Protein 8WFO (pdb70)

Solvent-accessible surface area: 18300 Å² total; per-residue (Å²): 190,65,122,44,0,70,9,70,94,51,42,39,0,75,26,52,42,64,2,54,0,14,7,16,64,197,34,105,3,2,0,0,0,0,25,10,95,40,144,129,87,131,51,37,7,6,0,5,6,86,145,64,37,152,58,87,21,16,18,0,10,0,72,19,79,68,122,179,27,29,30,0,44,44,45,39,11,0,1,0,37,2,46,47,175,201,132,182,96,11,166,43,34,21,2,0,44,3,46,62,15,34,54,81,37,4,45,17,7,0,7,0,60,5,72,70,22,100,57,16,40,82,7,5,24,2,0,0,21,0,42,82,32,57,163,87,10,12,51,2,19,5,30,9,82,33,18,174,64,19,19,39,6,74,38,27,0,0,56,51,65,56,110,60,52,23,8,0,0,3,6,127,113,30,48,11,1,44,1,77,19,29,51,122,83,127,110,127,122,150,245,65,106,42,0,71,10,73,90,45,49,67,0,104,31,50,34,47,2,53,0,15,7,19,67,204,38,105,2,2,0,0,0,0,35,9,104,30,112,146,111,104,60,26,18,5,0,4,6,86,168,63,35,154,56,87,21,18,14,0,15,0,70,21,70,87,130,182,40,102,28,0,54,61,47,44,4,1,1,0,42,0,28,84,138,177,98,145,117,10,159,43,37,23,4,0,46,3,46,58,15,35,55,82,43,4,46,16,6,0,8,1,62,4,78,69,22,99,65,16,40,82,9,6,21,3,1,0,21,0,32,66,24,62,159,87,11,14,47,2,20,6,27,7,80,33,16,163,65,16,16,40,6,81,37,33,1,0,55,50,67,42,109,73,53,21,6,0,0,3,4,120,112,30,48,11,1,41,1,56,8,3,77,42,4,76,142,114,93,105,199

Radius of gyration: 23.95 Å; Cα contacts (8 Å, |Δi|>4): 1048; chains: 2; bounding box: 40×37×86 Å

InterPro domains:
  IPR002160 Proteinase inhibitor I3, Kunitz legume [PF00197] (31-207)
  IPR002160 Proteinase inhibitor I3, Kunitz legume [PR00291] (30-59)
  IPR002160 Proteinase inhibitor I3, Kunitz legume [PR00291] (69-89)
  IPR002160 Proteinase inhibitor I3, Kunitz legume [PR00291] (153-172)
  IPR002160 Proteinase inhibitor I3, Kunitz legume [PS00283] (31-47)
  IPR002160 Proteinase inhibitor I3, Kunitz legume [PTHR33107] (7-208)
  IPR002160 Proteinase inhibitor I3, Kunitz legume [SM00452] (30-209)
  IPR011065 Kunitz inhibitor STI-like superfamily [SSF50386] (28-206)

Secondary structure (DSSP, 8-state):
-PPBPB-TTSPBPBTT--EEEEESS-GGG--BEEEE--SS--SS-EEEE-SSTT-----EEEEESSTT--B-BTT--EEEEE--SSPPS-SS--B-EEPPPBTTTTB-BEES----S--SGGGGGG-BEEEE-TTS-EEEEE---S-TTS----EEEEEEEETTEEEEEE-SSPPPEEEEE---S-----/-PPBPB-TTSPBPBTTSEEEEEESS-GGG--BEEEEEETTEEEEEEEEE-SSTT-----EEEEESSTT--B-BTT--EEEEE---SPPS-SS--B-EEPPPBTTTTB-BEES----S--SGGGGGG-BEEEE-TTS-EEEEE---S-TTS----EEEEEEEETTEEEEEE-SSPPPEEEEE-HHHHGGG--

Structure (mmCIF, N/CA/C/O backbone):
data_8WFO
#
_entry.id   8WFO
#
_cell.length_a   53.500
_cell.length_b   64.281
_cell.length_c   128.404
_cell.angle_alpha   90.000
_cell.angle_beta   90.000
_cell.angle_gamma   90.000
#
_symmetry.space_group_name_H-M   'P 21 21 21'
#
loop_
_entity.id
_entity.type
_entity.pdbx_description
1 polymer '21 kDa seed protein-like'
2 non-polymer 'ACETATE ION'
3 non-polymer 'ZINC ION'
4 non-polymer 'PENTAETHYLENE GLYCOL'
5 water water
#
loop_
_atom_site.group_PDB
_atom_site.id
_atom_site.type_symbol
_atom_site.label_atom_id
_atom_site.label_alt_id
_atom_site.label_comp_id
_atom_site.label_asym_id
_atom_site.label_entity_id
_atom_site.label_seq_id
_atom_site.pdbx_PDB_ins_code
_atom_site.Cartn_x
_atom_site.Cartn_y
_atom_site.Cartn_z
_atom_site.occupancy
_atom_site.B_iso_or_equiv
_atom_site.auth_seq_id
_atom_site.auth_comp_id
_atom_site.auth_asym_id
_atom_site.auth_atom_id
_atom_site.pdbx_PDB_model_num
ATOM 1 N N . LYS A 1 1 ? -14.50900 9.76900 23.34200 1.000 46.35969 27 LYS A N 1
ATOM 2 C CA . LYS A 1 1 ? -13.76100 8.87600 22.46700 1.000 38.58667 27 LYS A CA 1
ATOM 3 C C . LYS A 1 1 ? -12.35000 9.40800 22.22900 1.000 34.40793 27 LYS A C 1
ATOM 4 O O . LYS A 1 1 ? -12.17000 10.53100 21.76100 1.000 35.71408 27 LYS A O 1
ATOM 10 N N . ASN A 1 2 ? -11.35600 8.58200 22.54200 1.000 28.92603 28 ASN A N 1
ATOM 11 C CA . ASN A 1 2 ? -9.95100 8.94100 22.40900 1.000 30.51181 28 ASN A CA 1
ATOM 12 C C . ASN A 1 2 ? -9.48100 8.77300 20.95800 1.000 24.88270 28 ASN A C 1
ATOM 13 O O . ASN A 1 2 ? -10.16500 8.18000 20.12000 1.000 27.21879 28 ASN A O 1
ATOM 18 N N . GLU A 1 3 ? -8.28500 9.29500 20.66700 1.000 25.27228 29 GLU A N 1
ATOM 19 C CA . GLU A 1 3 ? -7.73900 9.22700 19.31600 1.000 27.30445 29 GLU A CA 1
ATOM 20 C C . GLU A 1 3 ? -7.38700 7.78600 18.95000 1.000 24.43283 29 GLU A C 1
ATOM 21 O O . GLU A 1 3 ? -6.91200 7.02500 19.79900 1.000 20.52751 29 GLU A O 1
ATOM 27 N N . PRO A 1 4 ? -7.57600 7.39100 17.69800 1.000 21.91314 30 PRO A N 1
ATOM 28 C CA . PRO A 1 4 ? -7.24100 6.02000 17.29600 1.000 19.10688 30 PRO A CA 1
ATOM 29 C C . PRO A 1 4 ? -5.74400 5.74600 17.33200 1.000 18.29906 30 PRO A C 1
ATOM 30 O O . PRO A 1 4 ? -4.91400 6.62800 17.10600 1.000 20.08121 30 PRO A O 1
ATOM 34 N N . VAL A 1 5 ? -5.40400 4.48700 17.61400 1.000 16.09182 31 VAL A N 1
ATOM 35 C CA . VAL A 1 5 ? -4.05100 3.99600 17.38500 1.000 14.96548 31 VAL A CA 1
ATOM 36 C C . VAL A 1 5 ? -3.87500 3.77400 15.89200 1.000 15.36459 31 VAL A C 1
ATOM 37 O O . VAL A 1 5 ? -4.75100 3.19300 15.24800 1.000 18.86902 31 VAL A O 1
ATOM 41 N N . LEU A 1 6 ? -2.74300 4.19500 15.33100 1.000 15.37593 32 LEU A N 1
ATOM 42 C CA . LEU A 1 6 ? -2.49400 4.02400 13.90000 1.000 16.34731 32 LEU A CA 1
ATOM 43 C C . LEU A 1 6 ? -1.44900 2.94700 13.63900 1.000 15.55627 32 LEU A C 1
ATOM 44 O O . LEU A 1 6 ? -0.48800 2.80500 14.40200 1.000 18.13518 32 LEU A O 1
ATOM 49 N N . ASP A 1 7 ? -1.62300 2.20900 12.53900 1.000 13.72314 33 ASP A N 1
ATOM 50 C CA . ASP A 1 7 ? -0.62200 1.25500 12.08700 1.000 14.99604 33 ASP A CA 1
ATOM 51 C C . ASP A 1 7 ? 0.45100 1.97000 11.26600 1.000 15.69992 33 ASP A C 1
ATOM 52 O O . ASP A 1 7 ? 0.44200 3.19800 11.11800 1.000 17.87554 33 ASP A O 1
ATOM 57 N N . THR A 1 8 ? 1.41900 1.19500 10.77700 1.000 17.65854 34 THR A N 1
ATOM 58 C CA . THR A 1 8 ? 2.55400 1.77500 10.06500 1.000 17.48459 34 THR A CA 1
ATOM 59 C C . THR A 1 8 ? 2.15600 2.38000 8.72400 1.000 22.08419 34 THR A C 1
ATOM 60 O O . THR A 1 8 ? 2.94200 3.14100 8.15200 1.000 25.68961 34 THR A O 1
ATOM 64 N N . ASP A 1 9 ? 0.96600 2.06700 8.21500 1.000 17.59907 35 ASP A N 1
ATOM 65 C CA . ASP A 1 9 ? 0.44100 2.70500 7.00700 1.000 18.20126 35 ASP A CA 1
ATOM 66 C C . ASP A 1 9 ? -0.37800 3.94800 7.32000 1.000 20.16508 35 ASP A C 1
ATOM 67 O O . ASP A 1 9 ? -0.98200 4.52300 6.40900 1.000 22.23095 35 ASP A O 1
ATOM 72 N N . GLY A 1 10 ? -0.42500 4.37300 8.58200 1.000 17.48920 36 GLY A N 1
ATOM 73 C CA . GLY A 1 10 ? -1.25700 5.49000 8.95300 1.000 17.94559 36 GLY A CA 1
ATOM 74 C C . GLY A 1 10 ? -2.73300 5.19500 9.05200 1.000 20.09282 36 GLY A C 1
ATOM 75 O O . GLY A 1 10 ? -3.53300 6.13400 9.14700 1.000 21.54040 36 GLY A O 1
ATOM 76 N N . ASP A 1 11 ? -3.12600 3.92700 9.07700 1.000 17.38345 37 ASP A N 1
ATOM 77 C CA . ASP A 1 11 ? -4.53200 3.57200 9.17000 1.000 13.82197 37 ASP A CA 1
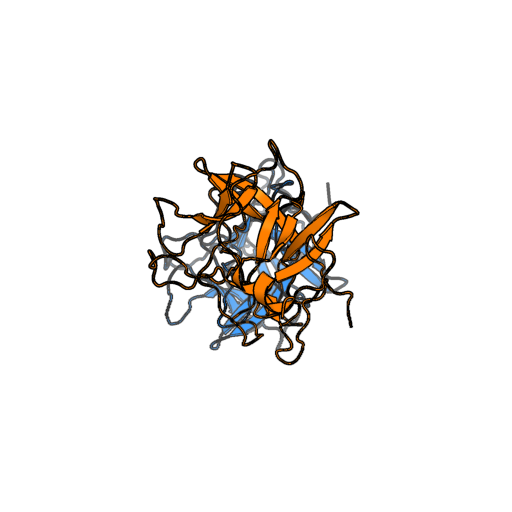ATOM 78 C C . ASP A 1 11 ? -4.85900 3.15700 10.59600 1.000 16.88233 37 ASP A C 1
ATOM 79 O O . ASP A 1 11 ? -4.03300 2.53300 11.26700 1.000 19.07019 37 ASP A O 1
ATOM 84 N N . GLU A 1 12 ? -6.05200 3.52800 11.05900 1.000 15.11661 38 GLU A N 1
ATOM 85 C CA . GLU A 1 12 ? -6.44100 3.16900 12.42100 1.000 16.44524 38 GLU A CA 1
ATOM 86 C C . GLU A 1 12 ? -6.48700 1.65500 12.57800 1.000 17.95244 38 GLU A C 1
ATOM 87 O O . GLU A 1 12 ? -6.83500 0.91600 11.65600 1.000 17.30251 38 GLU A O 1
ATOM 93 N N . LEU A 1 13 ? -6.10700 1.19300 13.76800 1.000 13.86924 39 LEU A N 1
ATOM 94 C CA . LEU A 1 13 ? -6.24600 -0.21500 14.08900 1.000 16.10779 39 LEU A CA 1
ATOM 95 C C . LEU A 1 13 ? -7.72500 -0.54500 14.24200 1.000 14.74549 39 LEU A C 1
ATOM 96 O O . LEU A 1 13 ? -8.50000 0.24900 14.78100 1.000 14.78023 39 LEU A O 1
ATOM 101 N N . ARG A 1 14 ? -8.11900 -1.72200 13.77300 1.000 15.41705 40 ARG A N 1
ATOM 102 C CA . ARG A 1 14 ? -9.49300 -2.17600 13.93400 1.000 17.63766 40 ARG A CA 1
ATOM 103 C C . ARG A 1 14 ? -9.51800 -3.48700 14.70600 1.000 17.56804 40 ARG A C 1
ATOM 104 O O . ARG A 1 14 ? -8.65200 -4.35100 14.51600 1.000 16.41091 40 ARG A O 1
ATOM 112 N N . ALA A 1 15 ? -10.52100 -3.62000 15.57500 1.000 19.47809 41 ALA A N 1
ATOM 113 C CA . ALA A 1 15 ? -10.68700 -4.84100 16.34700 1.000 20.67909 41 ALA A CA 1
ATOM 114 C C . ALA A 1 15 ? -10.90000 -6.02000 15.41300 1.000 21.54682 41 ALA A C 1
ATOM 115 O O . ALA A 1 15 ? -11.60600 -5.91800 14.40600 1.000 26.80689 41 ALA A O 1
ATOM 117 N N . GLY A 1 16 ? -10.25700 -7.13900 15.72500 1.000 22.33863 42 GLY A N 1
ATOM 118 C CA . GLY A 1 16 ? -10.38200 -8.33500 14.92300 1.000 26.75646 42 GLY A CA 1
ATOM 119 C C . GLY A 1 16 ? -9.35900 -8.47500 13.81800 1.000 23.52781 42 GLY A C 1
ATOM 120 O O . GLY A 1 16 ? -9.13500 -9.59400 13.34000 1.000 26.48095 42 GLY A O 1
ATOM 121 N N . GLU A 1 17 ? -8.73500 -7.38100 13.39300 1.000 18.74957 43 GLU A N 1
ATOM 122 C CA . GLU A 1 17 ? -7.71200 -7.47100 12.36500 1.000 18.66964 43 GLU A CA 1
ATOM 123 C C . GLU A 1 17 ? -6.36800 -7.84700 12.96800 1.000 17.39634 43 GLU A C 1
ATOM 124 O O . GLU A 1 17 ? -6.05400 -7.50500 14.11100 1.000 18.27141 43 GLU A O 1
ATOM 130 N N . GLN A 1 18 ? -5.55200 -8.51200 12.16700 1.000 18.10647 44 GLN A N 1
ATOM 131 C CA . GLN A 1 18 ? -4.27000 -9.02800 12.61600 1.000 15.08256 44 GLN A CA 1
ATOM 132 C C . GLN A 1 18 ? -3.14800 -8.02100 12.36400 1.000 15.54196 44 GLN A C 1
ATOM 133 O O . GLN A 1 18 ? -2.99600 -7.50800 11.24600 1.000 17.41672 44 GLN A O 1
ATOM 139 N N . TYR A 1 19 ? -2.33600 -7.78200 13.39400 1.000 14.88009 45 TYR A N 1
ATOM 140 C CA . TYR A 1 19 ? -1.21500 -6.84700 13.36300 1.000 15.53881 45 TYR A CA 1
ATOM 141 C C . TYR A 1 19 ? 0.01300 -7.50500 13.96400 1.000 17.89314 45 TYR A C 1
ATOM 142 O O . TYR A 1 19 ? -0.07000 -8.10600 15.04300 1.000 16.90582 45 TYR A O 1
ATOM 151 N N . TYR A 1 20 ? 1.15400 -7.35800 13.30400 1.000 15.17960 46 TYR A N 1
ATOM 152 C CA . TYR A 1 20 ? 2.42200 -7.61000 13.96500 1.000 14.94801 46 TYR A CA 1
ATOM 153 C C . TYR A 1 20 ? 2.74200 -6.45300 14.89800 1.000 15.97618 46 TYR A C 1
ATOM 154 O O . TYR A 1 20 ? 2.50500 -5.28700 14.56600 1.000 14.71277 46 TYR A O 1
ATOM 163 N N . VAL A 1 21 ? 3.26500 -6.78800 16.07700 1.000 13.33698 47 VAL A N 1
ATOM 164 C CA . VAL A 1 21 ? 3.68100 -5.80300 17.07200 1.000 13.06998 47 VAL A CA 1
ATOM 165 C C . VAL A 1 21 ? 5.20200 -5.77700 17.02400 1.000 14.88155 47 VAL A C 1
ATOM 166 O O . VAL A 1 21 ? 5.86400 -6.70200 17.50500 1.000 14.56203 47 VAL A O 1
ATOM 170 N N . VAL A 1 22 ? 5.77800 -4.74200 16.40000 1.000 13.44397 48 VAL A N 1
ATOM 171 C CA . VAL A 1 22 ? 7.20000 -4.74400 16.08700 1.000 14.33051 48 VAL A CA 1
ATOM 172 C C . VAL A 1 22 ? 7.87900 -3.60400 16.84100 1.000 13.36289 48 VAL A C 1
ATOM 173 O O . VAL A 1 22 ? 7.35000 -2.48600 16.91000 1.000 15.46969 48 VAL A O 1
ATOM 177 N N . SER A 1 23 ? 9.05000 -3.88800 17.41400 1.000 14.65150 49 SER A N 1
ATOM 178 C CA . SER A 1 23 ? 9.82700 -2.84000 18.06500 1.000 14.83502 49 SER A CA 1
ATOM 179 C C . SER A 1 23 ? 9.97900 -1.63000 17.16300 1.000 16.07527 49 SER A C 1
ATOM 180 O O . SER A 1 23 ? 10.34700 -1.76400 15.99900 1.000 19.20938 49 SER A O 1
ATOM 183 N N . ALA A 1 24 ? 9.70200 -0.45200 17.72200 1.000 15.07450 50 ALA A N 1
ATOM 184 C CA . ALA A 1 24 ? 9.98400 0.78200 16.98900 1.000 14.37951 50 ALA A CA 1
ATOM 185 C C . ALA A 1 24 ? 11.47500 1.08000 16.94100 1.000 21.42756 50 ALA A C 1
ATOM 186 O O . ALA A 1 24 ? 11.90000 1.96300 16.18100 1.000 20.89578 50 ALA A O 1
ATOM 188 N N . ILE A 1 25 ? 12.26600 0.37300 17.73600 1.000 18.62891 51 ILE A N 1
ATOM 189 C CA . ILE A 1 25 ? 13.71700 0.49000 17.76900 1.000 19.28587 51 ILE A CA 1
ATOM 190 C C . ILE A 1 25 ? 14.27000 -0.76400 17.10600 1.000 20.52589 51 ILE A C 1
ATOM 191 O O . ILE A 1 25 ? 14.09900 -1.87800 17.61700 1.000 19.57127 51 ILE A O 1
ATOM 196 N N . TRP A 1 26 ? 14.89800 -0.61300 15.94000 1.000 19.48130 52 TRP A N 1
ATOM 197 C CA . TRP A 1 26 ? 15.35100 -1.79000 15.21900 1.000 18.44213 52 TRP A CA 1
ATOM 198 C C . TRP A 1 26 ? 16.79900 -2.09100 15.59400 1.000 20.37960 52 TRP A C 1
ATOM 199 O O . TRP A 1 26 ? 17.33000 -1.56000 16.57300 1.000 24.27737 52 TRP A O 1
ATOM 210 N N . GLY A 1 27 ? 17.44000 -2.97600 14.83300 1.000 21.14621 53 GLY A N 1
ATOM 211 C CA . GLY A 1 27 ? 18.79500 -3.37900 15.16300 1.000 21.87295 53 GLY A CA 1
ATOM 212 C C . GLY A 1 27 ? 18.82300 -4.09300 16.49900 1.000 25.38971 53 GLY A C 1
ATOM 213 O O . GLY A 1 27 ? 18.08900 -5.06100 16.72500 1.000 23.73694 53 GLY A O 1
ATOM 214 N N . ALA A 1 28 ? 19.67500 -3.60100 17.40100 1.000 25.83560 54 ALA A N 1
ATOM 215 C CA . ALA A 1 28 ? 19.75900 -4.15500 18.75000 1.000 25.01896 54 ALA A CA 1
ATOM 216 C C . ALA A 1 28 ? 18.42500 -4.09200 19.48600 1.000 30.25335 54 ALA A C 1
ATOM 217 O O . ALA A 1 28 ? 18.22500 -4.84100 20.45200 1.000 28.87701 54 ALA A O 1
ATOM 219 N N . GLY A 1 29 ? 17.50900 -3.22400 19.05100 1.000 25.63995 55 GLY A N 1
ATOM 220 C CA . GLY A 1 29 ? 16.18200 -3.16500 19.63800 1.000 20.62101 55 GLY A CA 1
ATOM 221 C C . GLY A 1 29 ? 15.27700 -4.32000 19.26600 1.000 22.44951 55 GLY A C 1
ATOM 222 O O . GLY A 1 29 ? 14.18900 -4.43500 19.84200 1.000 20.35287 55 GLY A O 1
ATOM 223 N N . GLY A 1 30 ? 15.68200 -5.16000 18.30900 1.000 20.61089 56 GLY A N 1
ATOM 224 C CA . GLY A 1 30 ? 14.96100 -6.39100 18.03500 1.000 21.40426 56 GLY A CA 1
ATOM 225 C C . GLY A 1 30 ? 13.79100 -6.23500 17.08300 1.000 20.53584 56 GLY A C 1
ATOM 226 O O . GLY A 1 30 ? 13.55500 -5.18600 16.46900 1.000 19.20420 56 GLY A O 1
ATOM 227 N N . GLY A 1 31 ? 13.02800 -7.32200 16.98100 1.000 16.66394 57 GLY A N 1
ATOM 228 C CA . GLY A 1 31 ? 11.92400 -7.40000 16.03900 1.000 18.60604 57 GLY A CA 1
ATOM 229 C C . GLY A 1 31 ? 10.55900 -7.40700 16.69900 1.000 15.94262 57 GLY A C 1
ATOM 230 O O . GLY A 1 31 ? 10.29400 -6.58400 17.58400 1.000 15.38618 57 GLY A O 1
ATOM 231 N N . GLY A 1 32 ? 9.69600 -8.33800 16.28300 1.000 14.29356 58 GLY A N 1
ATOM 232 C CA . GLY A 1 32 ? 8.32000 -8.37600 16.72600 1.000 14.61656 58 GLY A CA 1
ATOM 233 C C . GLY A 1 32 ? 8.09000 -9.35500 17.87900 1.000 15.97361 58 GLY A C 1
ATOM 234 O O . GLY A 1 32 ? 8.93600 -10.17400 18.21800 1.000 17.11264 58 GLY A O 1
ATOM 235 N N . LEU A 1 33 ? 6.89500 -9.26200 18.45300 1.000 13.86486 59 LEU A N 1
ATOM 236 C CA . LEU A 1 33 ? 6.50900 -10.12600 19.56500 1.000 15.01985 59 LEU A CA 1
ATOM 237 C C . LEU A 1 33 ? 5.99600 -11.47500 19.07200 1.000 15.58981 59 LEU A C 1
ATOM 238 O O . LEU A 1 33 ? 5.48600 -11.60100 17.95400 1.000 16.04487 59 LEU A O 1
ATOM 243 N N . ALA A 1 34 ? 6.11600 -12.49400 19.92500 1.000 15.18181 60 ALA A N 1
ATOM 244 C CA . ALA A 1 34 ? 5.65700 -13.82000 19.53200 1.000 16.22415 60 ALA A CA 1
ATOM 245 C C . ALA A 1 34 ? 5.34300 -14.64200 20.77100 1.000 14.80866 60 ALA A C 1
ATOM 246 O O . ALA A 1 34 ? 5.66900 -14.26500 21.90200 1.000 15.47762 60 ALA A O 1
ATOM 248 N N . LEU A 1 35 ? 4.70000 -15.77900 20.53800 1.000 17.62314 61 LEU A N 1
ATOM 249 C CA . LEU A 1 35 ? 4.54500 -16.76200 21.59800 1.000 18.94072 61 LEU A CA 1
ATOM 250 C C . LEU A 1 35 ? 5.87200 -17.45900 21.83600 1.000 18.04580 61 LEU A C 1
ATOM 251 O O . LEU A 1 35 ? 6.57700 -17.82200 20.89000 1.000 21.68265 61 LEU A O 1
ATOM 256 N N . GLY A 1 36 ? 6.21300 -17.65800 23.10200 1.000 18.21421 62 GLY A N 1
ATOM 257 C CA . GLY A 1 36 ? 7.39800 -18.40700 23.45900 1.000 19.99161 62 GLY A CA 1
ATOM 258 C C . GLY A 1 36 ? 7.08600 -19.33700 24.61400 1.000 20.52531 62 GLY A C 1
ATOM 259 O O . GLY A 1 36 ? 5.94900 -19.41000 25.07700 1.000 20.81010 62 GLY A O 1
ATOM 260 N N . ARG A 1 37 ? 8.11000 -20.05500 25.05500 1.000 21.98492 63 ARG A N 1
ATOM 261 C CA . ARG A 1 37 ? 7.96300 -20.99200 26.15700 1.000 25.78927 63 ARG A CA 1
ATOM 262 C C . ARG A 1 37 ? 9.19300 -20.92900 27.04000 1.000 24.84622 63 ARG A C 1
ATOM 263 O O . ARG A 1 37 ? 10.28900 -20.59500 26.58200 1.000 31.03761 63 ARG A O 1
ATOM 271 N N . LEU A 1 38 ? 9.00300 -21.28100 28.30500 1.000 30.71822 64 LEU A N 1
ATOM 272 C CA . LEU A 1 38 ? 10.10400 -21.42300 29.24000 1.000 33.43163 64 LEU A CA 1
ATOM 273 C C . LEU A 1 38 ? 10.63200 -22.85600 29.22000 1.000 42.37999 64 LEU A C 1
ATOM 274 O O . LEU A 1 38 ? 10.02600 -23.76300 28.64800 1.000 43.65656 64 LEU A O 1
ATOM 279 N N . THR A 1 39 ? 11.78400 -23.05600 29.86500 1.000 50.26469 65 THR A N 1
ATOM 280 C CA . THR A 1 39 ? 12.36200 -24.39500 29.93100 1.000 49.14006 65 THR A CA 1
ATOM 281 C C . THR A 1 39 ? 11.50000 -25.32400 30.77800 1.000 47.44315 65 THR A C 1
ATOM 282 O O . THR A 1 39 ? 11.17400 -26.43800 30.35400 1.000 52.80520 65 THR A O 1
ATOM 286 N N . ASP A 1 40 ? 11.11300 -24.88400 31.97900 1.000 47.90707 66 ASP A N 1
ATOM 287 C CA . ASP A 1 40 ? 10.30200 -25.73400 32.84300 1.000 48.94024 66 ASP A CA 1
ATOM 288 C C . ASP A 1 40 ? 8.81900 -25.64100 32.53200 1.000 44.53045 66 ASP A C 1
ATOM 289 O O . ASP A 1 40 ? 8.02700 -26.37400 33.13400 1.000 40.70927 66 ASP A O 1
ATOM 294 N N A GLN A 1 41 ? 8.41000 -24.75500 31.62700 0.404 46.82953 67 GLN A N 1
ATOM 295 N N B GLN A 1 41 ? 8.42900 -24.78000 31.59500 0.596 46.88276 67 GLN A N 1
ATOM 296 C CA A GLN A 1 41 ? 6.99200 -24.54900 31.35800 0.404 42.52642 67 GLN A CA 1
ATOM 297 C CA B GLN A 1 41 ? 7.02100 -24.51800 31.32900 0.596 42.53516 67 GLN A CA 1
ATOM 298 C C A GLN A 1 41 ? 6.77200 -24.42200 29.86200 0.404 43.67693 67 GLN A C 1
ATOM 299 C C B GLN A 1 41 ? 6.79900 -24.43200 29.83000 0.596 43.74311 67 GLN A C 1
ATOM 300 O O A GLN A 1 41 ? 7.27700 -23.48900 29.23000 0.404 39.11810 67 GLN A O 1
ATOM 301 O O B GLN A 1 41 ? 7.33100 -23.53400 29.16700 0.596 39.07566 67 GLN A O 1
ATOM 312 N N . LYS A 1 42 ? 6.01800 -25.36200 29.30000 1.000 43.51509 68 LYS A N 1
ATOM 313 C CA . LYS A 1 42 ? 5.54600 -25.23400 27.93700 1.000 43.80824 68 LYS A CA 1
ATOM 314 C C . LYS A 1 42 ? 4.21500 -24.49800 27.88800 1.000 38.07088 68 LYS A C 1
ATOM 315 O O . LYS A 1 42 ? 3.90700 -23.85600 26.87700 1.000 43.14815 68 LYS A O 1
ATOM 321 N N . CYS A 1 43 ? 3.44200 -24.54400 28.97700 1.000 33.43714 69 CYS A N 1
ATOM 322 C CA . CYS A 1 43 ? 2.09700 -23.98800 29.02900 1.000 31.72696 69 CYS A CA 1
ATOM 323 C C . CYS A 1 43 ? 1.79300 -23.35300 30.37800 1.000 35.44062 69 CYS A C 1
ATOM 324 O O . CYS A 1 43 ? 2.08500 -23.94900 31.42800 1.000 33.71402 69 CYS A O 1
ATOM 327 N N . PRO A 1 44 ? 1.20500 -22.15100 30.38300 1.000 24.98829 70 PRO A N 1
ATOM 328 C CA . PRO A 1 44 ? 0.84100 -21.37800 29.18100 1.000 23.31078 70 PRO A CA 1
ATOM 329 C C . PRO A 1 44 ? 2.07600 -20.82600 28.50500 1.000 23.32382 70 PRO A C 1
ATOM 330 O O . PRO A 1 44 ? 3.14900 -20.74400 29.10400 1.000 23.14325 70 PRO A O 1
ATOM 334 N N . GLU A 1 45 ? 1.94700 -20.46200 27.23600 1.000 17.32425 71 GLU A N 1
ATOM 335 C CA . GLU A 1 45 ? 3.03500 -19.77100 26.57000 1.000 18.55290 71 GLU A CA 1
ATOM 336 C C . GLU A 1 45 ? 3.19800 -18.36000 27.11900 1.000 18.85566 71 GLU A C 1
ATOM 337 O O . GLU A 1 45 ? 2.27900 -17.76300 27.69100 1.000 17.69939 71 GLU A O 1
ATOM 343 N N . ILE A 1 46 ? 4.41200 -17.85200 26.96200 1.000 15.71297 72 ILE A N 1
ATOM 344 C CA . ILE A 1 46 ? 4.77500 -16.53200 27.43800 1.000 14.66265 72 ILE A CA 1
ATOM 345 C C . ILE A 1 46 ? 4.89300 -15.61100 26.22700 1.000 15.48116 72 ILE A C 1
ATOM 346 O O . ILE A 1 46 ? 4.86200 -16.05100 25.07900 1.000 18.54729 72 ILE A O 1
ATOM 351 N N . VAL A 1 47 ? 4.98200 -14.31400 26.49500 1.000 13.48073 73 VAL A N 1
ATOM 352 C CA . VAL A 1 47 ? 5.20700 -13.32700 25.44100 1.000 14.37430 73 VAL A CA 1
ATOM 353 C C . VAL A 1 47 ? 6.70600 -13.06300 25.35600 1.000 14.86491 73 VAL A C 1
ATOM 354 O O . VAL A 1 47 ? 7.34200 -12.69400 26.35400 1.000 17.02511 73 VAL A O 1
ATOM 358 N N . VAL A 1 48 ? 7.27700 -13.24700 24.16100 1.000 14.51928 74 VAL A N 1
ATOM 359 C CA . VAL A 1 48 ? 8.69300 -12.98900 23.93300 1.000 13.42452 74 VAL A CA 1
ATOM 360 C C . VAL A 1 48 ? 8.84100 -12.05000 22.74500 1.000 14.91444 74 VAL A C 1
ATOM 361 O O . VAL A 1 48 ? 7.90400 -11.81600 21.98700 1.000 15.99636 74 VAL A O 1
ATOM 365 N N . GLN A 1 49 ? 10.04000 -11.50400 22.60400 1.000 16.03591 75 GLN A N 1
ATOM 366 C CA . GLN A 1 49 ? 10.38700 -10.68000 21.44700 1.000 15.13047 75 GLN A CA 1
ATOM 367 C C . GLN A 1 49 ? 11.43600 -11.39000 20.60900 1.000 20.40580 75 GLN A C 1
ATOM 368 O O . GLN A 1 49 ? 12.38500 -11.97000 21.14300 1.000 21.16225 75 GLN A O 1
ATOM 374 N N . ARG A 1 50 ? 11.26200 -11.34100 19.29300 1.000 15.98837 76 ARG A N 1
ATOM 375 C CA . ARG A 1 50 ? 12.27500 -11.88200 18.39900 1.000 21.91195 76 ARG A CA 1
ATOM 376 C C . ARG A 1 50 ? 13.49100 -10.97000 18.38300 1.000 19.47050 76 ARG A C 1
ATOM 377 O O . ARG A 1 50 ? 13.37000 -9.74500 18.42800 1.000 19.95161 76 ARG A O 1
ATOM 385 N N A ARG A 1 51 ? 14.67500 -11.57800 18.32200 0.547 21.15438 77 ARG A N 1
ATOM 386 N N B ARG A 1 51 ? 14.67500 -11.58200 18.33500 0.453 21.17198 77 ARG A N 1
ATOM 387 C CA A ARG A 1 51 ? 15.90200 -10.79200 18.34100 0.547 22.38272 77 ARG A CA 1
ATOM 388 C CA B ARG A 1 51 ? 15.91200 -10.81100 18.34000 0.453 22.42679 77 ARG A CA 1
ATOM 389 C C A ARG A 1 51 ? 16.18300 -10.14800 16.99000 0.547 23.12475 77 ARG A C 1
ATOM 390 C C B ARG A 1 51 ? 16.18100 -10.15300 16.99400 0.453 23.14330 77 ARG A C 1
ATOM 391 O O A ARG A 1 51 ? 16.73100 -9.04100 16.93900 0.547 23.78336 77 ARG A O 1
ATOM 392 O O B ARG A 1 51 ? 16.71800 -9.04100 16.94800 0.453 23.79077 77 ARG A O 1
ATOM 407 N N . SER A 1 52 ? 15.81200 -10.81400 15.90200 1.000 21.06160 78 SER A N 1
ATOM 408 C CA . SER A 1 52 ? 16.02700 -10.26700 14.56700 1.000 20.64367 78 SER A CA 1
ATOM 409 C C . SER A 1 52 ? 14.95800 -9.23900 14.23400 1.000 23.27882 78 SER A C 1
ATOM 410 O O . SER A 1 52 ? 13.76200 -9.53400 14.32200 1.000 20.66107 78 SER A O 1
ATOM 413 N N . ASP A 1 53 ? 15.38800 -8.04500 13.80000 1.000 20.55167 79 ASP A N 1
ATOM 414 C CA . ASP A 1 53 ? 14.43400 -6.98600 13.48900 1.000 21.73392 79 ASP A CA 1
ATOM 415 C C . ASP A 1 53 ? 13.69200 -7.20300 12.17800 1.000 23.02054 79 ASP A C 1
ATOM 416 O O . ASP A 1 53 ? 12.74700 -6.46000 11.89900 1.000 25.63732 79 ASP A O 1
ATOM 421 N N . LEU A 1 54 ? 14.05700 -8.20500 11.38400 1.000 23.36794 80 LEU A N 1
ATOM 422 C CA . LEU A 1 54 ? 13.23600 -8.57200 10.24300 1.000 27.58692 80 LEU A CA 1
ATOM 423 C C . LEU A 1 54 ? 12.30900 -9.74100 10.53700 1.000 22.74787 80 LEU A C 1
ATOM 424 O O . LEU A 1 54 ? 11.58600 -10.18000 9.64200 1.000 24.32809 80 LEU A O 1
ATOM 429 N N . ASP A 1 55 ? 12.30000 -10.24400 11.77700 1.000 22.97990 81 ASP A N 1
ATOM 430 C CA . ASP A 1 55 ? 11.32600 -11.23900 12.22000 1.000 22.57819 81 ASP A CA 1
ATOM 431 C C . ASP A 1 55 ? 10.22900 -10.51000 12.97900 1.000 17.86668 81 ASP A C 1
ATOM 432 O O . ASP A 1 55 ? 10.43900 -10.08500 14.12300 1.000 19.55975 81 ASP A O 1
ATOM 437 N N . TYR A 1 56 ? 9.05500 -10.39900 12.36000 1.000 18.27856 82 TYR A N 1
ATOM 438 C CA . TYR A 1 56 ? 7.95400 -9.64700 12.94800 1.000 20.50564 82 TYR A CA 1
ATOM 439 C C . TYR A 1 56 ? 7.15500 -10.46900 13.94600 1.000 18.06773 82 TYR A C 1
ATOM 440 O O . TYR A 1 56 ? 6.25300 -9.92600 14.59200 1.000 18.96664 82 TYR A O 1
ATOM 449 N N . GLY A 1 57 ? 7.45800 -11.75700 14.09000 1.000 17.20004 83 GLY A N 1
ATOM 450 C CA . GLY A 1 57 ? 6.84000 -12.54300 15.14400 1.000 18.66854 83 GLY A CA 1
ATOM 451 C C . GLY A 1 57 ? 5.47000 -13.08000 14.76000 1.000 21.21493 83 GLY A C 1
ATOM 452 O O . GLY A 1 57 ? 5.19700 -13.41600 13.60200 1.000 23.18041 83 GLY A O 1
ATOM 453 N N . THR A 1 58 ? 4.60200 -13.17000 15.76600 1.000 15.75756 84 THR A N 1
ATOM 454 C CA . THR A 1 58 ? 3.24100 -13.68400 15.70300 1.000 18.14833 84 THR A CA 1
ATOM 455 C C . THR A 1 58 ? 2.25100 -12.53400 15.70100 1.000 16.86114 84 THR A C 1
ATOM 456 O O . THR A 1 58 ? 2.30700 -11.68500 16.61000 1.000 14.79370 84 THR A O 1
ATOM 460 N N . PRO A 1 59 ? 1.31200 -12.47800 14.76000 1.000 16.46585 85 PRO A N 1
ATOM 461 C CA . PRO A 1 59 ? 0.32800 -11.38800 14.77700 1.000 17.02065 85 PRO A CA 1
ATOM 462 C C . PRO A 1 59 ? -0.56900 -11.47200 16.00400 1.000 17.00960 85 PRO A C 1
ATOM 463 O O . PRO A 1 59 ? -0.76900 -12.54600 16.58800 1.000 16.55629 85 PRO A O 1
ATOM 467 N N . VAL A 1 60 ? -1.10500 -10.31800 16.40300 1.000 18.12419 86 VAL A N 1
ATOM 468 C CA . VAL A 1 60 ? -2.11800 -10.24500 17.44600 1.000 15.28961 86 VAL A CA 1
ATOM 469 C C . VAL A 1 60 ? -3.38200 -9.65200 16.85500 1.000 15.66997 86 VAL A C 1
ATOM 470 O O . VAL A 1 60 ? -3.37300 -8.98800 15.81200 1.000 17.05973 86 VAL A O 1
ATOM 474 N N . VAL A 1 61 ? -4.48000 -9.89200 17.54700 1.000 11.90771 87 VAL A N 1
ATOM 475 C CA . VAL A 1 61 ? -5.73500 -9.19200 17.33800 1.000 13.92550 87 VAL A CA 1
ATOM 476 C C . VAL A 1 61 ? -6.10400 -8.50800 18.64500 1.000 16.20149 87 VAL A C 1
ATOM 477 O O . VAL A 1 61 ? -5.72400 -8.95400 19.73500 1.000 15.66662 87 VAL A O 1
ATOM 481 N N . PHE A 1 62 ? -6.84900 -7.41700 18.53200 1.000 13.55799 88 PHE A N 1
ATOM 482 C CA . PHE A 1 62 ? -7.32900 -6.65600 19.67400 1.000 14.45300 88 PHE A CA 1
ATOM 483 C C . PHE A 1 62 ? -8.83900 -6.79300 19.81300 1.000 17.43609 88 PHE A C 1
ATOM 484 O O . PHE A 1 62 ? -9.56700 -6.85500 18.81700 1.000 18.22761 88 PHE A O 1
ATOM 492 N N . TYR A 1 63 ? -9.30800 -6.85300 21.05900 1.000 14.78650 89 TYR A N 1
ATOM 493 C CA . TYR A 1 63 ? -10.73300 -6.86800 21.36100 1.000 16.53759 89 TYR A CA 1
ATOM 494 C C . TYR A 1 63 ? -11.05100 -5.66400 22.22800 1.000 16.89612 89 TYR A C 1
ATOM 495 O O . TYR A 1 63 ? -10.41800 -5.46300 23.27400 1.000 17.84968 89 TYR A O 1
ATOM 504 N N . ASN A 1 64 ? -12.03600 -4.87300 21.81500 1.000 17.35328 90 ASN A N 1
ATOM 505 C CA . ASN A 1 64 ? -12.38700 -3.69700 22.58800 1.000 17.86706 90 ASN A CA 1
ATOM 506 C C . ASN A 1 64 ? -13.23500 -4.06700 23.79700 1.000 20.33070 90 ASN A C 1
ATOM 507 O O . ASN A 1 64 ? -13.87700 -5.12000 23.84600 1.000 22.57684 90 ASN A O 1
ATOM 512 N N . LEU A 1 65 ? -13.20200 -3.18000 24.79100 1.000 21.70682 91 LEU A N 1
ATOM 513 C CA . LEU A 1 65 ? -14.11200 -3.27600 25.92400 1.000 28.52137 91 LEU A CA 1
ATOM 514 C C . LEU A 1 65 ? -15.55400 -3.33600 25.43200 1.000 32.63313 91 LEU A C 1
ATOM 515 O O . LEU A 1 65 ? -16.29100 -4.28700 25.71100 1.000 31.90690 91 LEU A O 1
ATOM 520 N N . ASP A 1 66 ? -15.96100 -2.32600 24.67100 1.000 36.48496 92 ASP A N 1
ATOM 521 C CA . ASP A 1 66 ? -17.29100 -2.28000 24.08200 1.000 43.53577 92 ASP A CA 1
ATOM 522 C C . ASP A 1 66 ? -17.21600 -2.96400 22.72400 1.000 38.65837 92 ASP A C 1
ATOM 523 O O . ASP A 1 66 ? -16.56100 -2.46400 21.80300 1.000 38.85404 92 ASP A O 1
ATOM 528 N N . THR A 1 67 ? -17.87300 -4.11900 22.60900 1.000 41.42982 93 THR A N 1
ATOM 529 C CA . THR A 1 67 ? -17.82300 -4.91300 21.38900 1.000 44.82872 93 THR A CA 1
ATOM 530 C C . THR A 1 67 ? -18.43100 -4.17600 20.19600 1.000 43.51661 93 THR A C 1
ATOM 531 O O . THR A 1 67 ? -18.23100 -4.59600 19.05200 1.000 44.66908 93 THR A O 1
ATOM 535 N N . LYS A 1 68 ? -19.12400 -3.05800 20.42900 1.000 51.00381 94 LYS A N 1
ATOM 536 C CA . LYS A 1 68 ? -19.72000 -2.30600 19.33000 1.000 55.56932 94 LYS A CA 1
ATOM 537 C C . LYS A 1 68 ? -18.72700 -1.36600 18.65100 1.000 51.33080 94 LYS A C 1
ATOM 538 O O . LYS A 1 68 ? -18.88300 -1.07700 17.45900 1.000 48.80801 94 LYS A O 1
ATOM 544 N N . ASP A 1 69 ? -17.71600 -0.87400 19.37100 1.000 41.56476 95 ASP A N 1
ATOM 545 C CA . ASP A 1 69 ? -16.69100 -0.04500 18.74400 1.000 43.11512 95 ASP A CA 1
ATOM 546 C C . ASP A 1 69 ? -15.70900 -0.92800 17.98800 1.000 31.29664 95 ASP A C 1
ATOM 547 O O . ASP A 1 69 ? -15.14100 -1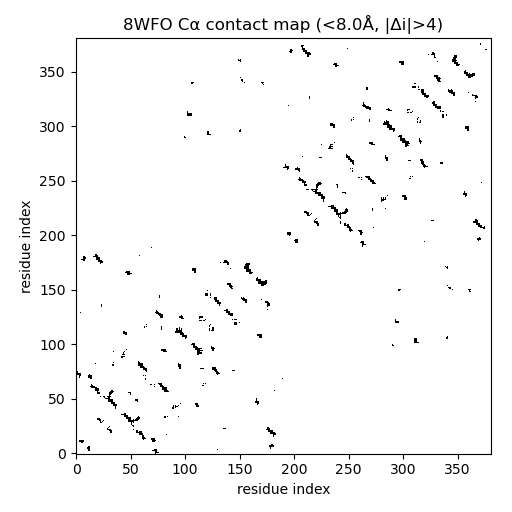.87300 18.54200 1.000 29.74028 95 ASP A O 1
ATOM 552 N N . ASP A 1 70 ? -15.46300 -0.63100 16.72400 1.000 28.14673 96 ASP A N 1
ATOM 553 C CA . ASP A 1 70 ? -14.53000 -1.45600 15.92000 1.000 25.51879 96 ASP A CA 1
ATOM 554 C C . ASP A 1 70 ? -13.14500 -0.80100 15.87500 1.000 22.34022 96 ASP A C 1
ATOM 555 O O . ASP A 1 70 ? -12.20200 -1.45700 15.46100 1.000 29.03136 96 ASP A O 1
ATOM 560 N N . ILE A 1 71 ? -13.04300 0.44100 16.31300 1.000 18.02897 97 ILE A N 1
ATOM 561 C CA . ILE A 1 71 ? -11.77600 1.15500 16.21200 1.000 17.06996 97 ILE A CA 1
ATOM 562 C C . ILE A 1 71 ? -11.00600 1.00200 17.51300 1.000 17.22252 97 ILE A C 1
ATOM 563 O O . ILE A 1 71 ? -11.56800 1.15500 18.61000 1.000 18.08899 97 ILE A O 1
ATOM 568 N N . VAL A 1 72 ? -9.71100 0.72900 17.39400 1.000 15.28195 98 VAL A N 1
ATOM 569 C CA . VAL A 1 72 ? -8.82400 0.62500 18.55300 1.000 15.76348 98 VAL A CA 1
ATOM 570 C C . VAL A 1 72 ? -8.28200 2.01300 18.86400 1.000 16.39770 98 VAL A C 1
ATOM 571 O O . VAL A 1 72 ? -7.60500 2.62900 18.03000 1.000 16.85814 98 VAL A O 1
ATOM 575 N N . ARG A 1 73 ? -8.55600 2.49400 20.07200 1.000 17.40245 99 ARG A N 1
ATOM 576 C CA . ARG A 1 73 ? -8.21400 3.84800 20.46800 1.000 17.43001 99 ARG A CA 1
ATOM 577 C C . ARG A 1 73 ? -7.22700 3.85500 21.62500 1.000 18.93258 99 ARG A C 1
ATOM 578 O O . ARG A 1 73 ? -7.18000 2.92500 22.44100 1.000 18.55643 99 ARG A O 1
ATOM 586 N N A ARG A 1 74 ? -6.44400 4.92900 21.68600 0.438 19.69623 100 ARG A N 1
ATOM 587 N N B ARG A 1 74 ? -6.44000 4.92600 21.68700 0.562 19.68668 100 ARG A N 1
ATOM 588 C CA A ARG A 1 74 ? -5.46000 5.10500 22.74600 0.438 20.40671 100 ARG A CA 1
ATOM 589 C CA B ARG A 1 74 ? -5.44800 5.06600 22.74300 0.562 20.37997 100 ARG A CA 1
ATOM 590 C C A ARG A 1 74 ? -6.13000 5.15800 24.11500 0.438 20.25180 100 ARG A C 1
ATOM 591 C C B ARG A 1 74 ? -6.12300 5.14800 24.10700 0.562 20.23472 100 ARG A C 1
ATOM 592 O O A ARG A 1 74 ? -7.27800 5.59200 24.25700 0.438 19.20513 100 ARG A O 1
ATOM 593 O O B ARG A 1 74 ? -7.27000 5.58700 24.23700 0.562 19.17145 100 ARG A O 1
ATOM 608 N N . SER A 1 75 ? -5.40000 4.68000 25.13000 1.000 19.31714 101 SER A N 1
ATOM 609 C CA . SER A 1 75 ? -5.81300 4.78300 26.54000 1.000 19.36812 101 SER A CA 1
ATOM 610 C C . SER A 1 75 ? -7.19700 4.19900 26.80300 1.000 18.63102 101 SER A C 1
ATOM 611 O O . SER A 1 75 ? -7.99200 4.74400 27.57200 1.000 24.44947 101 SER A O 1
ATOM 614 N N . THR A 1 76 ? -7.49200 3.06600 26.17400 1.000 17.89054 102 THR A N 1
ATOM 615 C CA . THR A 1 76 ? -8.73800 2.35500 26.40800 1.000 17.76451 102 THR A CA 1
ATOM 616 C C . THR A 1 76 ? -8.41200 0.89300 26.65100 1.000 20.76735 102 THR A C 1
ATOM 617 O O . THR A 1 76 ? -7.58200 0.31300 25.94200 1.000 19.52894 102 THR A O 1
ATOM 621 N N . ASP A 1 77 ? -9.07500 0.30300 27.64300 1.000 18.25781 103 ASP A N 1
ATOM 622 C CA . ASP A 1 77 ? -8.81500 -1.08700 27.99600 1.000 18.80063 103 ASP A CA 1
ATOM 623 C C . ASP A 1 77 ? -9.19900 -2.02500 26.85700 1.000 20.90434 103 ASP A C 1
ATOM 624 O O . ASP A 1 77 ? -10.29900 -1.93000 26.30200 1.000 20.94750 103 ASP A O 1
ATOM 629 N N A LEU A 1 78 ? -8.27600 -2.92600 26.50900 0.370 17.30700 104 LEU A N 1
ATOM 630 N N B LEU A 1 78 ? -8.30600 -2.95200 26.53100 0.630 17.26801 104 LEU A N 1
ATOM 631 C CA A LEU A 1 78 ? -8.45700 -3.91100 25.44900 0.370 18.20246 104 LEU A CA 1
ATOM 632 C CA B LEU A 1 78 ? -8.59000 -3.93900 25.50400 0.630 18.30452 104 LEU A CA 1
ATOM 633 C C A LEU A 1 78 ? -7.96700 -5.27400 25.91900 0.370 16.50291 104 LEU A C 1
ATOM 634 C C B LEU A 1 78 ? -7.92300 -5.25800 25.86200 0.630 16.48420 104 LEU A C 1
ATOM 635 O O A LEU A 1 78 ? -7.24500 -5.38800 26.91300 0.370 15.24227 104 LEU A O 1
ATOM 636 O O B LEU A 1 78 ? -7.04500 -5.32300 26.73000 0.630 15.02995 104 LEU A O 1
ATOM 645 N N . ASN A 1 79 ? -8.34900 -6.31000 25.17300 1.000 15.07099 105 ASN A N 1
ATOM 646 C CA . ASN A 1 79 ? -7.70000 -7.60900 25.25000 1.000 14.28893 105 ASN A CA 1
ATOM 647 C C . ASN A 1 79 ? -6.79900 -7.75600 24.03100 1.000 16.93481 105 ASN A C 1
ATOM 648 O O . ASN A 1 79 ? -7.09200 -7.22100 22.95700 1.000 16.76332 105 ASN A O 1
ATOM 653 N N . ILE A 1 80 ? -5.70000 -8.47600 24.20300 1.000 13.49417 106 ILE A N 1
ATOM 654 C CA . ILE A 1 80 ? -4.70000 -8.68600 23.16700 1.000 13.75902 106 ILE A CA 1
ATOM 655 C C . ILE A 1 80 ? -4.51000 -10.18300 23.02400 1.000 14.58181 106 ILE A C 1
ATOM 656 O O . ILE A 1 80 ? -4.27700 -10.87200 24.02100 1.000 14.45216 106 ILE A O 1
ATOM 661 N N . GLN A 1 81 ? -4.61200 -10.69900 21.79500 1.000 11.84016 107 GLN A N 1
ATOM 662 C CA . GLN A 1 81 ? -4.54900 -12.14400 21.59400 1.000 15.91958 107 GLN A CA 1
ATOM 663 C C . GLN A 1 81 ? -3.63200 -12.49400 20.43300 1.000 16.31215 107 GLN A C 1
ATOM 664 O O . GLN A 1 81 ? -3.83500 -12.00700 19.31800 1.000 15.87809 107 GLN A O 1
ATOM 670 N N . PHE A 1 82 ? -2.64400 -13.35900 20.67800 1.000 14.54685 108 PHE A N 1
ATOM 671 C CA . PHE A 1 82 ? -1.83500 -13.87500 19.57900 1.000 16.33392 108 PHE A CA 1
ATOM 672 C C . PHE A 1 82 ? -2.66700 -14.79400 18.70100 1.000 18.31176 108 PHE A C 1
ATOM 673 O O . PHE A 1 82 ? -3.45400 -15.60700 19.19300 1.000 17.65455 108 PHE A O 1
ATOM 681 N N . VAL A 1 83 ? -2.46900 -14.68400 17.39300 1.000 14.91845 109 VAL A N 1
ATOM 682 C CA . VAL A 1 83 ? -3.09700 -15.58600 16.43000 1.000 17.63382 109 VAL A CA 1
ATOM 683 C C . VAL A 1 83 ? -1.98100 -16.30700 15.67900 1.000 21.07346 109 VAL A C 1
ATOM 684 O O . VAL A 1 83 ? -1.53400 -15.83600 14.62400 1.000 24.19521 109 VAL A O 1
ATOM 688 N N . PRO A 1 84 ? -1.48700 -17.43400 16.18500 1.000 24.95774 110 PRO A N 1
ATOM 689 C CA . PRO A 1 84 ? -0.36500 -18.09900 15.51500 1.000 29.22957 110 PRO A CA 1
ATOM 690 C C . PRO A 1 84 ? -0.82000 -18.75800 14.22900 1.000 24.23612 110 PRO A C 1
ATOM 691 O O . PRO A 1 84 ? -1.99100 -19.10700 14.06900 1.000 22.47248 110 PRO A O 1
ATOM 695 N N . ILE A 1 85 ? 0.11300 -18.87800 13.28600 1.000 27.39586 111 ILE A N 1
ATOM 696 C CA . ILE A 1 85 ? -0.15400 -19.66200 12.08900 1.000 33.04585 111 ILE A CA 1
ATOM 697 C C . ILE A 1 85 ? 0.25500 -21.11400 12.29600 1.000 31.37832 111 ILE A C 1
ATOM 698 O O . ILE A 1 85 ? -0.20600 -21.99300 11.55400 1.000 46.52892 111 ILE A O 1
ATOM 703 N N . ARG A 1 86 ? 1.06300 -21.39500 13.31200 1.000 28.05037 112 ARG A N 1
ATOM 704 C CA . ARG A 1 86 ? 1.51000 -22.74000 13.62700 1.000 26.58374 112 ARG A CA 1
ATOM 705 C C . ARG A 1 86 ? 0.55000 -23.40100 14.61000 1.000 28.01887 112 ARG A C 1
ATOM 706 O O . ARG A 1 86 ? -0.19900 -22.73500 15.33500 1.000 27.22174 112 ARG A O 1
ATOM 714 N N . ASP A 1 87 ? 0.59300 -24.73500 14.62800 1.000 21.90586 113 ASP A N 1
ATOM 715 C CA . ASP A 1 87 ? -0.17100 -25.52900 15.58000 1.000 24.69609 113 ASP A CA 1
ATOM 716 C C . ASP A 1 87 ? -0.02200 -24.97800 16.98500 1.000 27.75053 113 ASP A C 1
ATOM 717 O O . ASP A 1 87 ? 1.06900 -24.57200 17.39500 1.000 23.35471 113 ASP A O 1
ATOM 722 N N . ARG A 1 88 ? -1.12100 -25.01400 17.73100 1.000 27.09925 114 ARG A N 1
ATOM 723 C CA . ARG A 1 88 ? -1.06900 -24.65800 19.13900 1.000 33.11431 114 ARG A CA 1
ATOM 724 C C . ARG A 1 88 ? -0.18500 -25.64100 19.89900 1.000 35.13045 114 ARG A C 1
ATOM 725 O O . ARG A 1 88 ? -0.14000 -26.83900 19.60700 1.000 30.37684 114 ARG A O 1
ATOM 733 N N . LEU A 1 89 ? 0.52200 -25.12600 20.89300 1.000 34.69506 115 LEU A N 1
ATOM 734 C CA . LEU A 1 89 ? 1.27900 -25.97700 21.79200 1.000 30.47542 115 LEU A CA 1
ATOM 735 C C . LEU A 1 89 ? 0.52900 -26.27200 23.08300 1.000 34.52055 115 LEU A C 1
ATOM 736 O O . LEU A 1 89 ? 0.88800 -27.22100 23.78800 1.000 37.79150 115 LEU A O 1
ATOM 741 N N . CYS A 1 90 ? -0.52600 -25.51100 23.37200 1.000 28.23530 116 CYS A N 1
ATOM 742 C CA . CYS A 1 90 ? -1.21700 -25.52300 24.65000 1.000 25.22722 116 CYS A CA 1
ATOM 743 C C . CYS A 1 90 ? -2.71300 -25.43500 24.410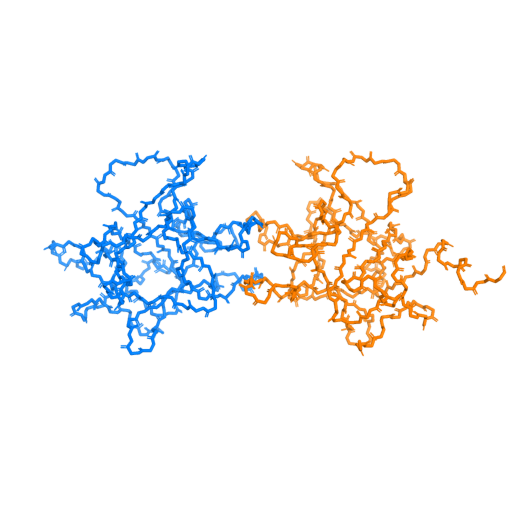00 1.000 20.25594 116 CYS A C 1
ATOM 744 O O . CYS A 1 90 ? -3.16800 -24.94000 23.37500 1.000 26.97902 116 CYS A O 1
ATOM 747 N N . LEU A 1 91 ? -3.47200 -25.87900 25.39700 1.000 21.89788 117 LEU A N 1
ATOM 748 C CA . LEU A 1 91 ? -4.90300 -25.63300 25.42500 1.000 24.58876 117 LEU A CA 1
ATOM 749 C C . LEU A 1 91 ? -5.23400 -24.33600 26.15500 1.000 24.96282 117 LEU A C 1
ATOM 750 O O . LEU A 1 91 ? -6.37500 -23.87000 26.09100 1.000 27.36742 117 LEU A O 1
ATOM 755 N N . THR A 1 92 ? -4.26700 -23.75600 26.85400 1.000 18.31068 118 THR A N 1
ATOM 756 C CA . THR A 1 92 ? -4.45400 -22.44100 27.44800 1.000 20.34600 118 THR A CA 1
ATOM 757 C C . THR A 1 92 ? -4.59900 -21.40300 26.34000 1.000 22.84759 118 THR A C 1
ATOM 758 O O . THR A 1 92 ? -4.16900 -21.60900 25.20400 1.000 19.35033 118 THR A O 1
ATOM 762 N N . SER A 1 93 ? -5.21600 -20.27500 26.67800 1.000 18.19713 119 SER A N 1
ATOM 763 C CA . SER A 1 93 ? -5.43100 -19.24900 25.65300 1.000 15.25133 119 SER A CA 1
ATOM 764 C C . SER A 1 93 ? -4.12600 -18.54600 25.28400 1.000 16.04027 119 SER A C 1
ATOM 765 O O . SER A 1 93 ? -3.13000 -18.58600 26.01600 1.000 16.87444 119 SER A O 1
ATOM 768 N N . THR A 1 94 ? -4.14700 -17.87900 24.12100 1.000 17.47006 120 THR A N 1
ATOM 769 C CA . THR A 1 94 ? -3.05900 -17.00800 23.69100 1.000 14.94649 120 THR A CA 1
ATOM 770 C C . THR A 1 94 ? -3.34200 -15.54100 24.00000 1.000 16.34730 120 THR A C 1
ATOM 771 O O . THR A 1 94 ? -2.72400 -14.65500 23.39600 1.000 16.68393 120 THR A O 1
ATOM 775 N N . VAL A 1 95 ? -4.28100 -15.27900 24.90400 1.000 14.59652 121 VAL A N 1
ATOM 776 C CA . VAL A 1 95 ? -4.63300 -13.92300 25.32000 1.000 14.23856 121 VAL A CA 1
ATOM 777 C C . VAL A 1 95 ? -3.63400 -13.44600 26.36800 1.000 14.83078 121 VAL A C 1
ATOM 778 O O . VAL A 1 95 ? -3.32700 -14.15900 27.33000 1.000 12.87491 121 VAL A O 1
ATOM 782 N N . TRP A 1 96 ? -3.12900 -12.22900 26.19500 1.000 12.55721 122 TRP A N 1
ATOM 783 C CA . TRP A 1 96 ? -2.15900 -11.68400 27.13600 1.000 11.08602 122 TRP A CA 1
ATOM 784 C C . TRP A 1 96 ? -2.77600 -11.44600 28.50200 1.000 13.79208 122 TRP A C 1
ATOM 785 O O . TRP A 1 96 ? -3.96000 -11.11400 28.63000 1.000 14.56659 122 TRP A O 1
ATOM 796 N N A LYS A 1 97 ? -1.93400 -11.57200 29.52700 0.473 13.00581 123 LYS A N 1
ATOM 797 N N B LYS A 1 97 ? -1.95500 -11.60300 29.53500 0.527 12.98062 123 LYS A N 1
ATOM 798 C CA A LYS A 1 97 ? -2.34100 -11.43900 30.91900 0.473 14.00207 123 LYS A CA 1
ATOM 799 C CA B LYS A 1 97 ? -2.38200 -11.28200 30.88900 0.527 13.72572 123 LYS A CA 1
ATOM 800 C C A LYS A 1 97 ? -1.11500 -11.06200 31.74100 0.473 14.17035 123 LYS A C 1
ATOM 801 C C B LYS A 1 97 ? -1.15200 -11.07100 31.75200 0.527 14.17207 123 LYS A C 1
ATOM 802 O O A LYS A 1 97 ? 0.00300 -11.46800 31.41700 0.473 14.52940 123 LYS A O 1
ATOM 803 O O B LYS A 1 97 ? -0.07900 -11.61100 31.47400 0.527 14.44302 123 LYS A O 1
ATOM 814 N N . ILE A 1 98 ? -1.32200 -10.27600 32.80300 1.000 13.54575 124 ILE A N 1
ATOM 815 C CA . ILE A 1 98 ? -0.25200 -10.05000 33.77100 1.000 13.38469 124 ILE A CA 1
ATOM 816 C C . ILE A 1 98 ? -0.17500 -11.25800 34.69700 1.000 11.89123 124 ILE A C 1
ATOM 817 O O . ILE A 1 98 ? -1.19500 -11.72500 35.20700 1.000 15.78349 124 ILE A O 1
ATOM 822 N N . ASP A 1 99 ? 1.02800 -11.79600 34.86200 1.000 13.09426 125 ASP A N 1
ATOM 823 C CA . ASP A 1 99 ? 1.26400 -12.95200 35.71700 1.000 13.84460 125 ASP A CA 1
ATOM 824 C C . ASP A 1 99 ? 1.21900 -12.55000 37.19600 1.000 13.68191 125 ASP A C 1
ATOM 825 O O . ASP A 1 99 ? 1.16500 -11.36800 37.55700 1.000 13.73189 125 ASP A O 1
ATOM 830 N N . ASP A 1 100 ? 1.23700 -13.56700 38.05200 1.000 14.71078 126 ASP A N 1
ATOM 831 C CA . ASP A 1 100 ? 1.48800 -13.35800 39.47400 1.000 12.04504 126 ASP A CA 1
ATOM 832 C C . ASP A 1 100 ? 2.93200 -12.91100 39.65800 1.000 12.95593 126 ASP A C 1
ATOM 833 O O . ASP A 1 100 ? 3.81000 -13.24500 38.86300 1.000 16.12887 126 ASP A O 1
ATOM 838 N N . TYR A 1 101 ? 3.17900 -12.15100 40.72200 1.000 12.35796 127 TYR A N 1
ATOM 839 C CA . TYR A 1 101 ? 4.52400 -11.65900 40.99900 1.000 12.81078 127 TYR A CA 1
ATOM 840 C C . TYR A 1 101 ? 5.53200 -12.80200 41.04900 1.000 15.91592 127 TYR A C 1
ATOM 841 O O . TYR A 1 101 ? 5.29000 -13.83500 41.68100 1.000 15.43223 127 TYR A O 1
ATOM 850 N N . ASP A 1 102 ? 6.66600 -12.61000 40.37500 1.000 13.42307 128 ASP A N 1
ATOM 851 C CA . ASP A 1 102 ? 7.72400 -13.61600 40.28000 1.000 13.59958 128 ASP A CA 1
ATOM 852 C C . ASP A 1 102 ? 8.79400 -13.26600 41.30600 1.000 16.28834 128 ASP A C 1
ATOM 853 O O . ASP A 1 102 ? 9.60800 -12.36500 41.08400 1.000 16.43842 128 ASP A O 1
ATOM 858 N N . THR A 1 103 ? 8.77400 -13.95700 42.45400 1.000 15.08420 129 THR A N 1
ATOM 859 C CA . THR A 1 103 ? 9.73900 -13.61900 43.49500 1.000 17.17640 129 THR A CA 1
ATOM 860 C C . THR A 1 103 ? 11.17300 -13.85300 43.04400 1.000 19.77863 129 THR A C 1
ATOM 861 O O . THR A 1 103 ? 12.09000 -13.20100 43.55000 1.000 20.63153 129 THR A O 1
ATOM 865 N N . SER A 1 104 ? 11.39500 -14.76200 42.09600 1.000 18.25862 130 SER A N 1
ATOM 866 C CA . SER A 1 104 ? 12.77300 -15.07400 41.73700 1.000 22.09378 130 SER A CA 1
ATOM 867 C C . SER A 1 104 ? 13.42300 -13.97500 40.91100 1.000 22.07269 130 SER A C 1
ATOM 868 O O . SER A 1 104 ? 14.65400 -13.91800 40.84600 1.000 27.35042 130 SER A O 1
ATOM 871 N N . THR A 1 105 ? 12.63500 -13.09600 40.28200 1.000 21.15058 131 THR A N 1
ATOM 872 C CA . THR A 1 105 ? 13.17400 -12.01900 39.46200 1.000 23.95073 131 THR A CA 1
ATOM 873 C C . THR A 1 105 ? 12.71800 -10.63500 39.88300 1.000 25.47495 131 THR A C 1
ATOM 874 O O . THR A 1 105 ? 13.32000 -9.64800 39.44400 1.000 26.22790 131 THR A O 1
ATOM 878 N N . GLY A 1 106 ? 11.66900 -10.52800 40.69100 1.000 17.46124 132 GLY A N 1
ATOM 879 C CA . GLY A 1 106 ? 11.09700 -9.23500 40.97800 1.000 15.77744 132 GLY A CA 1
ATOM 880 C C . GLY A 1 106 ? 10.23100 -8.66900 39.88200 1.000 16.94753 132 GLY A C 1
ATOM 881 O O . GLY A 1 106 ? 9.95800 -7.46700 39.88600 1.000 18.40405 132 GLY A O 1
ATOM 882 N N . LYS A 1 107 ? 9.77100 -9.49800 38.95000 1.000 17.29950 133 LYS A N 1
ATOM 883 C CA . LYS A 1 107 ? 9.03700 -9.01500 37.79000 1.000 14.54554 133 LYS A CA 1
ATOM 884 C C . LYS A 1 107 ? 7.58700 -9.47000 37.80400 1.000 13.59260 133 LYS A C 1
ATOM 885 O O . LYS A 1 107 ? 7.25400 -10.55200 38.31200 1.000 14.96893 133 LYS A O 1
ATOM 891 N N . TRP A 1 108 ? 6.74100 -8.62100 37.22800 1.000 15.02201 134 TRP A N 1
ATOM 892 C CA . TRP A 1 108 ? 5.37500 -8.93800 36.83100 1.000 12.14148 134 TRP A CA 1
ATOM 893 C C . TRP A 1 108 ? 5.39800 -9.16100 35.31900 1.000 13.46283 134 TRP A C 1
ATOM 894 O O . TRP A 1 108 ? 5.32900 -8.20200 34.53800 1.000 16.40979 134 TRP A O 1
ATOM 905 N N . TRP A 1 109 ? 5.50500 -10.42300 34.91300 1.000 12.08233 135 TRP A N 1
ATOM 906 C CA . TRP A 1 109 ? 5.65900 -10.75200 33.49600 1.000 11.68715 135 TRP A CA 1
ATOM 907 C C . TRP A 1 109 ? 4.33700 -10.63700 32.74800 1.000 13.40860 135 TRP A C 1
ATOM 908 O O . TRP A 1 109 ? 3.26000 -10.85900 33.30500 1.000 15.22680 135 TRP A O 1
ATOM 919 N N . VAL A 1 110 ? 4.42600 -10.36300 31.44500 1.000 12.86133 136 VAL A N 1
ATOM 920 C CA . VAL A 1 110 ? 3.29100 -10.57200 30.56200 1.000 13.46548 136 VAL A CA 1
ATOM 921 C C . VAL A 1 110 ? 3.32800 -12.02900 30.12200 1.000 13.12725 136 VAL A C 1
ATOM 922 O O . VAL A 1 110 ? 4.32700 -12.49600 29.56100 1.000 16.08889 136 VAL A O 1
ATOM 926 N N . THR A 1 111 ? 2.24900 -12.75100 30.38900 1.000 12.85405 137 THR A N 1
ATOM 927 C CA . THR A 1 111 ? 2.16000 -14.14500 29.98800 1.000 15.63452 137 THR A CA 1
ATOM 928 C C . THR A 1 111 ? 0.87900 -14.31700 29.17900 1.000 15.49921 137 THR A C 1
ATOM 929 O O . THR A 1 111 ? 0.29200 -13.32000 28.73300 1.000 14.74224 137 THR A O 1
ATOM 933 N N . THR A 1 112 ? 0.44300 -15.55900 28.94500 1.000 15.17033 138 THR A N 1
ATOM 934 C CA . THR A 1 112 ? -0.85600 -15.73100 28.30600 1.000 14.79465 138 THR A CA 1
ATOM 935 C C . THR A 1 112 ? -1.83100 -16.46300 29.22700 1.000 17.73066 138 THR A C 1
ATOM 936 O O . THR A 1 112 ? -1.78100 -16.28800 30.44600 1.000 17.27961 138 THR A O 1
ATOM 940 N N . ASP A 1 113 ? -2.75200 -17.23000 28.64500 1.000 15.78681 139 ASP A N 1
ATOM 941 C CA . ASP A 1 113 ? -3.92700 -17.77900 29.32700 1.000 17.88292 139 ASP A CA 1
ATOM 942 C C . ASP A 1 113 ? -4.83700 -16.69000 29.90000 1.000 17.49530 139 ASP A C 1
ATOM 943 O O . ASP A 1 113 ? -5.52200 -16.88900 30.91300 1.000 19.09331 139 ASP A O 1
ATOM 948 N N . GLY A 1 114 ? -4.87600 -15.52900 29.25000 1.000 16.84147 140 GLY A N 1
ATOM 949 C CA . GLY A 1 114 ? -5.85000 -14.52600 29.59100 1.000 15.34988 140 GLY A CA 1
ATOM 950 C C . GLY A 1 114 ? -7.23700 -14.88200 29.09000 1.000 15.02796 140 GLY A C 1
ATOM 951 O O . GLY A 1 114 ? -7.48800 -15.94500 28.51900 1.000 18.65947 140 GLY A O 1
ATOM 952 N N . VAL A 1 115 ? -8.15300 -13.94500 29.30200 1.000 17.59261 141 VAL A N 1
ATOM 953 C CA . VAL A 1 115 ? -9.56800 -14.12100 29.00500 1.000 17.08037 141 VAL A CA 1
ATOM 954 C C . VAL A 1 115 ? -10.01300 -12.97700 28.10500 1.000 20.47905 141 VAL A C 1
ATOM 955 O O . VAL A 1 115 ? -9.59400 -11.83200 28.30000 1.000 19.01533 141 VAL A O 1
ATOM 959 N N . ILE A 1 116 ? -10.86200 -13.27400 27.12600 1.000 20.29402 142 ILE A N 1
ATOM 960 C CA . ILE A 1 116 ? -11.45000 -12.23000 26.28700 1.000 21.28196 142 ILE A CA 1
ATOM 961 C C . ILE A 1 116 ? -12.79700 -11.82000 26.86700 1.000 20.98717 142 ILE A C 1
ATOM 962 O O . ILE A 1 116 ? -13.64300 -12.67500 27.16300 1.000 24.98999 142 ILE A O 1
ATOM 967 N N . GLY A 1 117 ? -13.00400 -10.51600 27.01700 1.000 19.84033 143 GLY A N 1
ATOM 968 C CA . GLY A 1 117 ? -14.30800 -10.01000 27.39800 1.000 22.33405 143 GLY A CA 1
ATOM 969 C C . GLY A 1 117 ? -14.60100 -10.14100 28.88600 1.000 25.35085 143 GLY A C 1
ATOM 970 O O . GLY A 1 117 ? -13.71400 -10.37400 29.71800 1.000 19.81997 143 GLY A O 1
ATOM 971 N N . ASN A 1 118 ? -15.87900 -9.96800 29.21500 1.000 22.10363 144 ASN A N 1
ATOM 972 C CA . ASN A 1 118 ? -16.35700 -9.99700 30.59300 1.000 24.07828 144 ASN A CA 1
ATOM 973 C C . ASN A 1 118 ? -15.55100 -9.06500 31.50500 1.000 25.41903 144 ASN A C 1
ATOM 974 O O . ASN A 1 118 ? -14.97000 -9.51000 32.50000 1.000 23.73662 144 ASN A O 1
ATOM 979 N N . PRO A 1 119 ? -15.50700 -7.76800 31.20100 1.000 23.48507 145 PRO A N 1
ATOM 980 C CA . PRO A 1 119 ? -14.77400 -6.82900 32.06500 1.000 22.64140 145 PRO A CA 1
ATOM 981 C C . PRO A 1 119 ? -15.32200 -6.88800 33.47900 1.000 29.16337 145 PRO A C 1
ATOM 982 O O . PRO A 1 119 ? -16.50000 -6.61200 33.71600 1.000 29.00781 145 PRO A O 1
ATOM 986 N N . SER A 1 120 ? -14.45700 -7.26100 34.42000 1.000 21.13803 146 SER A N 1
ATOM 987 C CA . SER A 1 120 ? -14.88600 -7.59000 35.77000 1.000 23.06369 146 SER A CA 1
ATOM 988 C C . SER A 1 120 ? -13.64600 -7.78700 36.62600 1.000 21.92246 146 SER A C 1
ATOM 989 O O . SER A 1 120 ? -12.53300 -7.86600 36.09100 1.000 20.86109 146 SER A O 1
ATOM 992 N N . PRO A 1 121 ? -13.78400 -7.88400 37.94700 1.000 22.95011 147 PRO A N 1
ATOM 993 C CA . PRO A 1 121 ? -12.63700 -8.31500 38.75800 1.000 19.50080 147 PRO A CA 1
ATOM 994 C C . PRO A 1 121 ? -12.04300 -9.63600 38.30300 1.000 16.93912 147 PRO A C 1
ATOM 995 O O . PRO A 1 121 ? -10.82300 -9.83200 38.39800 1.000 20.61700 147 PRO A O 1
ATOM 999 N N . GLN A 1 122 ? -12.86700 -10.54600 37.77900 1.000 19.74179 148 GLN A N 1
ATOM 1000 C CA . GLN A 1 122 ? -12.37600 -11.86400 37.40100 1.000 16.63302 148 GLN A CA 1
ATOM 1001 C C . GLN A 1 122 ? -11.38100 -11.79500 36.24900 1.000 20.90293 148 GLN A C 1
ATOM 1002 O O . GLN A 1 122 ? -10.48300 -12.64000 36.16000 1.000 19.73220 148 GLN A O 1
ATOM 1008 N N . THR A 1 123 ? -11.53900 -10.82800 35.34200 1.000 21.47706 149 THR A N 1
ATOM 1009 C CA . THR A 1 123 ? -10.69700 -10.74200 34.15300 1.000 18.83125 149 THR A CA 1
ATOM 1010 C C . THR A 1 123 ? -9.71800 -9.57700 34.19900 1.000 16.58532 149 THR A C 1
ATOM 1011 O O . THR A 1 123 ? -9.12100 -9.24600 33.16800 1.000 17.58978 149 THR A O 1
ATOM 1015 N N . LEU A 1 124 ? -9.52600 -8.96300 35.37000 1.000 16.68918 150 LEU A N 1
ATOM 1016 C CA . LEU A 1 124 ? -8.76400 -7.72400 35.50100 1.000 14.23012 150 LEU A CA 1
ATOM 1017 C C . LEU A 1 124 ? -7.36800 -7.82100 34.89300 1.000 15.74741 150 LEU A C 1
ATOM 1018 O O . LEU A 1 124 ? -6.88700 -6.86700 34.26800 1.000 16.68691 150 LEU A O 1
ATOM 1023 N N . GLN A 1 125 ? -6.71700 -8.97400 35.03900 1.000 14.59335 151 GLN A N 1
ATOM 1024 C CA . GLN A 1 125 ? -5.34500 -9.14000 34.56000 1.000 13.73434 151 GLN A CA 1
ATOM 1025 C C . GLN A 1 125 ? -5.21900 -9.20700 33.04300 1.000 14.12119 151 GLN A C 1
ATOM 1026 O O . GLN A 1 125 ? -4.08700 -9.21300 32.55000 1.000 14.12504 151 GLN A O 1
ATOM 1032 N N . SER A 1 126 ? -6.32900 -9.25100 32.30600 1.000 13.87587 152 SER A N 1
ATOM 1033 C CA . SER A 1 126 ? -6.31800 -9.39900 30.85000 1.000 14.12853 152 SER A CA 1
ATOM 1034 C C . SER A 1 126 ? -6.55900 -8.08000 30.10700 1.000 16.01351 152 SER A C 1
ATOM 1035 O O . SER A 1 126 ? -6.68900 -8.09700 28.87200 1.000 16.11094 152 SER A O 1
ATOM 1038 N N . TRP A 1 127 ? -6.62400 -6.94600 30.80100 1.000 14.10635 153 TRP A N 1
ATOM 1039 C CA . TRP A 1 127 ? -6.95100 -5.66700 30.16400 1.000 12.98770 153 TRP A CA 1
ATOM 1040 C C . TRP A 1 127 ? -5.71400 -4.77900 30.06100 1.000 15.53000 153 TRP A C 1
ATOM 1041 O O . TRP A 1 127 ? -5.08000 -4.45600 31.07100 1.000 15.31145 153 TRP A O 1
ATOM 1052 N N . PHE A 1 128 ? -5.39900 -4.35300 28.83900 1.000 14.90304 154 PHE A N 1
ATOM 1053 C CA . PHE A 1 128 ? -4.22800 -3.54500 28.53800 1.000 13.01753 154 PHE A CA 1
ATOM 1054 C C . PHE A 1 128 ? -4.66000 -2.27800 27.81900 1.000 13.85022 154 PHE A C 1
ATOM 1055 O O . PHE A 1 128 ? -5.72900 -2.23000 27.20800 1.000 18.41585 154 PHE A O 1
ATOM 1063 N N . LYS A 1 129 ? -3.81300 -1.25900 27.88900 1.000 12.42508 155 LYS A N 1
ATOM 1064 C CA . LYS A 1 129 ? -4.00600 -0.03900 27.11500 1.000 14.09559 155 LYS A CA 1
ATOM 1065 C C . LYS A 1 129 ? -2.82800 0.19000 26.18300 1.000 13.77695 155 LYS A C 1
ATOM 1066 O O . LYS A 1 129 ? -1.70200 -0.24400 26.44300 1.000 14.47621 155 LYS A O 1
ATOM 1072 N N . ILE A 1 130 ? -3.09400 0.86900 25.06100 1.000 12.61740 156 ILE A N 1
ATOM 1073 C CA . ILE A 1 130 ? -2.05200 1.32600 24.15300 1.000 15.32679 156 ILE A CA 1
ATOM 1074 C C . ILE A 1 130 ? -1.97800 2.83900 24.28400 1.000 15.50012 156 ILE A C 1
ATOM 1075 O O . ILE A 1 130 ? -3.00800 3.51700 24.21900 1.000 19.81454 156 ILE A O 1
ATOM 1080 N N . GLU A 1 131 ? -0.77600 3.35900 24.49100 1.000 14.02143 157 GLU A N 1
ATOM 1081 C CA . GLU A 1 131 ? -0.57800 4.79500 24.65400 1.000 15.89865 157 GLU A CA 1
ATOM 1082 C C . GLU A 1 131 ? 0.49900 5.26400 23.68500 1.000 17.24455 157 GLU A C 1
ATOM 1083 O O . GLU A 1 131 ? 1.41700 4.51900 23.33900 1.000 17.90716 157 GLU A O 1
ATOM 1089 N N . LYS A 1 132 ? 0.38300 6.51100 23.22600 1.000 21.88682 158 LYS A N 1
ATOM 1090 C CA . LYS A 1 132 ? 1.45500 7.07000 22.41500 1.000 24.51993 158 LYS A CA 1
ATOM 1091 C C . LYS A 1 132 ? 2.72700 7.15500 23.24900 1.000 21.90717 158 LYS A C 1
ATOM 1092 O O . LYS A 1 132 ? 2.68300 7.45900 24.44200 1.000 28.46386 158 LYS A O 1
ATOM 1098 N N . SER A 1 133 ? 3.86000 6.85400 22.62600 1.000 24.43739 159 SER A N 1
ATOM 1099 C CA . SER A 1 133 ? 5.15700 6.93200 23.28100 1.000 23.94327 159 SER A CA 1
ATOM 1100 C C . SER A 1 133 ? 5.97000 8.03400 22.60700 1.000 29.74238 159 SER A C 1
ATOM 1101 O O . SER A 1 133 ? 6.90000 7.78200 21.83200 1.000 33.71073 159 SER A O 1
ATOM 1104 N N . GLY A 1 134 ? 5.57500 9.27400 22.88100 1.000 32.58499 160 GLY A N 1
ATOM 1105 C CA . GLY A 1 134 ? 6.23500 10.43300 22.29500 1.000 30.58716 160 GLY A CA 1
ATOM 1106 C C . GLY A 1 134 ? 6.21800 10.41000 20.78200 1.000 36.77411 160 GLY A C 1
ATOM 1107 O O . GLY A 1 134 ? 5.19400 10.14000 20.14200 1.000 37.09484 160 GLY A O 1
ATOM 1108 N N . ASN A 1 135 ? 7.37800 10.69200 20.19800 1.000 32.11656 161 ASN A N 1
ATOM 1109 C CA . ASN A 1 135 ? 7.54000 10.78900 18.75700 1.000 39.19458 161 ASN A CA 1
ATOM 1110 C C . ASN A 1 135 ? 7.88400 9.45100 18.12600 1.000 40.66624 161 ASN A C 1
ATOM 1111 O O . ASN A 1 135 ? 8.15200 9.39600 16.92100 1.000 38.18159 161 ASN A O 1
ATOM 1116 N N . LEU A 1 136 ? 7.89000 8.37000 18.91500 1.000 32.38340 162 LEU A N 1
ATOM 1117 C CA . LEU A 1 136 ? 8.39600 7.07700 18.45700 1.000 29.62598 162 LEU A CA 1
ATOM 1118 C C . LEU A 1 136 ? 7.44500 5.97900 18.94100 1.000 24.14850 162 LEU A C 1
ATOM 1119 O O . LEU A 1 136 ? 7.62500 5.40600 20.02400 1.000 23.16208 162 LEU A O 1
ATOM 1124 N N . GLY A 1 137 ? 6.43300 5.69700 18.12400 1.000 26.27613 163 GLY A N 1
ATOM 1125 C CA . GLY A 1 137 ? 5.59700 4.53600 18.31400 1.000 20.47343 163 GLY A CA 1
ATOM 1126 C C . GLY A 1 137 ? 4.64600 4.64000 19.49700 1.000 20.05278 163 GLY A C 1
ATOM 1127 O O . GLY A 1 137 ? 4.24600 5.72000 19.94100 1.000 20.83419 163 GLY A O 1
ATOM 1128 N N . TYR A 1 138 ? 4.28000 3.46000 19.99200 1.000 15.51259 164 TYR A N 1
ATOM 1129 C CA . TYR A 1 138 ? 3.30600 3.28100 21.05200 1.000 14.18961 164 TYR A CA 1
ATOM 1130 C C . TYR A 1 138 ? 3.91400 2.42000 22.14900 1.000 13.83102 164 TYR A C 1
ATOM 1131 O O . TYR A 1 138 ? 4.84600 1.64800 21.91700 1.000 17.46151 164 TYR A O 1
ATOM 1140 N N . LYS A 1 139 ? 3.37000 2.55600 23.35000 1.000 14.84409 165 LYS A N 1
ATOM 1141 C CA . LYS A 1 139 ? 3.72800 1.65800 24.44100 1.000 14.02883 165 LYS A CA 1
ATOM 1142 C C . LYS A 1 139 ? 2.48900 0.96000 24.97500 1.000 14.36800 165 LYS A C 1
ATOM 1143 O O . LYS A 1 139 ? 1.37200 1.47000 24.87800 1.000 15.11835 165 LYS A O 1
ATOM 1149 N N . PHE A 1 140 ? 2.68500 -0.21600 25.56900 1.000 12.80845 166 PHE A N 1
ATOM 1150 C CA . PHE A 1 140 ? 1.60000 -0.85300 26.28900 1.000 12.82671 166 PHE A CA 1
ATOM 1151 C C . PHE A 1 140 ? 1.62000 -0.42600 27.74500 1.000 13.52195 166 PHE A C 1
ATOM 1152 O O . PHE A 1 140 ? 2.68100 -0.21100 28.32800 1.000 15.74010 166 PHE A O 1
ATOM 1160 N N . ASN A 1 141 ? 0.44100 -0.29400 28.30400 1.000 12.58466 167 ASN A N 1
ATOM 1161 C CA . ASN A 1 141 ? 0.29000 0.06600 29.70000 1.000 14.85711 167 ASN A CA 1
ATOM 1162 C C . ASN A 1 141 ? -0.72700 -0.86200 30.33100 1.000 18.25388 167 ASN A C 1
ATOM 1163 O O . ASN A 1 141 ? -1.73900 -1.20800 29.71800 1.000 18.73295 167 ASN A O 1
ATOM 1168 N N . PHE A 1 142 ? -0.41400 -1.33600 31.52700 1.000 14.29177 168 PHE A N 1
ATOM 1169 C CA . PHE A 1 142 ? -1.36500 -2.11600 32.29600 1.000 16.15014 168 PHE A CA 1
ATOM 1170 C C . PHE A 1 142 ? -1.88000 -1.23400 33.42000 1.000 15.85228 168 PHE A C 1
ATOM 1171 O O . PHE A 1 142 ? -1.13600 -0.92300 34.35000 1.000 16.06449 168 PHE A O 1
ATOM 1179 N N . CYS A 1 143 ? -3.13500 -0.84100 33.33100 1.000 14.51758 169 CYS A N 1
ATOM 1180 C CA . CYS A 1 143 ? -3.74300 0.00900 34.34600 1.000 19.78754 169 CYS A CA 1
ATOM 1181 C C . CYS A 1 143 ? -5.25500 -0.03900 34.17800 1.000 17.72506 169 CYS A C 1
ATOM 1182 O O . CYS A 1 143 ? -5.87500 0.96500 33.80300 1.000 22.88249 169 CYS A O 1
ATOM 1185 N N . PRO A 1 144 ? -5.87400 -1.19500 34.39700 1.000 18.13983 170 PRO A N 1
ATOM 1186 C CA . PRO A 1 144 ? -7.27200 -1.36400 33.98700 1.000 17.86108 170 PRO A CA 1
ATOM 1187 C C . PRO A 1 144 ? -8.22300 -0.47000 34.76700 1.000 22.11897 170 PRO A C 1
ATOM 1188 O O . PRO A 1 144 ? -8.03200 -0.21200 35.96000 1.000 22.67163 170 PRO A O 1
ATOM 1192 N N . SER A 1 145 ? -9.25200 0.00900 34.06800 1.000 23.76926 171 SER A N 1
ATOM 1193 C CA . SER A 1 145 ? -10.34600 0.76000 34.67400 1.000 22.70661 171 SER A CA 1
ATOM 1194 C C . SER A 1 145 ? -11.63900 -0.04000 34.72900 1.000 22.68539 171 SER A C 1
ATOM 1195 O O . SER A 1 145 ? -12.68100 0.51700 35.08700 1.000 29.14130 171 SER A O 1
ATOM 1198 N N . VAL A 1 146 ? -11.59900 -1.33500 34.40700 1.000 21.31539 172 VAL A N 1
ATOM 1199 C CA . VAL A 1 146 ? -12.83300 -2.10300 34.30300 1.000 24.20264 172 VAL A CA 1
ATOM 1200 C C . VAL A 1 146 ? -13.49700 -2.34300 35.65300 1.000 31.61398 172 VAL A C 1
ATOM 1201 O O . VAL A 1 146 ? -14.67000 -2.72700 35.69100 1.000 32.66337 172 VAL A O 1
ATOM 1205 N N . CYS A 1 147 ? -12.78100 -2.14700 36.76300 1.000 24.28834 173 CYS A N 1
ATOM 1206 C CA . CYS A 1 147 ? -13.32400 -2.38400 38.10600 1.000 28.60939 173 CYS A CA 1
ATOM 1207 C C . CYS A 1 147 ? -12.88900 -1.20600 38.97200 1.000 27.47289 173 CYS A C 1
ATOM 1208 O O . CYS A 1 147 ? -11.75500 -1.17400 39.45400 1.000 28.58678 173 CYS A O 1
ATOM 1211 N N . GLU A 1 148 ? -13.78700 -0.23700 39.16900 1.000 30.25978 174 GLU A N 1
ATOM 1212 C CA . GLU A 1 148 ? -13.37900 1.00400 39.82600 1.000 37.51217 174 GLU A CA 1
ATOM 1213 C C . GLU A 1 148 ? -12.95700 0.77500 41.27100 1.000 33.01602 174 GLU A C 1
ATOM 1214 O O . GLU A 1 148 ? -12.05500 1.46000 41.76600 1.000 37.19302 174 GLU A O 1
ATOM 1220 N N . SER A 1 149 ? -13.58400 -0.18100 41.95900 1.000 29.90271 175 SER A N 1
ATOM 1221 C CA . SER A 1 149 ? -13.24600 -0.43400 43.35100 1.000 33.40507 175 SER A CA 1
ATOM 1222 C C . SER A 1 149 ? -11.97900 -1.26800 43.51200 1.000 36.45570 175 SER A C 1
ATOM 1223 O O . SER A 1 149 ? -11.36000 -1.22600 44.58300 1.000 33.39280 175 SER A O 1
ATOM 1226 N N . CYS A 1 150 ? -11.57200 -2.00300 42.47900 1.000 24.07798 176 CYS A N 1
ATOM 1227 C CA . CYS A 1 150 ? -10.42900 -2.89900 42.59800 1.000 20.72300 176 CYS A CA 1
ATOM 1228 C C . CYS A 1 150 ? -9.11700 -2.13600 42.69400 1.000 21.38348 176 CYS A C 1
ATOM 1229 O O . CYS A 1 150 ? -8.90900 -1.11600 42.03100 1.000 24.40427 176 CYS A O 1
ATOM 1232 N N . VAL A 1 151 ? -8.22400 -2.65900 43.51500 1.000 16.30312 177 VAL A N 1
ATOM 1233 C CA . VAL A 1 151 ? -6.84500 -2.20600 43.57000 1.000 13.25394 177 VAL A CA 1
ATOM 1234 C C . VAL A 1 151 ? -6.06800 -2.90600 42.46700 1.000 15.56659 177 VAL A C 1
ATOM 1235 O O . VAL A 1 151 ? -6.17000 -4.12800 42.30700 1.000 16.21708 177 VAL A O 1
ATOM 1239 N N . THR A 1 152 ? -5.27100 -2.14300 41.72400 1.000 17.91512 178 THR A N 1
ATOM 1240 C CA . THR A 1 152 ? -4.57900 -2.66600 40.55200 1.000 18.79986 178 THR A CA 1
ATOM 1241 C C . THR A 1 152 ? -3.17600 -2.08700 40.44400 1.000 18.30918 178 THR A C 1
ATOM 1242 O O . THR A 1 152 ? -2.89900 -0.97200 40.89600 1.000 17.79773 178 THR A O 1
ATOM 1246 N N . LEU A 1 153 ? -2.28900 -2.87100 39.83600 1.000 16.15503 179 LEU A N 1
ATOM 1247 C CA . LEU A 1 153 ? -1.05500 -2.33500 39.29500 1.000 14.94563 179 LEU A CA 1
ATOM 1248 C C . LEU A 1 153 ? -1.38500 -1.30900 38.21600 1.000 15.66884 179 LEU A C 1
ATOM 1249 O O . LEU A 1 153 ? -2.46400 -1.32200 37.62000 1.000 16.48095 179 LEU A O 1
ATOM 1254 N N . CYS A 1 154 ? -0.45700 -0.38700 37.99800 1.000 14.77262 180 CYS A N 1
ATOM 1255 C CA . CYS A 1 154 ? -0.70300 0.68500 37.03300 1.000 18.38946 180 CYS A CA 1
ATOM 1256 C C . CYS A 1 154 ? 0.66500 1.10600 36.49400 1.000 21.49683 180 CYS A C 1
ATOM 1257 O O . CYS A 1 154 ? 1.33000 1.97800 37.05600 1.000 20.93164 180 CYS A O 1
ATOM 1260 N N . ASN A 1 155 ? 1.09900 0.44500 35.42400 1.000 16.00731 181 ASN A N 1
ATOM 1261 C CA . ASN A 1 155 ? 2.46600 0.62100 34.96300 1.000 14.09073 181 ASN A CA 1
ATOM 1262 C C . ASN A 1 155 ? 2.60000 0.33500 33.48100 1.000 13.46646 181 ASN A C 1
ATOM 1263 O O . ASN A 1 155 ? 1.88400 -0.49900 32.91500 1.000 17.17887 181 ASN A O 1
ATOM 1268 N N . ASP A 1 156 ? 3.58600 0.99600 32.89200 1.000 14.03622 182 ASP A N 1
ATOM 1269 C CA . ASP A 1 156 ? 3.99400 0.71800 31.52100 1.000 14.08685 182 ASP A CA 1
ATOM 1270 C C . ASP A 1 156 ? 4.65700 -0.65100 31.42700 1.000 16.10199 182 ASP A C 1
ATOM 1271 O O . ASP A 1 156 ? 5.10700 -1.23400 32.42300 1.000 18.30572 182 ASP A O 1
ATOM 1276 N N . ILE A 1 157 ? 4.77200 -1.13100 30.19600 1.000 16.62798 183 ILE A N 1
ATOM 1277 C CA . ILE A 1 157 ? 5.37100 -2.42300 29.89100 1.000 15.97107 183 ILE A CA 1
ATOM 1278 C C . ILE A 1 157 ? 6.70200 -2.19600 29.19000 1.000 16.00542 183 ILE A C 1
ATOM 1279 O O . ILE A 1 157 ? 6.78300 -1.44200 28.21100 1.000 15.46923 183 ILE A O 1
ATOM 1284 N N . GLY A 1 158 ? 7.75300 -2.81800 29.72200 1.000 16.32253 184 GLY A N 1
ATOM 1285 C CA . GLY A 1 158 ? 9.06900 -2.79100 29.12800 1.000 16.58399 184 GLY A CA 1
ATOM 1286 C C . GLY A 1 158 ? 9.52900 -4.17800 28.71300 1.000 15.09837 184 GLY A C 1
ATOM 1287 O O . GLY A 1 158 ? 8.81400 -5.17400 28.86000 1.000 15.40203 184 GLY A O 1
ATOM 1288 N N . ARG A 1 159 ? 10.75200 -4.23300 28.19700 1.000 16.85176 185 ARG A N 1
ATOM 1289 C CA . ARG A 1 159 ? 11.31400 -5.50200 27.76200 1.000 15.71086 185 ARG A CA 1
ATOM 1290 C C . ARG A 1 159 ? 12.53400 -5.83000 28.60900 1.000 19.84498 185 ARG A C 1
ATOM 1291 O O . ARG A 1 159 ? 13.30400 -4.93900 28.98200 1.000 22.76172 185 ARG A O 1
ATOM 1299 N N . TYR A 1 160 ? 12.67500 -7.10600 28.94500 1.000 20.01516 186 TYR A N 1
ATOM 1300 C CA . TYR A 1 160 ? 13.66200 -7.55100 29.92300 1.000 23.44280 186 TYR A CA 1
ATOM 1301 C C . TYR A 1 160 ? 14.15200 -8.93400 29.53700 1.000 23.28546 186 TYR A C 1
ATOM 1302 O O . TYR A 1 160 ? 13.34600 -9.82500 29.25300 1.000 21.31011 186 TYR A O 1
ATOM 1311 N N . GLY A 1 161 ? 15.47000 -9.10700 29.53100 1.000 24.82128 187 GLY A N 1
ATOM 1312 C CA . GLY A 1 161 ? 16.03300 -10.40100 29.21200 1.000 26.09848 187 GLY A CA 1
ATOM 1313 C C . GLY A 1 161 ? 15.99800 -11.30700 30.42900 1.000 30.13817 187 GLY A C 1
ATOM 1314 O O . GLY A 1 161 ? 16.27400 -10.88500 31.55200 1.000 34.07633 187 GLY A O 1
ATOM 1315 N N . HIS A 1 162 ? 15.62600 -12.56300 30.20100 1.000 27.39635 188 HIS A N 1
ATOM 1316 C CA . HIS A 1 162 ? 15.65200 -13.53300 31.28500 1.000 30.59647 188 HIS A CA 1
ATOM 1317 C C . HIS A 1 162 ? 15.79100 -14.92500 30.69800 1.000 32.50704 188 HIS A C 1
ATOM 1318 O O . HIS A 1 162 ? 15.02100 -15.30100 29.80900 1.000 28.80569 188 HIS A O 1
ATOM 1325 N N . ASP A 1 163 ? 16.76500 -15.68200 31.20800 1.000 31.69896 189 ASP A N 1
ATOM 1326 C CA . ASP A 1 163 ? 16.97800 -17.07700 30.82500 1.000 31.03409 189 ASP A CA 1
ATOM 1327 C C . ASP A 1 163 ? 17.06000 -17.23200 29.30700 1.000 28.25880 189 ASP A C 1
ATOM 1328 O O . ASP A 1 163 ? 16.45200 -18.12100 28.70900 1.000 33.29232 189 ASP A O 1
ATOM 1333 N N . GLY A 1 164 ? 17.81800 -16.33500 28.68300 1.000 30.54994 190 GLY A N 1
ATOM 1334 C CA . GLY A 1 164 ? 18.12400 -16.43700 27.27500 1.000 32.46711 190 GLY A CA 1
ATOM 1335 C C . GLY A 1 164 ? 17.10200 -15.83700 26.33800 1.000 32.71062 190 GLY A C 1
ATOM 1336 O O . GLY A 1 164 ? 17.35300 -15.79000 25.12800 1.000 34.76414 190 GLY A O 1
ATOM 1337 N N . GLN A 1 165 ? 15.96300 -15.37900 26.84500 1.000 25.60736 191 GLN A N 1
ATOM 1338 C CA . GLN A 1 165 ? 14.91200 -14.82500 26.00700 1.000 24.11221 191 GLN A CA 1
ATOM 1339 C C . GLN A 1 165 ? 14.63300 -13.38100 26.39400 1.000 22.17414 191 GLN A C 1
ATOM 1340 O O . GLN A 1 165 ? 14.95900 -12.92700 27.49500 1.000 24.31592 191 GLN A O 1
ATOM 1346 N N . ILE A 1 166 ? 14.02000 -12.65700 25.46900 1.000 20.14947 192 ILE A N 1
ATOM 1347 C CA . ILE A 1 166 ? 13.54000 -11.31000 25.74300 1.000 16.65100 192 ILE A CA 1
ATOM 1348 C C . ILE A 1 166 ? 12.05700 -11.38900 26.05700 1.000 16.30544 192 ILE A C 1
ATOM 1349 O O . ILE A 1 166 ? 11.25700 -11.79500 25.20300 1.000 16.60656 192 ILE A O 1
ATOM 1354 N N . ARG A 1 167 ? 11.69200 -11.02700 27.29200 1.000 15.84961 193 ARG A N 1
ATOM 1355 C CA . ARG A 1 167 ? 10.30800 -11.04100 27.74800 1.000 15.66855 193 ARG A CA 1
ATOM 1356 C C . ARG A 1 167 ? 9.79200 -9.61500 27.93800 1.000 15.84832 193 ARG A C 1
ATOM 1357 O O . ARG A 1 167 ? 10.54400 -8.64200 27.89200 1.000 17.49816 193 ARG A O 1
ATOM 1365 N N . LEU A 1 168 ? 8.48100 -9.49700 28.13600 1.000 18.15988 194 LEU A N 1
ATOM 1366 C CA . LEU A 1 168 ? 7.84700 -8.24700 28.53900 1.000 15.52297 194 LEU A CA 1
ATOM 1367 C C . LEU A 1 168 ? 7.41600 -8.32700 29.99600 1.000 14.35105 194 LEU A C 1
ATOM 1368 O O . LEU A 1 168 ? 6.95600 -9.37400 30.46000 1.000 16.81573 194 LEU A O 1
ATOM 1373 N N . ALA A 1 169 ? 7.55200 -7.21300 30.70300 1.000 14.73807 195 ALA A N 1
ATOM 1374 C CA . ALA A 1 169 ? 7.14800 -7.14000 32.09800 1.000 13.82482 195 ALA A CA 1
ATOM 1375 C C . ALA A 1 169 ? 6.77000 -5.70400 32.40200 1.000 16.45894 195 ALA A C 1
ATOM 1376 O O . ALA A 1 169 ? 7.15000 -4.77900 31.68100 1.000 16.82731 195 ALA A O 1
ATOM 1378 N N . LEU A 1 170 ? 6.02000 -5.50800 33.48300 1.000 13.83090 196 LEU A N 1
ATOM 1379 C CA . LEU A 1 170 ? 5.80400 -4.14700 33.94400 1.000 15.28998 196 LEU A CA 1
ATOM 1380 C C . LEU A 1 170 ? 7.14500 -3.51600 34.30500 1.000 15.60204 196 LEU A C 1
ATOM 1381 O O . LEU A 1 170 ? 8.04900 -4.18400 34.81800 1.000 19.27506 196 LEU A O 1
ATOM 1386 N N . GLY A 1 171 ? 7.28400 -2.22600 34.04400 1.000 18.16950 197 GLY A N 1
ATOM 1387 C CA . GLY A 1 171 ? 8.52800 -1.57300 34.41800 1.000 22.02930 197 GLY A CA 1
ATOM 1388 C C . GLY A 1 171 ? 8.43000 -0.07000 34.30700 1.000 24.70271 197 GLY A C 1
ATOM 1389 O O . GLY A 1 171 ? 7.43600 0.48400 33.82400 1.000 27.26044 197 GLY A O 1
ATOM 1390 N N . GLU A 1 172 ? 9.49700 0.59300 34.75900 1.000 25.75989 198 GLU A N 1
ATOM 1391 C CA . GLU A 1 172 ? 9.50400 2.05100 34.75000 1.000 33.41644 198 GLU A CA 1
ATOM 1392 C C . GLU A 1 172 ? 9.75200 2.61400 33.35700 1.000 30.32177 198 GLU A C 1
ATOM 1393 O O . GLU A 1 172 ? 9.21900 3.67900 33.03000 1.000 35.47889 198 GLU A O 1
ATOM 1399 N N . ASN A 1 173 ? 10.53300 1.91600 32.52600 1.000 27.38803 199 ASN A N 1
ATOM 1400 C CA . ASN A 1 173 ? 10.93300 2.39000 31.19800 1.000 29.04670 199 ASN A CA 1
ATOM 1401 C C . ASN A 1 173 ? 10.22900 1.55400 30.13100 1.000 20.39658 199 ASN A C 1
ATOM 1402 O O . ASN A 1 173 ? 10.62600 0.41900 29.84900 1.000 23.80305 199 ASN A O 1
ATOM 1407 N N . ALA A 1 174 ? 9.18900 2.12600 29.54500 1.000 19.74290 200 ALA A N 1
ATOM 1408 C CA . ALA A 1 174 ? 8.42400 1.44000 28.51300 1.000 18.48582 200 ALA A CA 1
ATOM 1409 C C . ALA A 1 174 ? 9.26800 1.15700 27.26800 1.000 21.43393 200 ALA A C 1
ATOM 1410 O O . ALA A 1 174 ? 10.20200 1.89500 26.92700 1.000 21.99689 200 ALA A O 1
ATOM 1412 N N . TRP A 1 175 ? 8.92000 0.08000 26.57900 1.000 15.42144 201 TRP A N 1
ATOM 1413 C CA . TRP A 1 175 ? 9.50400 -0.21200 25.27400 1.000 15.69013 201 TRP A CA 1
ATOM 1414 C C . TRP A 1 175 ? 8.52100 0.15000 24.17200 1.000 15.52706 201 TRP A C 1
ATOM 1415 O O . TRP A 1 175 ? 7.32800 -0.19000 24.27300 1.000 15.55486 201 TRP A O 1
ATOM 1426 N N . PRO A 1 176 ? 8.97100 0.83600 23.11800 1.000 15.68636 202 PRO A N 1
ATOM 1427 C CA . PRO A 1 176 ? 8.04800 1.30700 22.07600 1.000 15.22142 202 PRO A CA 1
ATOM 1428 C C . PRO A 1 176 ? 7.87100 0.33400 20.92000 1.000 14.07267 202 PRO A C 1
ATOM 1429 O O . PRO A 1 176 ? 8.79800 -0.35000 20.47900 1.000 14.79143 202 PRO A O 1
ATOM 1433 N N . PHE A 1 177 ? 6.64000 0.30000 20.41100 1.000 14.85273 203 PHE A N 1
ATOM 1434 C CA . PHE A 1 177 ? 6.26400 -0.58900 19.32500 1.000 14.04282 203 PHE A CA 1
ATOM 1435 C C . PHE A 1 177 ? 5.47800 0.16800 18.26800 1.000 13.59763 203 PHE A C 1
ATOM 1436 O O . PHE A 1 177 ? 4.88900 1.22300 18.52700 1.00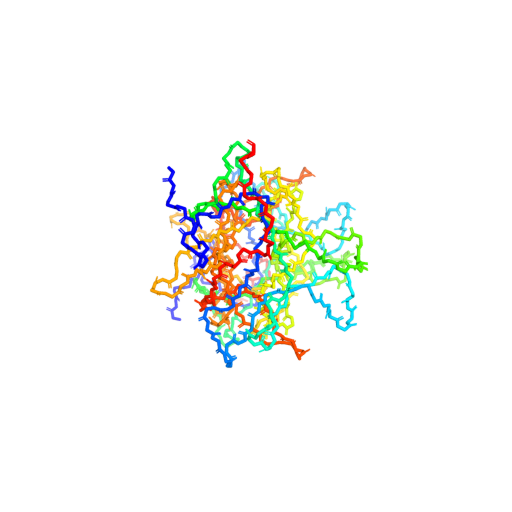0 15.29990 203 PHE A O 1
ATOM 1444 N N . VAL A 1 178 ? 5.45600 -0.42100 17.08000 1.000 16.98327 204 VAL A N 1
ATOM 1445 C CA . VAL A 1 178 ? 4.57100 -0.02800 15.99500 1.000 14.50827 204 VAL A CA 1
ATOM 1446 C C . VAL A 1 178 ? 3.76000 -1.24900 15.59300 1.000 16.64286 204 VAL A C 1
ATOM 1447 O O . VAL A 1 178 ? 4.10600 -2.39200 15.90700 1.000 16.00100 204 VAL A O 1
ATOM 1451 N N . PHE A 1 179 ? 2.68300 -0.99900 14.85800 1.000 14.93610 205 PHE A N 1
ATOM 1452 C CA . PHE A 1 179 ? 1.74000 -2.03900 14.46300 1.000 12.55876 205 PHE A CA 1
ATOM 1453 C C . PHE A 1 179 ? 1.73800 -2.16600 12.95100 1.000 15.30228 205 PHE A C 1
ATOM 1454 O O . PHE A 1 179 ? 1.39600 -1.21200 12.25200 1.000 17.34299 205 PHE A O 1
ATOM 1462 N N . LYS A 1 180 ? 2.12300 -3.33500 12.45600 1.000 14.28662 206 LYS A N 1
ATOM 1463 C CA . LYS A 1 180 ? 2.18300 -3.59100 11.01800 1.000 12.15749 206 LYS A CA 1
ATOM 1464 C C . LYS A 1 180 ? 1.05000 -4.53300 10.65800 1.000 18.70885 206 LYS A C 1
ATOM 1465 O O . LYS A 1 180 ? 1.00900 -5.66700 11.14500 1.000 16.57992 206 LYS A O 1
ATOM 1471 N N . LYS A 1 181 ? 0.13200 -4.06700 9.80600 1.000 16.17442 207 LYS A N 1
ATOM 1472 C CA . LYS A 1 181 ? -0.96900 -4.93400 9.40500 1.000 18.38815 207 LYS A CA 1
ATOM 1473 C C . LYS A 1 181 ? -0.40900 -6.20200 8.77100 1.000 21.14170 207 LYS A C 1
ATOM 1474 O O . LYS A 1 181 ? 0.46500 -6.14600 7.90200 1.000 22.74696 207 LYS A O 1
ATOM 1480 N N . ALA A 1 182 ? -0.89500 -7.35600 9.23200 1.000 18.79179 208 ALA A N 1
ATOM 1481 C CA . ALA A 1 182 ? -0.19200 -8.60400 8.95500 1.000 21.86382 208 ALA A CA 1
ATOM 1482 C C . ALA A 1 182 ? -0.56800 -9.16800 7.59900 1.000 35.69575 208 ALA A C 1
ATOM 1483 O O . ALA A 1 182 ? 0.28400 -9.71000 6.88700 1.000 43.96837 208 ALA A O 1
ATOM 1485 N N . SER A 1 183 ? -1.83000 -9.06000 7.23100 1.000 30.27846 209 SER A N 1
ATOM 1486 C CA . SER A 1 183 ? -2.32300 -9.76500 6.06500 1.000 49.26893 209 SER A CA 1
ATOM 1487 C C . SER A 1 183 ? -2.61500 -8.77600 4.94900 1.000 44.32925 209 SER A C 1
ATOM 1488 O O . SER A 1 183 ? -2.95900 -7.61600 5.19500 1.000 39.32177 209 SER A O 1
ATOM 1491 N N . SER A 1 184 ? -2.46100 -9.24600 3.71800 1.000 51.55301 210 SER A N 1
ATOM 1492 C CA . SER A 1 184 ? -2.76000 -8.44600 2.54400 1.000 59.61784 210 SER A CA 1
ATOM 1493 C C . SER A 1 184 ? -4.19800 -8.62600 2.07000 1.000 61.33320 210 SER A C 1
ATOM 1494 O O . SER A 1 184 ? -4.53400 -8.17500 0.97000 1.000 61.29107 210 SER A O 1
ATOM 1497 N N . THR A 1 185 ? -5.05000 -9.26500 2.87200 1.000 56.73763 211 THR A N 1
ATOM 1498 C CA . THR A 1 185 ? -6.42600 -9.48800 2.45900 1.000 54.54791 211 THR A CA 1
ATOM 1499 C C . THR A 1 185 ? -7.21100 -8.18000 2.49800 1.000 55.07494 211 THR A C 1
ATOM 1500 O O . THR A 1 185 ? -6.75000 -7.15300 3.01200 1.000 45.68829 211 THR A O 1
ATOM 1504 N N . ILE A 1 186 ? -8.43200 -8.24400 1.96500 1.000 52.10458 212 ILE A N 1
ATOM 1505 C CA . ILE A 1 186 ? -9.28400 -7.06700 1.86100 1.000 49.82090 212 ILE A CA 1
ATOM 1506 C C . ILE A 1 186 ? -9.55200 -6.49400 3.24400 1.000 44.46518 212 ILE A C 1
ATOM 1507 O O . ILE A 1 186 ? -9.86300 -7.22400 4.19300 1.000 42.85152 212 ILE A O 1
ATOM 1512 N N . LYS A 1 187 ? -9.42600 -5.17400 3.36300 1.000 36.40638 213 LYS A N 1
ATOM 1513 C CA . LYS A 1 187 ? -9.85800 -4.46000 4.55900 1.000 32.33287 213 LYS A CA 1
ATOM 1514 C C . LYS A 1 187 ? -11.37400 -4.33500 4.48800 1.000 33.73949 213 LYS A C 1
ATOM 1515 O O . LYS A 1 187 ? -11.91300 -3.37400 3.94500 1.000 28.53443 213 LYS A O 1
ATOM 1521 N N . GLN A 1 188 ? -12.06900 -5.32100 5.04400 1.000 36.54754 214 GLN A N 1
ATOM 1522 C CA . GLN A 1 188 ? -13.52600 -5.37700 5.01100 1.000 32.23018 214 GLN A CA 1
ATOM 1523 C C . GLN A 1 188 ? -14.10400 -4.70500 6.25000 1.000 36.32154 214 GLN A C 1
ATOM 1524 O O . GLN A 1 188 ? -13.64500 -4.95200 7.36800 1.000 32.16848 214 GLN A O 1
ATOM 1530 N N . VAL A 1 189 ? -15.12400 -3.86600 6.04800 1.000 27.90549 215 VAL A N 1
ATOM 1531 C CA . VAL A 1 189 ? -15.82300 -3.24900 7.17400 1.000 33.17832 215 VAL A CA 1
ATOM 1532 C C . VAL A 1 189 ? -16.68800 -4.30000 7.85900 1.000 42.11952 215 VAL A C 1
ATOM 1533 O O . VAL A 1 189 ? -17.41900 -5.05100 7.20000 1.000 41.67513 215 VAL A O 1
ATOM 1537 N N . VAL A 1 190 ? -16.60700 -4.36100 9.18700 1.000 43.56244 216 VAL A N 1
ATOM 1538 C CA . VAL A 1 190 ? -17.31800 -5.37500 9.96800 1.000 51.28479 216 VAL A CA 1
ATOM 1539 C C . VAL A 1 190 ? -18.83700 -5.26300 9.81700 1.000 57.47146 216 VAL A C 1
ATOM 1540 O O . VAL A 1 190 ? -19.37200 -4.19200 9.52000 1.000 56.70766 216 VAL A O 1
ATOM 1544 N N . LYS B 1 1 ? 14.44800 7.77100 61.30700 1.000 46.17147 27 LYS B N 1
ATOM 1545 C CA . LYS B 1 1 ? 14.24400 9.19400 61.55300 1.000 51.14250 27 LYS B CA 1
ATOM 1546 C C . LYS B 1 1 ? 12.76000 9.54900 61.61800 1.000 39.76969 27 LYS B C 1
ATOM 1547 O O . LYS B 1 1 ? 12.39700 10.61400 62.11100 1.000 38.22335 27 LYS B O 1
ATOM 1553 N N . ASN B 1 2 ? 11.90800 8.65600 61.11900 1.000 33.85871 28 ASN B N 1
ATOM 1554 C CA . ASN B 1 2 ? 10.47400 8.91100 61.12400 1.000 29.79422 28 ASN B CA 1
ATOM 1555 C C . ASN B 1 2 ? 9.93000 8.85700 62.55600 1.000 23.69557 28 ASN B C 1
ATOM 1556 O O . ASN B 1 2 ? 10.56300 8.31600 63.46600 1.000 26.53897 28 ASN B O 1
ATOM 1561 N N . GLU B 1 3 ? 8.73700 9.42900 62.75000 1.000 22.23810 29 GLU B N 1
ATOM 1562 C CA . GLU B 1 3 ? 8.14900 9.49600 64.08800 1.000 21.72822 29 GLU B CA 1
ATOM 1563 C C . GLU B 1 3 ? 7.76300 8.10300 64.59000 1.000 21.59546 29 GLU B C 1
ATOM 1564 O O . GLU B 1 3 ? 7.20800 7.29800 63.83300 1.000 20.03885 29 GLU B O 1
ATOM 1570 N N . PRO B 1 4 ? 8.01000 7.80300 65.86100 1.000 19.50296 30 PRO B N 1
ATOM 1571 C CA . PRO B 1 4 ? 7.63900 6.48700 66.40000 1.000 17.71259 30 PRO B CA 1
ATOM 1572 C C . PRO B 1 4 ? 6.13900 6.25200 66.35000 1.000 19.39637 30 PRO B C 1
ATOM 1573 O O . PRO B 1 4 ? 5.33800 7.17000 66.54100 1.000 20.88592 30 PRO B O 1
ATOM 1577 N N . VAL B 1 5 ? 5.76900 4.99400 66.09300 1.000 14.27786 31 VAL B N 1
ATOM 1578 C CA . VAL B 1 5 ? 4.41700 4.52600 66.36500 1.000 16.64283 31 VAL B CA 1
ATOM 1579 C C . VAL B 1 5 ? 4.23700 4.38200 67.86700 1.000 15.59703 31 VAL B C 1
ATOM 1580 O O . VAL B 1 5 ? 5.12900 3.88400 68.56000 1.000 16.23152 31 VAL B O 1
ATOM 1584 N N . LEU B 1 6 ? 3.07700 4.78800 68.37600 1.000 16.10179 32 LEU B N 1
ATOM 1585 C CA . LEU B 1 6 ? 2.78100 4.72000 69.79900 1.000 16.03821 32 LEU B CA 1
ATOM 1586 C C . LEU B 1 6 ? 1.71100 3.67300 70.07800 1.000 17.01573 32 LEU B C 1
ATOM 1587 O O . LEU B 1 6 ? 0.82300 3.44200 69.25100 1.000 18.54217 32 LEU B O 1
ATOM 1592 N N . ASP B 1 7 ? 1.78900 3.05500 71.26000 1.000 15.26279 33 ASP B N 1
ATOM 1593 C CA . ASP B 1 7 ? 0.75100 2.13500 71.70800 1.000 16.35615 33 ASP B CA 1
ATOM 1594 C C . ASP B 1 7 ? -0.32700 2.89100 72.48800 1.000 17.69887 33 ASP B C 1
ATOM 1595 O O . ASP B 1 7 ? -0.30500 4.11800 72.59500 1.000 18.39719 33 ASP B O 1
ATOM 1600 N N . THR B 1 8 ? -1.31700 2.15300 72.99600 1.000 16.87708 34 THR B N 1
ATOM 1601 C CA . THR B 1 8 ? -2.44000 2.79700 73.67300 1.000 17.30672 34 THR B CA 1
ATOM 1602 C C . THR B 1 8 ? -2.04700 3.44100 74.98900 1.000 20.06985 34 THR B C 1
ATOM 1603 O O . THR B 1 8 ? -2.84700 4.20900 75.52800 1.000 23.15758 34 THR B O 1
ATOM 1607 N N . ASP B 1 9 ? -0.85800 3.15200 75.50900 1.000 17.93202 35 ASP B N 1
ATOM 1608 C CA . ASP B 1 9 ? -0.34400 3.80500 76.71000 1.000 21.15725 35 ASP B CA 1
ATOM 1609 C C . ASP B 1 9 ? 0.46100 5.05000 76.38500 1.000 21.20467 35 ASP B C 1
ATOM 1610 O O . ASP B 1 9 ? 0.93800 5.72700 77.30900 1.000 24.53138 35 ASP B O 1
ATOM 1615 N N . GLY B 1 10 ? 0.63700 5.35700 75.10500 1.000 18.83124 36 GLY B N 1
ATOM 1616 C CA . GLY B 1 10 ? 1.48600 6.44500 74.68800 1.000 18.34317 36 GLY B CA 1
ATOM 1617 C C . GLY B 1 10 ? 2.95000 6.10000 74.61100 1.000 18.94832 36 GLY B C 1
ATOM 1618 O O . GLY B 1 10 ? 3.76600 6.99300 74.35800 1.000 22.37764 36 GLY B O 1
ATOM 1619 N N . ASP B 1 11 ? 3.31100 4.83300 74.80000 1.000 19.07799 37 ASP B N 1
ATOM 1620 C CA . ASP B 1 11 ? 4.69600 4.39800 74.67700 1.000 18.17633 37 ASP B CA 1
ATOM 1621 C C . ASP B 1 11 ? 5.03500 4.07000 73.23300 1.000 20.06829 37 ASP B C 1
ATOM 1622 O O . ASP B 1 11 ? 4.20700 3.52500 72.49700 1.000 19.54664 37 ASP B O 1
ATOM 1627 N N . GLU B 1 12 ? 6.25500 4.42000 72.83600 1.000 15.87815 38 GLU B N 1
ATOM 1628 C CA . GLU B 1 12 ? 6.76100 4.00200 71.53100 1.000 16.47593 38 GLU B CA 1
ATOM 1629 C C . GLU B 1 12 ? 6.81200 2.48400 71.41900 1.000 16.55379 38 GLU B C 1
ATOM 1630 O O . GLU B 1 12 ? 7.21500 1.77800 72.34700 1.000 16.81527 38 GLU B O 1
ATOM 1636 N N . LEU B 1 13 ? 6.39400 1.98500 70.25900 1.000 16.03002 39 LEU B N 1
ATOM 1637 C CA . LEU B 1 13 ? 6.43900 0.55400 70.00500 1.000 13.88630 39 LEU B CA 1
ATOM 1638 C C . LEU B 1 13 ? 7.88500 0.09700 69.90100 1.000 14.37347 39 LEU B C 1
ATOM 1639 O O . LEU B 1 13 ? 8.72100 0.76800 69.28700 1.000 15.77907 39 LEU B O 1
ATOM 1644 N N . ARG B 1 14 ? 8.17100 -1.06700 70.47500 1.000 14.96726 40 ARG B N 1
ATOM 1645 C CA . ARG B 1 14 ? 9.49600 -1.66200 70.43200 1.000 16.14981 40 ARG B CA 1
ATOM 1646 C C . ARG B 1 14 ? 9.47700 -2.85700 69.48500 1.000 17.04394 40 ARG B C 1
ATOM 1647 O O . ARG B 1 14 ? 8.61800 -3.74300 69.61200 1.000 17.91666 40 ARG B O 1
ATOM 1655 N N . ALA B 1 15 ? 10.42700 -2.88000 68.55300 1.000 16.44737 41 ALA B N 1
ATOM 1656 C CA . ALA B 1 15 ? 10.63100 -4.06300 67.72800 1.000 17.02280 41 ALA B CA 1
ATOM 1657 C C . ALA B 1 15 ? 10.92600 -5.26600 68.61800 1.000 17.73120 41 ALA B C 1
ATOM 1658 O O . ALA B 1 15 ? 11.59800 -5.15700 69.65300 1.000 19.86980 41 ALA B O 1
ATOM 1660 N N . GLY B 1 16 ? 10.39100 -6.42100 68.24500 1.000 16.36451 42 GLY B N 1
ATOM 1661 C CA . GLY B 1 16 ? 10.60400 -7.61600 69.03200 1.000 17.15536 42 GLY B CA 1
ATOM 1662 C C . GLY B 1 16 ? 9.64700 -7.83300 70.19000 1.000 16.76194 42 GLY B C 1
ATOM 1663 O O . GLY B 1 16 ? 9.69300 -8.90200 70.80800 1.000 20.42411 42 GLY B O 1
ATOM 1664 N N . GLU B 1 17 ? 8.78400 -6.86800 70.50700 1.000 15.76399 43 GLU B N 1
ATOM 1665 C CA . GLU B 1 17 ? 7.83500 -7.00100 71.60400 1.000 16.71769 43 GLU B CA 1
ATOM 1666 C C . GLU B 1 17 ? 6.45000 -7.34500 71.06500 1.000 14.15246 43 GLU B C 1
ATOM 1667 O O . GLU B 1 17 ? 6.10200 -7.00400 69.92900 1.000 15.12978 43 GLU B O 1
ATOM 1673 N N . GLN B 1 18 ? 5.64800 -7.99500 71.90000 1.000 14.13304 44 GLN B N 1
ATOM 1674 C CA . GLN B 1 18 ? 4.32400 -8.45700 71.50400 1.000 15.11100 44 GLN B CA 1
ATOM 1675 C C . GLN B 1 18 ? 3.26400 -7.37700 71.69600 1.000 14.56295 44 GLN B C 1
ATOM 1676 O O . GLN B 1 18 ? 3.15600 -6.78300 72.77900 1.000 15.50350 44 GLN B O 1
ATOM 1682 N N . TYR B 1 19 ? 2.44700 -7.16200 70.66000 1.000 14.35098 45 TYR B N 1
ATOM 1683 C CA . TYR B 1 19 ? 1.33300 -6.22100 70.70400 1.000 14.75423 45 TYR B CA 1
ATOM 1684 C C . TYR B 1 19 ? 0.08400 -6.83800 70.09800 1.000 17.34968 45 TYR B C 1
ATOM 1685 O O . TYR B 1 19 ? 0.14300 -7.46300 69.03300 1.000 15.08861 45 TYR B O 1
ATOM 1694 N N . TYR B 1 20 ? -1.05000 -6.64000 70.75700 1.000 13.07927 46 TYR B N 1
ATOM 1695 C CA . TYR B 1 20 ? -2.32100 -6.86700 70.08700 1.000 14.14719 46 TYR B CA 1
ATOM 1696 C C . TYR B 1 20 ? -2.60100 -5.72700 69.12000 1.000 13.45181 46 TYR B C 1
ATOM 1697 O O . TYR B 1 20 ? -2.34100 -4.55900 69.42100 1.000 13.96438 46 TYR B O 1
ATOM 1706 N N . VAL B 1 21 ? -3.11200 -6.08000 67.94600 1.000 12.80171 47 VAL B N 1
ATOM 1707 C CA . VAL B 1 21 ? -3.52900 -5.12000 66.92900 1.000 12.04689 47 VAL B CA 1
ATOM 1708 C C . VAL B 1 21 ? -5.04800 -5.07400 67.00800 1.000 13.92836 47 VAL B C 1
ATOM 1709 O O . VAL B 1 21 ? -5.72900 -6.00300 66.56500 1.000 13.29409 47 VAL B O 1
ATOM 1713 N N . VAL B 1 22 ? -5.58800 -4.00500 67.59500 1.000 13.16479 48 VAL B N 1
ATOM 1714 C CA . VAL B 1 22 ? -7.01000 -3.91500 67.90400 1.000 12.33405 48 VAL B CA 1
ATOM 1715 C C . VAL B 1 22 ? -7.62800 -2.79100 67.08200 1.000 12.95185 48 VAL B C 1
ATOM 1716 O O . VAL B 1 22 ? -7.03900 -1.71100 66.95500 1.000 15.82924 48 VAL B O 1
ATOM 1720 N N . SER B 1 23 ? -8.80200 -3.04600 66.49700 1.000 13.51903 49 SER B N 1
ATOM 1721 C CA . SER B 1 23 ? -9.51000 -1.97600 65.79000 1.000 14.33099 49 SER B CA 1
ATOM 1722 C C . SER B 1 23 ? -9.61300 -0.71300 66.63600 1.000 13.65811 49 SER B C 1
ATOM 1723 O O . SER B 1 23 ? -9.98700 -0.77400 67.80100 1.000 14.61296 49 SER B O 1
ATOM 1726 N N . ALA B 1 24 ? -9.27700 0.43000 66.03400 1.000 14.03069 50 ALA B N 1
ATOM 1727 C CA . ALA B 1 24 ? -9.44500 1.71400 66.70800 1.000 14.02914 50 ALA B CA 1
ATOM 1728 C C . ALA B 1 24 ? -10.90700 2.09900 66.85000 1.000 16.71963 50 ALA B C 1
ATOM 1729 O O . ALA B 1 24 ? -11.21800 3.05600 67.57600 1.000 19.16784 50 ALA B O 1
ATOM 1731 N N . ILE B 1 25 ? -11.79900 1.37700 66.18000 1.000 15.04438 51 ILE B N 1
ATOM 1732 C CA . ILE B 1 25 ? -13.23900 1.59500 66.22800 1.000 15.35208 51 ILE B CA 1
ATOM 1733 C C . ILE B 1 25 ? -13.86700 0.35100 66.83500 1.000 16.62971 51 ILE B C 1
ATOM 1734 O O . ILE B 1 25 ? -13.72600 -0.74800 66.28500 1.000 16.51050 51 ILE B O 1
ATOM 1739 N N . TRP B 1 26 ? -14.55100 0.51000 67.96100 1.000 18.82650 52 TRP B N 1
ATOM 1740 C CA . TRP B 1 26 ? -15.10400 -0.67500 68.59100 1.000 16.93332 52 TRP B CA 1
ATOM 1741 C C . TRP B 1 26 ? -16.56400 -0.86400 68.16600 1.000 15.96638 52 TRP B C 1
ATOM 1742 O O . TRP B 1 26 ? -17.01000 -0.31200 67.15700 1.000 17.51087 52 TRP B O 1
ATOM 1753 N N . GLY B 1 27 ? -17.30400 -1.68300 68.91200 1.000 17.51073 53 GLY B N 1
ATOM 1754 C CA . GLY B 1 27 ? -18.67000 -1.98600 68.51300 1.000 15.51306 53 GLY B CA 1
ATOM 1755 C C . GLY B 1 27 ? -18.68100 -2.78800 67.23000 1.000 17.16463 53 GLY B C 1
ATOM 1756 O O . GLY B 1 27 ? -18.05000 -3.84400 67.13400 1.000 16.93778 53 GLY B O 1
ATOM 1757 N N . ALA B 1 28 ? -19.42300 -2.28900 66.23900 1.000 17.97405 54 ALA B N 1
ATOM 1758 C CA . ALA B 1 28 ? -19.44000 -2.90600 64.92300 1.000 19.30314 54 ALA B CA 1
ATOM 1759 C C . ALA B 1 28 ? -18.07800 -2.86200 64.24900 1.000 20.22037 54 ALA B C 1
ATOM 1760 O O . ALA B 1 28 ? -17.87700 -3.56000 63.24800 1.000 20.20332 54 ALA B O 1
ATOM 1762 N N . GLY B 1 29 ? -17.14100 -2.07700 64.78200 1.000 20.19934 55 GLY B N 1
ATOM 1763 C CA . GLY B 1 29 ? -15.78700 -2.03900 64.27100 1.000 16.60629 55 GLY B CA 1
ATOM 1764 C C . GLY B 1 29 ? -14.92200 -3.21100 64.66100 1.000 15.42942 55 GLY B C 1
ATOM 1765 O O . GLY B 1 29 ? -13.82100 -3.35000 64.11700 1.000 16.06253 55 GLY B O 1
ATOM 1766 N N . GLY B 1 30 ? -15.37600 -4.04300 65.59000 1.000 15.09682 56 GLY B N 1
ATOM 1767 C CA . GLY B 1 30 ? -14.70100 -5.30000 65.86400 1.000 15.34373 56 GLY B CA 1
ATOM 1768 C C . GLY B 1 30 ? -13.55700 -5.18500 66.85700 1.000 13.36998 56 GLY B C 1
ATOM 1769 O O . GLY B 1 30 ? -13.29700 -4.14400 67.47000 1.000 15.06680 56 GLY B O 1
ATOM 1770 N N . GLY B 1 31 ? -12.84300 -6.30100 66.98500 1.000 14.77804 57 GLY B N 1
ATOM 1771 C CA . GLY B 1 31 ? -11.75400 -6.42700 67.93400 1.000 15.96802 57 GLY B CA 1
ATOM 1772 C C . GLY B 1 31 ? -10.39900 -6.54000 67.26900 1.000 13.44860 57 GLY B C 1
ATOM 1773 O O . GLY B 1 31 ? -10.08400 -5.75800 66.36400 1.000 14.16550 57 GLY B O 1
ATOM 1774 N N . GLY B 1 32 ? -9.57800 -7.49300 67.73200 1.000 13.66190 58 GLY B N 1
ATOM 1775 C CA . GLY B 1 32 ? -8.19800 -7.59500 67.31400 1.000 13.16610 58 GLY B CA 1
ATOM 1776 C C . GLY B 1 32 ? -7.99600 -8.59700 66.17800 1.000 12.47937 58 GLY B C 1
ATOM 1777 O O . GLY B 1 32 ? -8.88800 -9.33700 65.78900 1.000 14.38651 58 GLY B O 1
ATOM 1778 N N . LEU B 1 33 ? -6.77100 -8.62500 65.66900 1.000 12.88056 59 LEU B N 1
ATOM 1779 C CA . LEU B 1 33 ? -6.42100 -9.48700 64.54500 1.000 12.20923 59 LEU B CA 1
ATOM 1780 C C . LEU B 1 33 ? -5.95400 -10.85600 65.03400 1.000 14.98293 59 LEU B C 1
ATOM 1781 O O . LEU B 1 33 ? -5.45000 -11.00400 66.15200 1.000 15.76648 59 LEU B O 1
ATOM 1786 N N . ALA B 1 34 ? -6.10800 -11.86200 64.18000 1.000 13.68759 60 ALA B N 1
ATOM 1787 C CA . ALA B 1 34 ? -5.72600 -13.21500 64.56800 1.000 15.18167 60 ALA B CA 1
ATOM 1788 C C . ALA B 1 34 ? -5.52200 -14.04900 63.31000 1.000 12.51070 60 ALA B C 1
ATOM 1789 O O . ALA B 1 34 ? -5.84500 -13.62700 62.19900 1.000 13.31123 60 ALA B O 1
ATOM 1791 N N . LEU B 1 35 ? -4.98100 -15.24800 63.51300 1.000 15.50981 61 LEU B N 1
ATOM 1792 C CA . LEU B 1 35 ? -4.84400 -16.24300 62.46300 1.000 17.17055 61 LEU B CA 1
ATOM 1793 C C . LEU B 1 35 ? -6.19300 -16.90900 62.23100 1.000 15.52562 61 LEU B C 1
ATOM 1794 O O . LEU B 1 35 ? -6.89400 -17.26700 63.19200 1.000 20.43388 61 LEU B O 1
ATOM 1799 N N . GLY B 1 36 ? -6.56900 -17.06500 60.96400 1.000 16.18721 62 GLY B N 1
ATOM 1800 C CA . GLY B 1 36 ? -7.80200 -17.73300 60.61900 1.000 18.21541 62 GLY B CA 1
ATOM 1801 C C . GLY B 1 36 ? -7.53400 -18.79800 59.57200 1.000 18.93674 62 GLY B C 1
ATOM 1802 O O . GLY B 1 36 ? -6.41900 -18.92600 59.06300 1.000 18.09205 62 GLY B O 1
ATOM 1803 N N . ARG B 1 37 ? -8.57000 -19.55600 59.25100 1.000 17.94971 63 ARG B N 1
ATOM 1804 C CA . ARG B 1 37 ? -8.43200 -20.59000 58.23300 1.000 21.92618 63 ARG B CA 1
ATOM 1805 C C . ARG B 1 37 ? -9.60000 -20.54500 57.26500 1.000 20.02982 63 ARG B C 1
ATOM 1806 O O . ARG B 1 37 ? -10.74900 -20.35300 57.67300 1.000 22.35362 63 ARG B O 1
ATOM 1814 N N . LEU B 1 38 ? -9.29400 -20.71900 55.98100 1.000 18.59494 64 LEU B N 1
ATOM 1815 C CA . LEU B 1 38 ? -10.29000 -20.93400 54.94000 1.000 24.25632 64 LEU B CA 1
ATOM 1816 C C . LEU B 1 38 ? -10.38900 -22.42500 54.65400 1.000 24.70013 64 LEU B C 1
ATOM 1817 O O . LEU B 1 38 ? -9.37100 -23.11700 54.60200 1.000 27.32419 64 LEU B O 1
ATOM 1822 N N . THR B 1 39 ? -11.61400 -22.91200 54.43800 1.000 27.62498 65 THR B N 1
ATOM 1823 C CA . THR B 1 39 ? -11.79500 -24.34900 54.23600 1.000 30.10719 65 THR B CA 1
ATOM 1824 C C . THR B 1 39 ? -11.18300 -24.81500 52.92000 1.000 28.11814 65 THR B C 1
ATOM 1825 O O . THR B 1 39 ? -10.66000 -25.93200 52.83700 1.000 30.94804 65 THR B O 1
ATOM 1829 N N . ASP B 1 40 ? -11.22000 -23.98100 51.88000 1.000 24.19614 66 ASP B N 1
ATOM 1830 C CA . ASP B 1 40 ? -10.65100 -24.43200 50.61000 1.000 24.65332 66 ASP B CA 1
ATOM 1831 C C . ASP B 1 40 ? -9.12700 -24.46700 50.61600 1.000 31.98998 66 ASP B C 1
ATOM 1832 O O . ASP B 1 40 ? -8.53300 -25.15300 49.77200 1.000 33.34113 66 ASP B O 1
ATOM 1837 N N . GLN B 1 41 ? -8.47600 -23.73700 51.52800 1.000 28.66420 67 GLN B N 1
ATOM 1838 C CA . GLN B 1 41 ? -7.01600 -23.68700 51.56000 1.000 26.71396 67 GLN B CA 1
ATOM 1839 C C . GLN B 1 41 ? -6.64300 -23.36400 53.00900 1.000 28.22649 67 GLN B C 1
ATOM 1840 O O . GLN B 1 41 ? -6.42700 -22.21000 53.38900 1.000 30.72121 67 GLN B O 1
ATOM 1846 N N . LYS B 1 42 ? -6.61100 -24.40700 53.83700 1.000 27.54802 68 LYS B N 1
ATOM 1847 C CA . LYS B 1 42 ? -6.45200 -24.20700 55.27500 1.000 27.38982 68 LYS B CA 1
ATOM 1848 C C . LYS B 1 42 ? -5.04600 -23.76400 55.65700 1.000 23.75379 68 LYS B C 1
ATOM 1849 O O . LYS B 1 42 ? -4.88600 -23.12900 56.70600 1.000 25.40044 68 LYS B O 1
ATOM 1855 N N . CYS B 1 43 ? -4.03400 -24.06700 54.83400 1.000 28.18248 69 CYS B N 1
ATOM 1856 C CA . CYS B 1 43 ? -2.69300 -23.52300 55.02800 1.000 23.36261 69 CYS B CA 1
ATOM 1857 C C . CYS B 1 43 ? -2.21800 -22.82100 53.76000 1.000 19.67463 69 CYS B C 1
ATOM 1858 O O . CYS B 1 43 ? -2.43700 -23.31600 52.64800 1.000 24.08499 69 CYS B O 1
ATOM 1861 N N . PRO B 1 44 ? -1.55900 -21.66500 53.89000 1.000 18.14825 70 PRO B N 1
ATOM 1862 C CA . PRO B 1 44 ? -1.21200 -20.99900 55.14400 1.000 17.66358 70 PRO B CA 1
ATOM 1863 C C . PRO B 1 44 ? -2.45800 -20.42100 55.79700 1.000 17.25890 70 PRO B C 1
ATOM 1864 O O . PRO B 1 44 ? -3.50500 -20.28600 55.16800 1.000 19.16433 70 PRO B O 1
ATOM 1868 N N . GLU B 1 45 ? -2.37300 -20.11300 57.07900 1.000 14.37534 71 GLU B N 1
ATOM 1869 C CA . GLU B 1 45 ? -3.45500 -19.40200 57.73500 1.000 14.28522 71 GLU B CA 1
ATOM 1870 C C . GLU B 1 45 ? -3.54600 -17.98100 57.20200 1.000 18.05223 71 GLU B C 1
ATOM 1871 O O . GLU B 1 45 ? -2.56400 -17.40800 56.71800 1.000 18.30048 71 GLU B O 1
ATOM 1877 N N . ILE B 1 46 ? -4.74800 -17.42900 57.25600 1.000 14.22045 72 ILE B N 1
ATOM 1878 C CA . ILE B 1 46 ? -5.00300 -16.10400 56.74400 1.000 13.41852 72 ILE B CA 1
ATOM 1879 C C . ILE B 1 46 ? -5.08000 -15.14600 57.92600 1.000 13.73059 72 ILE B C 1
ATOM 1880 O O . ILE B 1 46 ? -5.14300 -15.55300 59.08400 1.000 16.66718 72 ILE B O 1
ATOM 1885 N N . VAL B 1 47 ? -5.05700 -13.86000 57.64000 1.000 13.51556 73 VAL B N 1
ATOM 1886 C CA . VAL B 1 47 ? -5.23100 -12.84600 58.67500 1.000 12.22023 73 VAL B CA 1
ATOM 1887 C C . VAL B 1 47 ? -6.70200 -12.46900 58.74400 1.000 12.75484 73 VAL B C 1
ATOM 1888 O O . VAL B 1 47 ? -7.30300 -12.09000 57.72700 1.000 16.19530 73 VAL B O 1
ATOM 1892 N N . VAL B 1 48 ? -7.28700 -12.57600 59.94000 1.000 12.33093 74 VAL B N 1
ATOM 1893 C CA . VAL B 1 48 ? -8.69100 -12.25200 60.13700 1.000 12.93726 74 VAL B CA 1
ATOM 1894 C C . VAL B 1 48 ? -8.81200 -11.28800 61.30600 1.000 13.28384 74 VAL B C 1
ATOM 1895 O O . VAL B 1 48 ? -7.87400 -11.09000 62.07900 1.000 14.67506 74 VAL B O 1
ATOM 1899 N N . GLN B 1 49 ? -9.98500 -10.67500 61.41200 1.000 12.06172 75 GLN B N 1
ATOM 1900 C CA . GLN B 1 49 ? -10.31800 -9.82800 62.55400 1.000 13.11859 75 GLN B CA 1
ATOM 1901 C C . GLN B 1 49 ? -11.40100 -10.49300 63.38500 1.000 13.62152 75 GLN B C 1
ATOM 1902 O O . GLN B 1 49 ? -12.39600 -10.98400 62.83700 1.000 16.12139 75 GLN B O 1
ATOM 1908 N N . ARG B 1 50 ? -11.21300 -10.48800 64.70300 1.000 14.08951 76 ARG B N 1
ATOM 1909 C CA . ARG B 1 50 ? -12.25600 -10.94800 65.60600 1.000 15.51109 76 ARG B CA 1
ATOM 1910 C C . ARG B 1 50 ? -13.42400 -9.97100 65.58600 1.000 16.22587 76 ARG B C 1
ATOM 1911 O O . ARG B 1 50 ? -13.23300 -8.75500 65.61100 1.000 16.07374 76 ARG B O 1
ATOM 1919 N N . ARG B 1 51 ? -14.64300 -10.50600 65.53500 1.000 18.00919 77 ARG B N 1
ATOM 1920 C CA . ARG B 1 51 ? -15.80800 -9.63100 65.49900 1.000 20.25565 77 ARG B CA 1
ATOM 1921 C C . ARG B 1 51 ? -16.09400 -9.00600 66.85300 1.000 16.86825 77 ARG B C 1
ATOM 1922 O O . ARG B 1 51 ? -16.65500 -7.91000 66.91100 1.000 16.98305 77 ARG B O 1
ATOM 1930 N N . SER B 1 52 ? -15.73200 -9.67800 67.93600 1.000 16.36491 78 SER B N 1
ATOM 1931 C CA . SER B 1 52 ? -15.95500 -9.14600 69.27700 1.000 17.54006 78 SER B CA 1
ATOM 1932 C C . SER B 1 52 ? -14.88200 -8.12400 69.62100 1.000 15.34407 78 SER B C 1
ATOM 1933 O O . SER B 1 52 ? -13.69000 -8.44600 69.59500 1.000 16.77771 78 SER B O 1
ATOM 1936 N N . ASP B 1 53 ? -15.30000 -6.90300 69.98500 1.000 16.61171 79 ASP B N 1
ATOM 1937 C CA . ASP B 1 53 ? -14.33000 -5.85600 70.31100 1.000 15.96175 79 ASP B CA 1
ATOM 1938 C C . ASP B 1 53 ? -13.60800 -6.07700 71.64100 1.000 19.18804 79 ASP B C 1
ATOM 1939 O O . ASP B 1 53 ? -12.65800 -5.34900 71.94100 1.000 24.99094 79 ASP B O 1
ATOM 1944 N N . LEU B 1 54 ? -14.00600 -7.06600 72.43000 1.000 15.81143 80 LEU B N 1
ATOM 1945 C CA . LEU B 1 54 ? -13.25700 -7.43300 73.62100 1.000 18.71493 80 LEU B CA 1
ATOM 1946 C C . LEU B 1 54 ? -12.35900 -8.63900 73.39700 1.000 18.47383 80 LEU B C 1
ATOM 1947 O O . LEU B 1 54 ? -11.71900 -9.10800 74.34400 1.000 20.32333 80 LEU B O 1
ATOM 1952 N N . ASP B 1 55 ? -12.31700 -9.17200 72.17700 1.000 14.91725 81 ASP B N 1
ATOM 1953 C CA . ASP B 1 55 ? -11.36200 -10.21100 71.80400 1.000 16.92246 81 ASP B CA 1
ATOM 1954 C C . ASP B 1 55 ? -10.22600 -9.53600 71.05100 1.000 18.18885 81 ASP B C 1
ATOM 1955 O O . ASP B 1 55 ? -10.40300 -9.11100 69.90500 1.000 17.43951 81 ASP B O 1
ATOM 1960 N N . TYR B 1 56 ? -9.06400 -9.44200 71.69600 1.000 17.93593 82 TYR B N 1
ATOM 1961 C CA . TYR B 1 56 ? -7.91800 -8.76400 71.10300 1.000 16.61302 82 TYR B CA 1
ATOM 1962 C C . TYR B 1 56 ? -7.15800 -9.63800 70.12300 1.000 17.26338 82 TYR B C 1
ATOM 1963 O O . TYR B 1 56 ? -6.21400 -9.15100 69.48900 1.000 18.54659 82 TYR B O 1
ATOM 1972 N N . GLY B 1 57 ? -7.53200 -10.90600 69.99100 1.000 15.10384 83 GLY B N 1
ATOM 1973 C CA . GLY B 1 57 ? -6.91700 -11.77400 69.00600 1.000 16.58907 83 GLY B CA 1
ATOM 1974 C C . GLY B 1 57 ? -5.57600 -12.31700 69.45100 1.000 19.24871 83 GLY B C 1
ATOM 1975 O O . GLY B 1 57 ? -5.36500 -12.61800 70.63100 1.000 21.50796 83 GLY B O 1
ATOM 1976 N N . THR B 1 58 ? -4.65600 -12.43400 68.50100 1.000 15.54181 84 THR B N 1
ATOM 1977 C CA . THR B 1 58 ? -3.33700 -12.99800 68.71300 1.000 16.33755 84 THR B CA 1
ATOM 1978 C C . THR B 1 58 ? -2.29700 -11.91000 68.57800 1.000 17.14943 84 THR B C 1
ATOM 1979 O O . THR B 1 58 ? -2.35700 -11.13500 67.61400 1.000 15.57632 84 THR B O 1
ATOM 1983 N N . PRO B 1 59 ? -1.34000 -11.80700 69.49100 1.000 15.04599 85 PRO B N 1
ATOM 1984 C CA . PRO B 1 59 ? -0.35600 -10.72800 69.38200 1.000 14.44628 85 PRO B CA 1
ATOM 1985 C C . PRO B 1 59 ? 0.54000 -10.90100 68.16900 1.000 14.16508 85 PRO B C 1
ATOM 1986 O O . PRO B 1 59 ? 0.74100 -12.00600 67.65200 1.000 13.44408 85 PRO B O 1
ATOM 1990 N N . VAL B 1 60 ? 1.08300 -9.77500 67.72700 1.000 15.52219 86 VAL B N 1
ATOM 1991 C CA . VAL B 1 60 ? 2.08900 -9.76800 66.68100 1.000 13.63593 86 VAL B CA 1
ATOM 1992 C C . VAL B 1 60 ? 3.37300 -9.20500 67.24600 1.000 15.53476 86 VAL B C 1
ATOM 1993 O O . VAL B 1 60 ? 3.39700 -8.52600 68.27700 1.000 14.81467 86 VAL B O 1
ATOM 1997 N N A VAL B 1 61 ? 4.45400 -9.48300 66.53700 0.542 12.76897 87 VAL B N 1
ATOM 1998 N N B VAL B 1 61 ? 4.46100 -9.51200 66.56200 0.458 12.76429 87 VAL B N 1
ATOM 1999 C CA A VAL B 1 61 ? 5.75400 -8.88400 66.78500 0.542 14.12325 87 VAL B CA 1
ATOM 2000 C CA B VAL B 1 61 ? 5.73500 -8.85100 66.78600 0.458 14.12416 87 VAL B CA 1
ATOM 2001 C C A VAL B 1 61 ? 6.21100 -8.21900 65.49400 0.542 14.34211 87 VAL B C 1
ATOM 2002 C C B VAL B 1 61 ? 6.13600 -8.17400 65.48700 0.458 14.35117 87 VAL B C 1
ATOM 2003 O O A VAL B 1 61 ? 6.00700 -8.76500 64.40300 0.542 13.58729 87 VAL B O 1
ATOM 2004 O O B VAL B 1 61 ? 5.83200 -8.65800 64.39000 0.458 13.54317 87 VAL B O 1
ATOM 2011 N N . PHE B 1 62 ? 6.80200 -7.03200 65.61400 1.000 14.52186 88 PHE B N 1
ATOM 2012 C CA . PHE B 1 62 ? 7.29700 -6.28000 64.46900 1.000 12.34703 88 PHE B CA 1
ATOM 2013 C C . PHE B 1 62 ? 8.80600 -6.43600 64.33700 1.000 16.17810 88 PHE B C 1
ATOM 2014 O O . PHE B 1 62 ? 9.53000 -6.42000 65.33300 1.000 17.23934 88 PHE B O 1
ATOM 2022 N N . TYR B 1 63 ? 9.27800 -6.57300 63.09900 1.000 13.51733 89 TYR B N 1
ATOM 2023 C CA . TYR B 1 63 ? 10.70300 -6.70100 62.80300 1.000 15.28610 89 TYR B CA 1
ATOM 2024 C C . TYR B 1 63 ? 11.09700 -5.56500 61.88100 1.000 15.42239 89 TYR B C 1
ATOM 2025 O O . TYR B 1 63 ? 10.57500 -5.46100 60.76500 1.000 16.31655 89 TYR B O 1
ATOM 2034 N N . ASN B 1 64 ? 12.01700 -4.71900 62.34000 1.000 16.34473 90 ASN B N 1
ATOM 2035 C CA . ASN B 1 64 ? 12.38700 -3.55900 61.55400 1.000 15.45746 90 ASN B CA 1
ATOM 2036 C C . ASN B 1 64 ? 13.25200 -3.96100 60.37400 1.000 17.20215 90 ASN B C 1
ATOM 2037 O O . ASN B 1 64 ? 13.94800 -4.98300 60.39400 1.000 19.82219 90 ASN B O 1
ATOM 2042 N N . LEU B 1 65 ? 13.18600 -3.13900 59.33600 1.000 17.29119 91 LEU B N 1
ATOM 2043 C CA . LEU B 1 65 ? 14.13800 -3.24200 58.23700 1.000 18.89592 91 LEU B CA 1
ATOM 2044 C C . LEU B 1 65 ? 15.56100 -3.08500 58.75100 1.000 24.66474 91 LEU B C 1
ATOM 2045 O O . LEU B 1 65 ? 16.43600 -3.91100 58.47500 1.000 23.48914 91 LEU B O 1
ATOM 2050 N N . ASP B 1 66 ? 15.80300 -2.00900 59.48900 1.000 25.46760 92 ASP B N 1
ATOM 2051 C CA . ASP B 1 66 ? 17.06700 -1.75000 60.17100 1.000 24.91881 92 ASP B CA 1
ATOM 2052 C C . ASP B 1 66 ? 17.02500 -2.51700 61.48600 1.000 23.33933 92 ASP B C 1
ATOM 2053 O O . ASP B 1 66 ? 16.42400 -2.06900 62.46500 1.000 26.78544 92 ASP B O 1
ATOM 2058 N N A THR B 1 67 ? 17.65500 -3.69100 61.52000 0.565 27.63344 93 THR B N 1
ATOM 2059 N N B THR B 1 67 ? 17.67000 -3.68500 61.49800 0.435 27.65249 93 THR B N 1
ATOM 2060 C CA A THR B 1 67 ? 17.55000 -4.52400 62.71100 0.565 29.07148 93 THR B CA 1
ATOM 2061 C CA B THR B 1 67 ? 17.65500 -4.57100 62.65400 0.435 29.07360 93 THR B CA 1
ATOM 2062 C C A THR B 1 67 ? 18.26000 -3.92300 63.91900 0.565 30.91219 93 THR B C 1
ATOM 2063 C C B THR B 1 67 ? 18.27600 -3.93700 63.89200 0.435 30.93092 93 THR B C 1
ATOM 2064 O O A THR B 1 67 ? 18.11600 -4.44800 65.02700 0.565 34.83897 93 THR B O 1
ATOM 2065 O O B THR B 1 67 ? 18.07700 -4.45000 64.99800 0.435 34.80678 93 THR B O 1
ATOM 2072 N N . LYS B 1 68 ? 19.00700 -2.83600 63.73500 1.000 29.56551 94 LYS B N 1
ATOM 2073 C CA . LYS B 1 68 ? 19.63400 -2.14400 64.85000 1.000 26.86554 94 LYS B CA 1
ATOM 2074 C C . LYS B 1 68 ? 18.70100 -1.14900 65.53800 1.000 29.83728 94 LYS B C 1
ATOM 2075 O O . LYS B 1 68 ? 18.98100 -0.74100 66.67100 1.000 30.69801 94 LYS B O 1
ATOM 2081 N N . ASP B 1 69 ? 17.61100 -0.74400 64.88600 1.000 26.08010 95 ASP B N 1
ATOM 2082 C CA . ASP B 1 69 ? 16.66600 0.21000 65.46100 1.000 26.99460 95 ASP B CA 1
ATOM 2083 C C . ASP B 1 69 ? 15.70700 -0.52000 66.39300 1.000 26.83952 95 ASP B C 1
ATOM 2084 O O . ASP B 1 69 ? 15.02300 -1.45900 65.97500 1.000 23.80525 95 ASP B O 1
ATOM 2089 N N . ASP B 1 70 ? 15.64400 -0.07800 67.64900 1.000 23.08388 96 ASP B N 1
ATOM 2090 C CA . ASP B 1 70 ? 14.76500 -0.70300 68.62600 1.000 21.28532 96 ASP B CA 1
ATOM 2091 C C . ASP B 1 70 ? 13.32600 -0.22000 68.53200 1.000 19.19576 96 ASP B C 1
ATOM 2092 O O . ASP B 1 70 ? 12.43800 -0.84600 69.12200 1.000 22.69457 96 ASP B O 1
ATOM 2097 N N . ILE B 1 71 ? 13.07900 0.88600 67.83500 1.000 19.01741 97 ILE B N 1
ATOM 2098 C CA . ILE B 1 71 ? 11.78300 1.55200 67.82800 1.000 17.16460 97 ILE B CA 1
ATOM 2099 C C . ILE B 1 71 ? 11.08700 1.29700 66.50100 1.000 17.75059 97 ILE B C 1
ATOM 2100 O O . ILE B 1 71 ? 11.71200 1.37700 65.43500 1.000 16.81019 97 ILE B O 1
ATOM 2105 N N . VAL B 1 72 ? 9.78700 1.02300 66.56700 1.000 16.04217 98 VAL B N 1
ATOM 2106 C CA . VA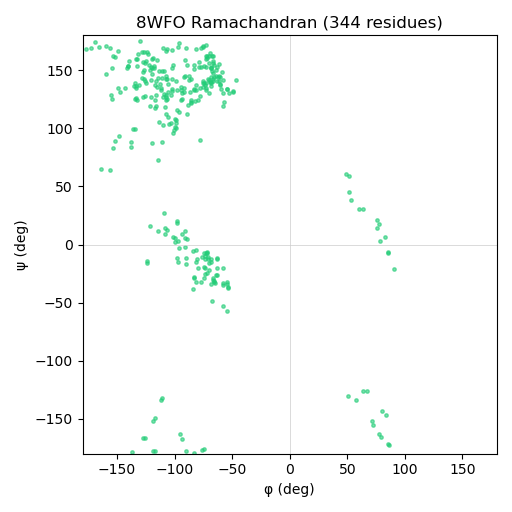L B 1 72 ? 8.95500 0.90900 65.37100 1.000 16.29176 98 VAL B CA 1
ATOM 2107 C C . VAL B 1 72 ? 8.47700 2.30500 64.98400 1.000 15.51259 98 VAL B C 1
ATOM 2108 O O . VAL B 1 72 ? 7.84100 2.99800 65.78700 1.000 18.45582 98 VAL B O 1
ATOM 2112 N N . ARG B 1 73 ? 8.76200 2.70600 63.74800 1.000 16.03392 99 ARG B N 1
ATOM 2113 C CA . ARG B 1 73 ? 8.48200 4.05900 63.28400 1.000 16.42301 99 ARG B CA 1
ATOM 2114 C C . ARG B 1 73 ? 7.48700 4.03600 62.13400 1.000 18.15600 99 ARG B C 1
ATOM 2115 O O . ARG B 1 73 ? 7.37900 3.04500 61.40300 1.000 18.65236 99 ARG B O 1
ATOM 2123 N N . ARG B 1 74 ? 6.75600 5.14200 62.00000 1.000 17.58334 100 ARG B N 1
ATOM 2124 C CA . ARG B 1 74 ? 5.84600 5.34800 60.87900 1.000 15.75407 100 ARG B CA 1
ATOM 2125 C C . ARG B 1 74 ? 6.56800 5.28400 59.54500 1.000 17.08306 100 ARG B C 1
ATOM 2126 O O . ARG B 1 74 ? 7.73700 5.65500 59.42200 1.000 18.44761 100 ARG B O 1
ATOM 2134 N N . SER B 1 75 ? 5.83500 4.80900 58.53600 1.000 16.18617 101 SER B N 1
ATOM 2135 C CA . SER B 1 75 ? 6.21400 4.94500 57.12900 1.000 16.54233 101 SER B CA 1
ATOM 2136 C C . SER B 1 75 ? 7.54000 4.26000 56.82200 1.000 19.01029 101 SER B C 1
ATOM 2137 O O . SER B 1 75 ? 8.30100 4.71000 55.95900 1.000 20.39887 101 SER B O 1
ATOM 2140 N N A THR B 1 76 ? 7.81200 3.14600 57.49400 0.714 18.19622 102 THR B N 1
ATOM 2141 N N B THR B 1 76 ? 7.84500 3.19300 57.55300 0.286 18.24080 102 THR B N 1
ATOM 2142 C CA A THR B 1 76 ? 9.07400 2.43300 57.36400 0.714 16.70082 102 THR B CA 1
ATOM 2143 C CA B THR B 1 76 ? 9.06500 2.42600 57.36000 0.286 16.79500 102 THR B CA 1
ATOM 2144 C C A THR B 1 76 ? 8.78100 0.94900 57.20900 0.714 16.28022 102 THR B C 1
ATOM 2145 C C B THR B 1 76 ? 8.70400 0.96700 57.14700 0.286 16.32989 102 THR B C 1
ATOM 2146 O O A THR B 1 76 ? 8.04300 0.37400 58.01700 0.714 17.53401 102 THR B O 1
ATOM 2147 O O B THR B 1 76 ? 7.83400 0.42700 57.83700 0.286 17.62194 102 THR B O 1
ATOM 2154 N N . ASP B 1 77 ? 9.37800 0.33800 56.19000 1.000 16.34410 103 ASP B N 1
ATOM 2155 C CA . ASP B 1 77 ? 9.10800 -1.06300 55.89000 1.000 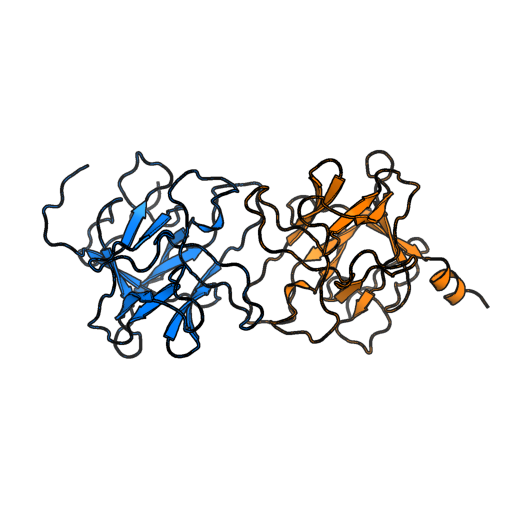15.96177 103 ASP B CA 1
ATOM 2156 C C . ASP B 1 77 ? 9.48100 -1.94900 57.06900 1.000 16.10628 103 ASP B C 1
ATOM 2157 O O . ASP B 1 77 ? 10.54800 -1.79000 57.67100 1.000 16.81486 103 ASP B O 1
ATOM 2162 N N . LEU B 1 78 ? 8.59200 -2.88300 57.39600 1.000 13.48487 104 LEU B N 1
ATOM 2163 C CA . LEU B 1 78 ? 8.83900 -3.83900 58.46400 1.000 13.58783 104 LEU B CA 1
ATOM 2164 C C . LEU B 1 78 ? 8.12100 -5.14100 58.14000 1.000 11.83398 104 LEU B C 1
ATOM 2165 O O . LEU B 1 78 ? 7.28800 -5.20500 57.23100 1.000 14.47754 104 LEU B O 1
ATOM 2170 N N . ASN B 1 79 ? 8.47600 -6.19600 58.87800 1.000 13.33996 105 ASN B N 1
ATOM 2171 C CA . ASN B 1 79 ? 7.75400 -7.45800 58.82400 1.000 12.41249 105 ASN B CA 1
ATOM 2172 C C . ASN B 1 79 ? 6.85600 -7.57500 60.05300 1.000 13.94876 105 ASN B C 1
ATOM 2173 O O . ASN B 1 79 ? 7.16600 -7.04600 61.12600 1.000 13.49587 105 ASN B O 1
ATOM 2178 N N . ILE B 1 80 ? 5.75800 -8.30700 59.89800 1.000 12.16632 106 ILE B N 1
ATOM 2179 C CA . ILE B 1 80 ? 4.75200 -8.48400 60.93700 1.000 10.76240 106 ILE B CA 1
ATOM 2180 C C . ILE B 1 80 ? 4.52200 -9.97400 61.10700 1.000 12.05322 106 ILE B C 1
ATOM 2181 O O . ILE B 1 80 ? 4.23600 -10.66400 60.12800 1.000 13.20733 106 ILE B O 1
ATOM 2186 N N . GLN B 1 81 ? 4.62400 -10.47500 62.33900 1.000 12.80753 107 GLN B N 1
ATOM 2187 C CA . GLN B 1 81 ? 4.50400 -11.91500 62.58000 1.000 12.57879 107 GLN B CA 1
ATOM 2188 C C . GLN B 1 81 ? 3.57500 -12.18300 63.75000 1.000 13.77830 107 GLN B C 1
ATOM 2189 O O . GLN B 1 81 ? 3.78400 -11.64000 64.83900 1.000 14.58114 107 GLN B O 1
ATOM 2195 N N . PHE B 1 82 ? 2.56000 -13.02200 63.54200 1.000 11.72315 108 PHE B N 1
ATOM 2196 C CA . PHE B 1 82 ? 1.74100 -13.46800 64.67000 1.000 14.22266 108 PHE B CA 1
ATOM 2197 C C . PHE B 1 82 ? 2.56000 -14.39200 65.56000 1.000 15.88987 108 PHE B C 1
ATOM 2198 O O . PHE B 1 82 ? 3.35100 -15.20700 65.06800 1.000 16.57346 108 PHE B O 1
ATOM 2206 N N A VAL B 1 83 ? 2.36100 -14.29400 66.86900 0.396 15.57649 109 VAL B N 1
ATOM 2207 N N B VAL B 1 83 ? 2.36600 -14.26500 66.86800 0.604 15.45274 109 VAL B N 1
ATOM 2208 C CA A VAL B 1 83 ? 3.08300 -15.17100 67.79700 0.396 19.03583 109 VAL B CA 1
ATOM 2209 C CA B VAL B 1 83 ? 3.04600 -15.15500 67.80300 0.604 18.95898 109 VAL B CA 1
ATOM 2210 C C A VAL B 1 83 ? 2.38000 -16.52600 67.85200 0.396 25.44887 109 VAL B C 1
ATOM 2211 C C B VAL B 1 83 ? 1.97000 -15.91400 68.57200 0.604 26.27644 109 VAL B C 1
ATOM 2212 O O A VAL B 1 83 ? 1.14200 -16.57100 67.93800 0.396 25.54523 109 VAL B O 1
ATOM 2213 O O B VAL B 1 83 ? 1.58700 -15.51000 69.68200 0.604 26.60146 109 VAL B O 1
ATOM 2220 N N A PRO B 1 84 ? 3.11700 -17.63800 67.80500 0.396 30.93162 110 PRO B N 1
ATOM 2221 N N B PRO B 1 84 ? 1.43200 -16.99500 68.01000 0.604 22.89311 110 PRO B N 1
ATOM 2222 C CA A PRO B 1 84 ? 2.48200 -18.94900 68.00300 0.396 36.74849 110 PRO B CA 1
ATOM 2223 C CA B PRO B 1 84 ? 0.43000 -17.77600 68.74000 0.604 31.56315 110 PRO B CA 1
ATOM 2224 C C A PRO B 1 84 ? 2.29600 -19.30300 69.47400 0.396 37.82529 110 PRO B C 1
ATOM 2225 C C B PRO B 1 84 ? 1.04400 -18.41000 69.97600 0.604 36.39946 110 PRO B C 1
ATOM 2226 O O A PRO B 1 84 ? 3.15800 -19.95700 70.07100 0.396 44.21698 110 PRO B O 1
ATOM 2227 O O B PRO B 1 84 ? 2.22100 -18.77300 69.99600 0.604 35.17778 110 PRO B O 1
ATOM 2234 N N A ILE B 1 85 ? 1.17100 -18.88900 70.06400 0.396 37.26348 111 ILE B N 1
ATOM 2235 N N B ILE B 1 85 ? 0.23400 -18.52000 71.02500 0.604 45.35409 111 ILE B N 1
ATOM 2236 C CA A ILE B 1 85 ? 0.87200 -19.17800 71.46500 0.396 47.96136 111 ILE B CA 1
ATOM 2237 C CA B ILE B 1 85 ? 0.65700 -19.25500 72.21200 0.604 49.63770 111 ILE B CA 1
ATOM 2238 C C A ILE B 1 85 ? 0.50800 -20.65200 71.62500 0.396 53.21399 111 ILE B C 1
ATOM 2239 C C B ILE B 1 85 ? 0.37500 -20.75000 72.07200 0.604 54.19861 111 ILE B C 1
ATOM 2240 O O A ILE B 1 85 ? 1.28800 -21.43300 72.18200 0.396 56.33586 111 ILE B O 1
ATOM 2241 O O B ILE B 1 85 ? 1.13300 -21.57400 72.59600 0.604 57.15397 111 ILE B O 1
ATOM 2250 N N A ARG B 1 86 ? -0.67200 -21.04500 71.14600 0.396 53.34052 112 ARG B N 1
ATOM 2251 N N B ARG B 1 86 ? -0.68200 -21.11700 71.35200 0.604 53.37324 112 ARG B N 1
ATOM 2252 C CA A ARG B 1 86 ? -1.03700 -22.45100 71.13000 0.396 57.75052 112 ARG B CA 1
ATOM 2253 C CA B ARG B 1 86 ? -1.06800 -22.51000 71.20700 0.604 57.80171 112 ARG B CA 1
ATOM 2254 C C A ARG B 1 86 ? -0.28700 -23.17300 70.01400 0.396 58.56990 112 ARG B C 1
ATOM 2255 C C B ARG B 1 86 ? -0.35100 -23.16400 70.02700 0.604 58.59240 112 ARG B C 1
ATOM 2256 O O A ARG B 1 86 ? 0.40800 -22.56500 69.19400 0.396 54.96732 112 ARG B O 1
ATOM 2257 O O B ARG B 1 86 ? 0.24800 -22.50100 69.17700 0.604 54.90835 112 ARG B O 1
ATOM 2272 N N . ASP B 1 87 ? -0.43700 -24.49500 69.98600 1.000 61.34855 113 ASP B N 1
ATOM 2273 C CA . ASP B 1 87 ? 0.28200 -25.28900 68.99800 1.000 63.04820 113 ASP B CA 1
ATOM 2274 C C . ASP B 1 87 ? -0.17400 -24.97900 67.57800 1.000 64.66743 113 ASP B C 1
ATOM 2275 O O . ASP B 1 87 ? -1.34600 -24.69200 67.32000 1.000 54.19317 113 ASP B O 1
ATOM 2280 N N . ARG B 1 88 ? 0.78300 -25.06300 66.66200 1.000 65.18622 114 ARG B N 1
ATOM 2281 C CA . ARG B 1 88 ? 0.58800 -24.67400 65.27500 1.000 54.52195 114 ARG B CA 1
ATOM 2282 C C . ARG B 1 88 ? -0.32500 -25.64100 64.52600 1.000 46.64876 114 ARG B C 1
ATOM 2283 O O . ARG B 1 88 ? -0.14400 -26.86000 64.57200 1.000 51.07151 114 ARG B O 1
ATOM 2291 N N . LEU B 1 89 ? -1.31300 -25.07500 63.83400 1.000 36.10558 115 LEU B N 1
ATOM 2292 C CA . LEU B 1 89 ? -2.18500 -25.81100 62.93100 1.000 36.71209 115 LEU B CA 1
ATOM 2293 C C . LEU B 1 89 ? -1.54200 -25.97300 61.56400 1.000 33.58284 115 LEU B C 1
ATOM 2294 O O . LEU B 1 89 ? -1.85400 -26.92000 60.83500 1.000 35.32052 115 LEU B O 1
ATOM 2299 N N . CYS B 1 90 ? -0.67200 -25.04000 61.19600 1.000 22.99571 116 CYS B N 1
ATOM 2300 C CA . CYS B 1 90 ? 0.00300 -25.04500 59.91000 1.000 18.15212 116 CYS B CA 1
ATOM 2301 C C . CYS B 1 90 ? 1.49900 -24.94000 60.15000 1.000 17.87445 116 CYS B C 1
ATOM 2302 O O . CYS B 1 90 ? 1.94400 -24.36400 61.14500 1.000 23.69830 116 CYS B O 1
ATOM 2305 N N . LEU B 1 91 ? 2.27100 -25.51500 59.24100 1.000 15.41742 117 LEU B N 1
ATOM 2306 C CA . LEU B 1 91 ? 3.72500 -25.42600 59.27400 1.000 16.04081 117 LEU B CA 1
ATOM 2307 C C . LEU B 1 91 ? 4.25500 -24.30500 58.38500 1.000 16.27764 117 LEU B C 1
ATOM 2308 O O . LEU B 1 91 ? 5.46500 -24.07700 58.34400 1.000 18.36843 117 LEU B O 1
ATOM 2313 N N . THR B 1 92 ? 3.37700 -23.61000 57.66700 1.000 13.55282 118 THR B N 1
ATOM 2314 C CA . THR B 1 92 ? 3.74900 -22.36100 57.02200 1.000 13.85666 118 THR B CA 1
ATOM 2315 C C . THR B 1 92 ? 4.01500 -21.31000 58.09400 1.000 13.44766 118 THR B C 1
ATOM 2316 O O . THR B 1 92 ? 3.60100 -21.46000 59.25100 1.000 14.72808 118 THR B O 1
ATOM 2320 N N . SER B 1 93 ? 4.71500 -20.24700 57.70700 1.000 13.18405 119 SER B N 1
ATOM 2321 C CA . SER B 1 93 ? 5.02800 -19.20000 58.68000 1.000 11.37698 119 SER B CA 1
ATOM 2322 C C . SER B 1 93 ? 3.79000 -18.38400 59.03500 1.000 12.98709 119 SER B C 1
ATOM 2323 O O . SER B 1 93 ? 2.79000 -18.36700 58.31800 1.000 13.28029 119 SER B O 1
ATOM 2326 N N . THR B 1 94 ? 3.86000 -17.71100 60.18700 1.000 11.21444 120 THR B N 1
ATOM 2327 C CA . THR B 1 94 ? 2.82000 -16.77400 60.59100 1.000 10.43441 120 THR B CA 1
ATOM 2328 C C . THR B 1 94 ? 3.18000 -15.33600 60.26800 1.000 13.21756 120 THR B C 1
ATOM 2329 O O . THR B 1 94 ? 2.61300 -14.41300 60.86900 1.000 13.59072 120 THR B O 1
ATOM 2333 N N . VAL B 1 95 ? 4.10800 -15.13600 59.34000 1.000 11.62573 121 VAL B N 1
ATOM 2334 C CA . VAL B 1 95 ? 4.51200 -13.80200 58.89900 1.000 12.45824 121 VAL B CA 1
ATOM 2335 C C . VAL B 1 95 ? 3.52200 -13.31200 57.85200 1.000 12.88681 121 VAL B C 1
ATOM 2336 O O . VAL B 1 95 ? 3.20500 -14.03700 56.90300 1.000 12.00461 121 VAL B O 1
ATOM 2340 N N . TRP 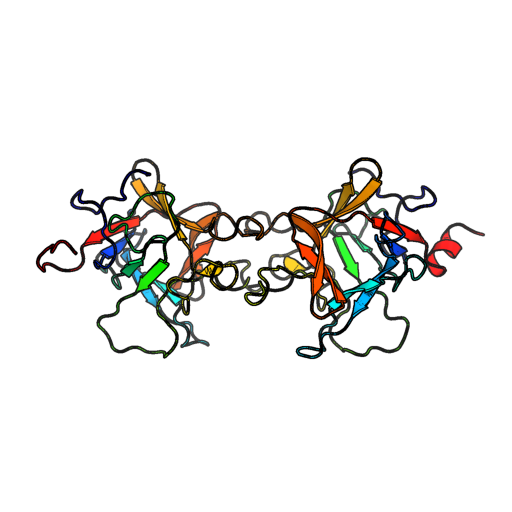B 1 96 ? 3.06000 -12.07000 57.99400 1.000 12.08128 122 TRP B N 1
ATOM 2341 C CA . TRP B 1 96 ? 2.13200 -11.50600 57.02000 1.000 12.12301 122 TRP B CA 1
ATOM 2342 C C . TRP B 1 96 ? 2.77700 -11.33900 55.65500 1.000 12.67355 122 TRP B C 1
ATOM 2343 O O . TRP B 1 96 ? 3.97400 -11.05700 55.53000 1.000 12.52691 122 TRP B O 1
ATOM 2354 N N A LYS B 1 97 ? 1.96800 -11.51900 54.61600 0.687 10.84759 123 LYS B N 1
ATOM 2355 N N B LYS B 1 97 ? 1.94300 -11.46500 54.62500 0.313 10.93728 123 LYS B N 1
ATOM 2356 C CA A LYS B 1 97 ? 2.40200 -11.19300 53.26500 0.687 13.45985 123 LYS B CA 1
ATOM 2357 C CA B LYS B 1 97 ? 2.36100 -11.35700 53.23600 0.313 13.50273 123 LYS B CA 1
ATOM 2358 C C A LYS B 1 97 ? 1.17300 -10.93100 52.41500 0.687 13.00995 123 LYS B C 1
ATOM 2359 C C B LYS B 1 97 ? 1.15100 -10.96200 52.40200 0.313 13.04575 123 LYS B C 1
ATOM 2360 O O A LYS B 1 97 ? 0.07300 -11.39000 52.71700 0.687 14.23416 123 LYS B O 1
ATOM 2361 O O B LYS B 1 97 ? 0.02400 -11.34600 52.71800 0.313 14.25043 123 LYS B O 1
ATOM 2372 N N . ILE B 1 98 ? 1.38300 -10.19700 51.33300 1.000 12.74023 124 ILE B N 1
ATOM 2373 C CA . ILE B 1 98 ? 0.31900 -9.95300 50.36700 1.000 13.44058 124 ILE B CA 1
ATOM 2374 C C . ILE B 1 98 ? 0.23000 -11.16100 49.44700 1.000 13.47883 124 ILE B C 1
ATOM 2375 O O . ILE B 1 98 ? 1.24500 -11.64100 48.92800 1.000 13.23337 124 ILE B O 1
ATOM 2380 N N . ASP B 1 99 ? -0.98300 -11.66600 49.26900 1.000 12.90179 125 ASP B N 1
ATOM 2381 C CA . ASP B 1 99 ? -1.25700 -12.82100 48.42200 1.000 11.53256 125 ASP B CA 1
ATOM 2382 C C . ASP B 1 99 ? -1.20700 -12.44900 46.93500 1.000 14.57900 125 ASP B C 1
ATOM 2383 O O . ASP B 1 99 ? -1.14700 -11.27600 46.54800 1.000 13.33834 125 ASP B O 1
ATOM 2388 N N . ASP B 1 100 ? -1.23300 -13.47700 46.09900 1.000 12.39469 126 ASP B N 1
ATOM 2389 C CA . ASP B 1 100 ? -1.47500 -13.26300 44.67800 1.000 11.76827 126 ASP B CA 1
ATOM 2390 C C . ASP B 1 100 ? -2.91200 -12.80700 44.48100 1.000 13.64220 126 ASP B C 1
ATOM 2391 O O . ASP B 1 100 ? -3.79900 -13.13400 45.26700 1.000 15.36775 126 ASP B O 1
ATOM 2396 N N . TYR B 1 101 ? -3.14500 -12.04200 43.41600 1.000 13.37185 127 TYR B N 1
ATOM 2397 C CA . TYR B 1 101 ? -4.48600 -11.53900 43.14500 1.000 12.42265 127 TYR B CA 1
ATOM 2398 C C . TYR B 1 101 ? -5.50900 -12.67100 43.08800 1.000 15.86302 127 TYR B C 1
ATOM 2399 O O . TYR B 1 101 ? -5.28100 -13.70300 42.45000 1.000 14.32682 127 TYR B O 1
ATOM 2408 N N . ASP B 1 102 ? -6.64300 -12.46900 43.76900 1.000 13.09170 128 ASP B N 1
ATOM 2409 C CA . ASP B 1 102 ? -7.72300 -13.44900 43.85600 1.000 13.46151 128 ASP B CA 1
ATOM 2410 C C . ASP B 1 102 ? -8.80100 -13.05900 42.84700 1.000 16.33928 128 ASP B C 1
ATOM 2411 O O . ASP B 1 102 ? -9.58800 -12.13700 43.08400 1.000 15.07973 128 ASP B O 1
ATOM 2416 N N . THR B 1 103 ? -8.81800 -13.74900 41.70200 1.000 16.91590 129 THR B N 1
ATOM 2417 C CA . THR B 1 103 ? -9.78600 -13.39700 40.66600 1.000 17.20179 129 THR B CA 1
ATOM 2418 C C . THR B 1 103 ? -11.22400 -13.62900 41.11800 1.000 18.90755 129 THR B C 1
ATOM 2419 O O . THR B 1 103 ? -12.13900 -12.97100 40.61100 1.000 20.32165 129 THR B O 1
ATOM 2423 N N . SER B 1 104 ? -11.45100 -14.54600 42.06200 1.000 18.12310 130 SER B N 1
ATOM 2424 C CA . SER B 1 104 ? -12.82400 -14.83000 42.47100 1.000 21.48646 130 SER B CA 1
ATOM 2425 C C . SER B 1 104 ? -13.44900 -13.67900 43.25100 1.000 21.59944 130 SER B C 1
ATOM 2426 O O . SER B 1 104 ? -14.67700 -13.58000 43.30600 1.000 23.91041 130 SER B O 1
ATOM 2429 N N . THR B 1 105 ? -12.64000 -12.80700 43.85600 1.000 19.96979 131 THR B N 1
ATOM 2430 C CA . THR B 1 105 ? -13.15600 -11.71600 44.67000 1.000 18.88713 131 THR B CA 1
ATOM 2431 C C . THR B 1 105 ? -12.68600 -10.34200 44.22600 1.000 21.45010 131 THR B C 1
ATOM 2432 O O . THR B 1 105 ? -13.23300 -9.33800 44.70100 1.000 23.24048 131 THR B O 1
ATOM 2436 N N . GLY B 1 106 ? -11.66500 -10.25900 43.38100 1.000 16.01437 132 GLY B N 1
ATOM 2437 C CA . GLY B 1 106 ? -11.07700 -8.97100 43.08400 1.000 17.17977 132 GLY B CA 1
ATOM 2438 C C . GLY B 1 106 ? -10.18900 -8.40400 44.16600 1.000 16.55740 132 GLY B C 1
ATOM 2439 O O . GLY B 1 106 ? -9.95200 -7.19700 44.17800 1.000 16.89012 132 GLY B O 1
ATOM 2440 N N . LYS B 1 107 ? -9.66100 -9.23400 45.06200 1.000 15.27195 133 LYS B N 1
ATOM 2441 C CA . LYS B 1 107 ? -8.95000 -8.74300 46.23700 1.000 14.89796 133 LYS B CA 1
ATOM 2442 C C . LYS B 1 107 ? -7.50500 -9.21600 46.25800 1.000 12.58123 133 LYS B C 1
ATOM 2443 O O . LYS B 1 107 ? -7.18500 -10.32100 45.80300 1.000 13.42830 133 LYS B O 1
ATOM 2449 N N . TRP B 1 108 ? -6.63600 -8.35800 46.79700 1.000 13.17942 134 TRP B N 1
ATOM 2450 C CA . TRP B 1 108 ? -5.27800 -8.72200 47.19700 1.000 11.26431 134 TRP B CA 1
ATOM 2451 C C . TRP B 1 108 ? -5.31600 -8.92400 48.70900 1.000 10.75444 134 TRP B C 1
ATOM 2452 O O . TRP B 1 108 ? -5.23600 -7.96000 49.47700 1.000 14.04261 134 TRP B O 1
ATOM 2463 N N . TRP B 1 109 ? -5.42300 -10.17700 49.12800 1.000 10.67670 135 TRP B N 1
ATOM 2464 C CA . TRP B 1 109 ? -5.60200 -10.46300 50.54900 1.000 10.76140 135 TRP B CA 1
ATOM 2465 C C . TRP B 1 109 ? -4.29400 -10.37700 51.32800 1.000 12.60275 135 TRP B C 1
ATOM 2466 O O . TRP B 1 109 ? -3.20900 -10.64000 50.80500 1.000 13.25851 135 TRP B O 1
ATOM 2477 N N . VAL B 1 110 ? -4.40600 -10.06700 52.62000 1.000 11.76606 136 VAL B N 1
ATOM 2478 C CA . VAL B 1 110 ? -3.29400 -10.27600 53.53800 1.000 11.52694 136 VAL B CA 1
ATOM 2479 C C . VAL B 1 110 ? -3.37000 -11.71800 54.01900 1.000 13.89275 136 VAL B C 1
ATOM 2480 O O . VAL B 1 110 ? -4.38400 -12.14200 54.58100 1.000 14.26727 136 VAL B O 1
ATOM 2484 N N . THR B 1 111 ? -2.31000 -12.47600 53.78300 1.000 12.07524 137 THR B N 1
ATOM 2485 C CA . THR B 1 111 ? -2.28000 -13.86400 54.21700 1.000 12.31811 137 THR B CA 1
ATOM 2486 C C . THR B 1 111 ? -1.00200 -14.07800 55.02100 1.000 11.71050 137 THR B C 1
ATOM 2487 O O . THR B 1 111 ? -0.37300 -13.09700 55.43800 1.000 12.95458 137 THR B O 1
ATOM 2491 N N . THR B 1 112 ? -0.61500 -15.32800 55.28500 1.000 12.26998 138 THR B N 1
ATOM 2492 C CA . THR B 1 112 ? 0.67600 -15.51600 55.94800 1.000 11.01546 138 THR B CA 1
ATOM 2493 C C . THR B 1 112 ? 1.61300 -16.32000 55.04900 1.000 14.48574 138 THR B C 1
ATOM 2494 O O . THR B 1 112 ? 1.53300 -16.21400 53.82800 1.000 13.30256 138 THR B O 1
ATOM 2498 N N . ASP B 1 113 ? 2.54600 -17.05400 55.65100 1.000 13.92432 139 ASP B N 1
ATOM 2499 C CA . ASP B 1 113 ? 3.68700 -17.69100 54.98800 1.000 12.99238 139 ASP B CA 1
ATOM 2500 C C . ASP B 1 113 ? 4.63300 -16.65600 54.36900 1.000 13.61574 139 ASP B C 1
ATOM 2501 O O . ASP B 1 113 ? 5.32300 -16.91900 53.37700 1.000 14.43286 139 ASP B O 1
ATOM 2506 N N . GLY B 1 114 ? 4.70400 -15.47000 54.97500 1.000 13.29100 140 GLY B N 1
ATOM 2507 C CA . GLY B 1 114 ? 5.71700 -14.50900 54.62300 1.000 12.94648 140 GLY B CA 1
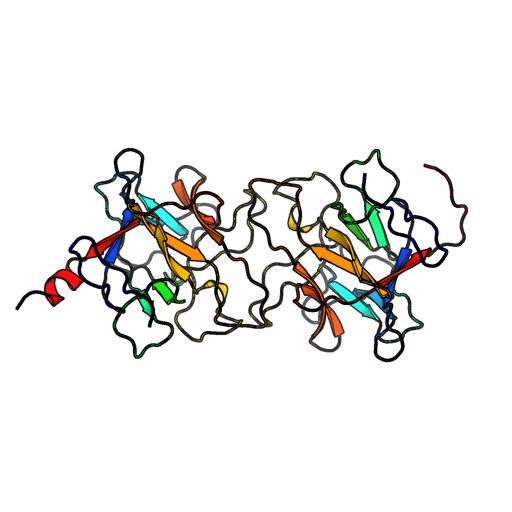ATOM 2508 C C . GLY B 1 114 ? 7.08000 -14.87800 55.19600 1.000 14.36462 140 GLY B C 1
ATOM 2509 O O . GLY B 1 114 ? 7.28100 -15.91900 55.82900 1.000 15.39559 140 GLY B O 1
ATOM 2510 N N . VAL B 1 115 ? 8.03700 -13.98200 54.96300 1.000 14.22946 141 VAL B N 1
ATOM 2511 C CA . VAL B 1 115 ? 9.43300 -14.20400 55.32200 1.000 15.57977 141 VAL B CA 1
ATOM 2512 C C . VAL B 1 115 ? 9.92200 -13.00500 56.12000 1.000 14.13551 141 VAL B C 1
ATOM 2513 O O . VAL B 1 115 ? 9.51200 -11.87000 55.85700 1.000 16.85906 141 VAL B O 1
ATOM 2517 N N . ILE B 1 116 ? 10.77800 -13.25900 57.11500 1.000 16.80036 142 ILE B N 1
ATOM 2518 C CA . ILE B 1 116 ? 11.38900 -12.19000 57.90500 1.000 17.64511 142 ILE B CA 1
ATOM 2519 C C . ILE B 1 116 ? 12.74400 -11.83300 57.31000 1.000 16.98106 142 ILE B C 1
ATOM 2520 O O . ILE B 1 116 ? 13.55700 -12.71800 57.01500 1.000 21.60824 142 ILE B O 1
ATOM 2525 N N . GLY B 1 117 ? 12.99100 -10.53600 57.14200 1.000 16.46879 143 GLY B N 1
ATOM 2526 C CA . GLY B 1 117 ? 14.30900 -10.06100 56.76800 1.000 17.99251 143 GLY B CA 1
ATOM 2527 C C . GLY B 1 117 ? 14.60900 -10.26500 55.29400 1.000 20.46797 143 GLY B C 1
ATOM 2528 O O . GLY B 1 117 ? 13.71600 -10.49500 54.46700 1.000 19.56544 143 GLY B O 1
ATOM 2529 N N . ASN B 1 118 ? 15.89700 -10.17500 54.96800 1.000 19.53028 144 ASN B N 1
ATOM 2530 C CA . ASN B 1 118 ? 16.38300 -10.25700 53.59500 1.000 20.24333 144 ASN B CA 1
ATOM 2531 C C . ASN B 1 118 ? 15.59800 -9.32700 52.66300 1.000 22.82424 144 ASN B C 1
ATOM 2532 O O . ASN B 1 118 ? 14.96600 -9.78900 51.70900 1.000 22.03146 144 ASN B O 1
ATOM 2537 N N . PRO B 1 119 ? 15.62100 -8.01600 52.91100 1.000 20.43491 145 PRO B N 1
ATOM 2538 C CA . PRO B 1 119 ? 14.93100 -7.08600 52.00000 1.000 20.20586 145 PRO B CA 1
ATOM 2539 C C . PRO B 1 119 ? 15.47300 -7.24200 50.58900 1.000 23.00425 145 PRO B C 1
ATOM 2540 O O . PRO B 1 119 ? 16.67500 -7.10600 50.34700 1.000 24.69129 145 PRO B O 1
ATOM 2544 N N . SER B 1 120 ? 14.57600 -7.54500 49.65600 1.000 18.44937 146 SER B N 1
ATOM 2545 C CA . SER B 1 120 ? 14.99300 -7.95600 48.32600 1.000 19.98761 146 SER B CA 1
ATOM 2546 C C . SER B 1 120 ? 13.75700 -8.16100 47.47100 1.000 19.05490 146 SER B C 1
ATOM 2547 O O . SER B 1 120 ? 12.64200 -8.21600 48.00700 1.000 20.12431 146 SER B O 1
ATOM 2550 N N . PRO B 1 121 ? 13.90100 -8.30900 46.15400 1.000 20.10116 147 PRO B N 1
ATOM 2551 C CA . PRO B 1 121 ? 12.74000 -8.71200 45.35200 1.000 17.85337 147 PRO B CA 1
ATOM 2552 C C . PRO B 1 121 ? 12.09000 -9.98600 45.84600 1.000 17.46739 147 PRO B C 1
ATOM 2553 O O . PRO B 1 121 ? 10.86100 -10.11500 45.76900 1.000 19.05742 147 PRO B O 1
ATOM 2557 N N . GLN B 1 122 ? 12.87100 -10.92800 46.38400 1.000 17.78001 148 GLN B N 1
ATOM 2558 C CA . GLN B 1 122 ? 12.30700 -12.21100 46.77600 1.000 17.82751 148 GLN B CA 1
ATOM 2559 C C . GLN B 1 122 ? 11.32500 -12.06300 47.93000 1.000 16.97547 148 GLN B C 1
ATOM 2560 O O . GLN B 1 122 ? 10.36100 -12.83000 48.01700 1.000 19.20311 148 GLN B O 1
ATOM 2566 N N . THR B 1 123 ? 11.53600 -11.08700 48.81200 1.000 16.12468 149 THR B N 1
ATOM 2567 C CA . THR B 1 123 ? 10.69800 -10.94500 50.00000 1.000 16.07626 149 THR B CA 1
ATOM 2568 C C . THR B 1 123 ? 9.74200 -9.76100 49.91000 1.000 16.60825 149 THR B C 1
ATOM 2569 O O . THR B 1 123 ? 9.15300 -9.38700 50.92500 1.000 14.28440 149 THR B O 1
ATOM 2573 N N . LEU B 1 124 ? 9.57600 -9.17200 48.72000 1.000 15.24353 150 LEU B N 1
ATOM 2574 C CA . LEU B 1 124 ? 8.84200 -7.91400 48.57000 1.000 13.34409 150 LEU B CA 1
ATOM 2575 C C . LEU B 1 124 ? 7.44200 -7.97100 49.17700 1.000 13.08778 150 LEU B C 1
ATOM 2576 O O . LEU B 1 124 ? 6.96300 -6.98100 49.75100 1.000 15.26271 150 LEU B O 1
ATOM 2581 N N . GLN B 1 125 ? 6.77100 -9.11500 49.06300 1.000 12.40463 151 GLN B N 1
ATOM 2582 C CA . GLN B 1 125 ? 5.39700 -9.22500 49.53500 1.000 12.77026 151 GLN B CA 1
ATOM 2583 C C . GLN B 1 125 ? 5.28000 -9.25400 51.05600 1.000 13.04471 151 GLN B C 1
ATOM 2584 O O . GLN B 1 125 ? 4.15500 -9.19800 51.56000 1.000 13.28631 151 GLN B O 1
ATOM 2590 N N . SER B 1 126 ? 6.39200 -9.33000 51.79400 1.000 11.80903 152 SER B N 1
ATOM 2591 C CA . SER B 1 126 ? 6.35800 -9.41700 53.25400 1.000 11.26381 152 SER B CA 1
ATOM 2592 C C . SER B 1 126 ? 6.62400 -8.08500 53.96600 1.000 12.46807 152 SER B C 1
ATOM 2593 O O . SER B 1 126 ? 6.70900 -8.07500 55.20100 1.000 13.86317 152 SER B O 1
ATOM 2596 N N . TRP B 1 127 ? 6.74200 -6.96700 53.24700 1.000 11.25023 153 TRP B N 1
ATOM 2597 C CA . TRP B 1 127 ? 7.11800 -5.68700 53.85300 1.000 10.80447 153 TRP B CA 1
ATOM 2598 C C . TRP B 1 127 ? 5.91100 -4.75800 53.92700 1.000 13.74210 153 TRP B C 1
ATOM 2599 O O . TRP B 1 127 ? 5.28600 -4.46200 52.89800 1.000 13.86300 153 TRP B O 1
ATOM 2610 N N . PHE B 1 128 ? 5.61300 -4.27100 55.13800 1.000 13.25595 154 PHE B N 1
ATOM 2611 C CA . PHE B 1 128 ? 4.47100 -3.41300 55.41600 1.000 13.10764 154 PHE B CA 1
ATOM 2612 C C . PHE B 1 128 ? 4.94400 -2.14300 56.10400 1.000 13.67397 154 PHE B C 1
ATOM 2613 O O . PHE B 1 128 ? 5.99600 -2.11300 56.73700 1.000 16.62963 154 PHE B O 1
ATOM 2621 N N . LYS B 1 129 ? 4.14500 -1.09400 55.98200 1.000 12.94572 155 LYS B N 1
ATOM 2622 C CA . LYS B 1 129 ? 4.37200 0.13000 56.73200 1.000 13.52633 155 LYS B CA 1
ATOM 2623 C C . LYS B 1 129 ? 3.19400 0.39600 57.64900 1.000 15.18052 155 LYS B C 1
ATOM 2624 O O . LYS B 1 129 ? 2.06200 -0.01900 57.38200 1.000 15.06294 155 LYS B O 1
ATOM 2630 N N . ILE B 1 130 ? 3.47100 1.08400 58.75000 1.000 13.22002 156 ILE B N 1
ATOM 2631 C CA . ILE B 1 130 ? 2.43400 1.57400 59.63900 1.000 13.73750 156 ILE B CA 1
ATOM 2632 C C . ILE B 1 130 ? 2.35600 3.07700 59.44400 1.000 13.86342 156 ILE B C 1
ATOM 2633 O O . ILE B 1 130 ? 3.37600 3.76700 59.53600 1.000 17.12156 156 ILE B O 1
ATOM 2638 N N . GLU B 1 131 ? 1.16100 3.57600 59.17000 1.000 13.78675 157 GLU B N 1
ATOM 2639 C CA . GLU B 1 131 ? 0.95700 5.00100 58.93200 1.000 13.54708 157 GLU B CA 1
ATOM 2640 C C . GLU B 1 131 ? -0.04100 5.54600 59.93800 1.000 16.24589 157 GLU B C 1
ATOM 2641 O O . GLU B 1 131 ? -0.94100 4.84100 60.39100 1.000 14.53266 157 GLU B O 1
ATOM 2647 N N . LYS B 1 132 ? 0.10100 6.82500 60.28200 1.000 17.73770 158 LYS B N 1
ATOM 2648 C CA . LYS B 1 132 ? -0.93700 7.44800 61.08400 1.000 19.35439 158 LYS B CA 1
ATOM 2649 C C . LYS B 1 132 ? -2.21300 7.54600 60.25900 1.000 17.20775 158 LYS B C 1
ATOM 2650 O O . LYS B 1 132 ? -2.17500 7.82600 59.05900 1.000 22.44662 158 LYS B O 1
ATOM 2656 N N . SER B 1 133 ? -3.34600 7.30100 60.90200 1.000 19.82449 159 SER B N 1
ATOM 2657 C CA . SER B 1 133 ? -4.65600 7.37700 60.26400 1.000 21.11649 159 SER B CA 1
ATOM 2658 C C . SER B 1 133 ? -5.37600 8.58000 60.86200 1.000 24.92346 159 SER B C 1
ATOM 2659 O O . SER B 1 133 ? -6.09800 8.45400 61.85100 1.000 27.48164 159 SER B O 1
ATOM 2662 N N . GLY B 1 134 ? -5.16100 9.74900 60.26100 1.000 30.12126 160 GLY B N 1
ATOM 2663 C CA . GLY B 1 134 ? -5.75500 10.96700 60.79100 1.000 33.37066 160 GLY B CA 1
ATOM 2664 C C . GLY B 1 134 ? -5.48100 11.11500 62.27100 1.000 29.36011 160 GLY B C 1
ATOM 2665 O O . GLY B 1 134 ? -4.34200 10.97600 62.73500 1.000 29.41653 160 GLY B O 1
ATOM 2666 N N . ASN B 1 135 ? -6.53700 11.37500 63.03800 1.000 31.28175 161 ASN B N 1
ATOM 2667 C CA . ASN B 1 135 ? -6.45100 11.46000 64.48800 1.000 32.12767 161 ASN B CA 1
ATOM 2668 C C . ASN B 1 135 ? -7.12900 10.27000 65.15800 1.000 30.45196 161 ASN B C 1
ATOM 2669 O O . ASN B 1 135 ? -7.59700 10.36900 66.29100 1.000 35.03709 161 ASN B O 1
ATOM 2674 N N . LEU B 1 136 ? -7.17400 9.12600 64.46100 1.000 25.85701 162 LEU B N 1
ATOM 2675 C CA . LEU B 1 136 ? -7.83200 7.92600 64.96600 1.000 27.19278 162 LEU B CA 1
ATOM 2676 C C . LEU B 1 136 ? -6.92200 6.73900 64.62400 1.000 22.08165 162 LEU B C 1
ATOM 2677 O O . LEU B 1 136 ? -7.08200 6.09000 63.58600 1.000 26.73286 162 LEU B O 1
ATOM 2682 N N . GLY B 1 137 ? -5.92500 6.50200 65.47700 1.000 20.29207 163 GLY B N 1
ATOM 2683 C CA . GLY B 1 137 ? -5.12200 5.29400 65.35600 1.000 20.58635 163 GLY B CA 1
ATOM 2684 C C . GLY B 1 137 ? -4.18800 5.28500 64.15400 1.000 18.69814 163 GLY B C 1
ATOM 2685 O O . GLY B 1 137 ? -3.73400 6.32200 63.65200 1.000 17.96331 163 GLY B O 1
ATOM 2686 N N . TYR B 1 138 ? -3.90900 4.07300 63.67600 1.000 13.66875 164 TYR B N 1
ATOM 2687 C CA . TYR B 1 138 ? -2.92600 3.84300 62.63700 1.000 13.72574 164 TYR B CA 1
ATOM 2688 C C . TYR B 1 138 ? -3.55800 2.95100 61.58600 1.000 13.91993 164 TYR B C 1
ATOM 2689 O O . TYR B 1 138 ? -4.58400 2.31500 61.82900 1.000 18.19306 164 TYR B O 1
ATOM 2698 N N . LYS B 1 139 ? -2.93400 2.90100 60.42200 1.000 15.07519 165 LYS B N 1
ATOM 2699 C CA . LYS B 1 139 ? -3.36000 1.98500 59.37100 1.000 13.05280 165 LYS B CA 1
ATOM 2700 C C . LYS B 1 139 ? -2.14800 1.26000 58.82000 1.000 13.13614 165 LYS B C 1
ATOM 2701 O O . LYS B 1 139 ? -1.02000 1.76300 58.86900 1.000 15.22901 165 LYS B O 1
ATOM 2707 N N . PHE B 1 140 ? -2.39000 0.06500 58.28600 1.000 12.68257 166 PHE B N 1
ATOM 2708 C CA . PHE B 1 140 ? -1.35200 -0.64700 57.57000 1.000 12.33213 166 PHE B CA 1
ATOM 2709 C C . PHE B 1 140 ? -1.34600 -0.24400 56.11100 1.000 13.36291 166 PHE B C 1
ATOM 2710 O O . PHE B 1 140 ? -2.39800 -0.03300 55.50100 1.000 16.04070 166 PHE B O 1
ATOM 2718 N N . ASN B 1 141 ? -0.14500 -0.13800 55.56500 1.000 11.96184 167 ASN B N 1
ATOM 2719 C CA . ASN B 1 141 ? 0.05900 0.33800 54.20700 1.000 15.71678 167 ASN B CA 1
ATOM 2720 C C . ASN B 1 141 ? 1.02000 -0.62700 53.53100 1.000 18.09602 167 ASN B C 1
ATOM 2721 O O . ASN B 1 141 ? 2.10400 -0.89500 54.06100 1.000 18.47587 167 ASN B O 1
ATOM 2726 N N . PHE B 1 142 ? 0.61800 -1.20100 52.39800 1.000 13.65036 168 PHE B N 1
ATOM 2727 C CA . PHE B 1 142 ? 1.53600 -2.03900 51.63800 1.000 13.96326 168 PHE B CA 1
ATOM 2728 C C . PHE B 1 142 ? 2.10200 -1.18800 50.51700 1.000 14.34375 168 PHE B C 1
ATOM 2729 O O . PHE B 1 142 ? 1.42100 -0.92200 49.52900 1.000 14.87966 168 PHE B O 1
ATOM 2737 N N . CYS B 1 143 ? 3.34000 -0.76700 50.67600 1.000 13.89039 169 CYS B N 1
ATOM 2738 C CA . CYS B 1 143 ? 3.96300 0.05200 49.63700 1.000 15.85245 169 CYS B CA 1
ATOM 2739 C C . CYS B 1 143 ? 5.47300 -0.09300 49.76200 1.000 15.55514 169 CYS B C 1
ATOM 2740 O O . CYS B 1 143 ? 6.16000 0.86800 50.13300 1.000 19.59504 169 CYS B O 1
ATOM 2743 N N . PRO B 1 144 ? 6.01500 -1.29100 49.54100 1.000 14.94114 170 PRO B N 1
ATOM 2744 C CA . PRO B 1 144 ? 7.41600 -1.53100 49.89900 1.000 16.59941 170 PRO B CA 1
ATOM 2745 C C . PRO B 1 144 ? 8.36900 -0.71900 49.04100 1.000 20.31639 170 PRO B C 1
ATOM 2746 O O . PRO B 1 144 ? 8.15000 -0.51500 47.84000 1.000 19.91767 170 PRO B O 1
ATOM 2750 N N . SER B 1 145 ? 9.43500 -0.24200 49.68000 1.000 19.85642 171 SER B N 1
ATOM 2751 C CA . SER B 1 145 ? 10.47800 0.50000 48.98400 1.000 18.47290 171 SER B CA 1
ATOM 2752 C C . SER B 1 145 ? 11.84000 -0.16000 49.14200 1.000 25.45758 171 SER B C 1
ATOM 2753 O O . SER B 1 145 ? 12.86500 0.46900 48.86700 1.000 26.61882 171 SER B O 1
ATOM 2756 N N . VAL B 1 146 ? 11.87100 -1.42600 49.56600 1.000 20.80384 172 VAL B N 1
ATOM 2757 C CA . VAL B 1 146 ? 13.13400 -2.14800 49.70400 1.000 23.96033 172 VAL B CA 1
ATOM 2758 C C . VAL B 1 146 ? 13.78400 -2.49700 48.37400 1.000 29.21355 172 VAL B C 1
ATOM 2759 O O . VAL B 1 146 ? 14.94600 -2.91900 48.36800 1.000 29.66470 172 VAL B O 1
ATOM 2763 N N . CYS B 1 147 ? 13.06900 -2.36000 47.25400 1.000 24.68595 173 CYS B N 1
ATOM 2764 C CA . CYS B 1 147 ? 13.58700 -2.68100 45.92000 1.000 27.84550 173 CYS B CA 1
ATOM 2765 C C . CYS B 1 147 ? 13.20100 -1.52900 44.99700 1.000 28.78291 173 CYS B C 1
ATOM 2766 O O . CYS B 1 147 ? 12.07000 -1.48600 44.50600 1.000 28.92339 173 CYS B O 1
ATOM 2769 N N . GLU B 1 148 ? 14.13400 -0.60400 44.74100 1.000 30.29159 174 GLU B N 1
ATOM 2770 C CA . GLU B 1 148 ? 13.77400 0.60100 43.99300 1.000 32.28456 174 GLU B CA 1
ATOM 2771 C C . GLU B 1 148 ? 13.38800 0.29600 42.55000 1.000 32.91151 174 GLU B C 1
ATOM 2772 O O . GLU B 1 148 ? 12.59400 1.03400 41.96100 1.000 34.92510 174 GLU B O 1
ATOM 2778 N N . SER B 1 149 ? 13.92900 -0.77100 41.96600 1.000 31.67217 175 SER B N 1
ATOM 2779 C CA . SER B 1 149 ? 13.65600 -1.12200 40.57900 1.000 38.32279 175 SER B CA 1
ATOM 2780 C C . SER B 1 149 ? 12.50800 -2.11200 40.43000 1.000 32.93012 175 SER B C 1
ATOM 2781 O O . SER B 1 149 ? 12.29800 -2.63800 39.33400 1.000 36.93120 175 SER B O 1
ATOM 2784 N N . CYS B 1 150 ? 11.77900 -2.40000 41.49900 1.000 24.07454 176 CYS B N 1
ATOM 2785 C CA . CYS B 1 150 ? 10.64900 -3.31300 41.43100 1.000 19.23738 176 CYS B CA 1
ATOM 2786 C C . CYS B 1 150 ? 9.37100 -2.50800 41.31100 1.000 18.95641 176 CYS B C 1
ATOM 2787 O O . CYS B 1 150 ? 9.16100 -1.54700 42.06000 1.000 22.52074 176 CYS B O 1
ATOM 2790 N N . VAL B 1 151 ? 8.51900 -2.90700 40.37300 1.000 16.86401 177 VAL B N 1
ATOM 2791 C CA . VAL B 1 151 ? 7.15200 -2.42100 40.34100 1.000 16.42800 177 VAL B CA 1
ATOM 2792 C C . VAL B 1 151 ? 6.38100 -3.07300 41.47600 1.000 17.08252 177 VAL B C 1
ATOM 2793 O O . VAL B 1 151 ? 6.47500 -4.29100 41.69200 1.000 14.88024 177 VAL B O 1
ATOM 2797 N N . THR B 1 152 ? 5.61200 -2.27300 42.20500 1.000 16.26271 178 THR B N 1
ATOM 2798 C CA . THR B 1 152 ? 4.90200 -2.78200 43.36500 1.000 15.39342 178 THR B CA 1
ATOM 2799 C C . THR B 1 152 ? 3.51300 -2.17600 43.44800 1.000 16.20907 178 THR B C 1
ATOM 2800 O O . THR B 1 152 ? 3.26400 -1.06700 42.96300 1.000 17.94612 178 THR B O 1
ATOM 2804 N N . LEU B 1 153 ? 2.60500 -2.91900 44.08300 1.000 15.35105 179 LEU B N 1
ATOM 2805 C CA . LEU B 1 153 ? 1.39400 -2.30500 44.60600 1.000 14.89682 179 LEU B CA 1
ATOM 2806 C C . LEU B 1 153 ? 1.75700 -1.29600 45.68900 1.000 15.17752 179 LEU B C 1
ATOM 2807 O O . LEU B 1 153 ? 2.80300 -1.39300 46.33200 1.000 14.85601 179 LEU B O 1
ATOM 2812 N N . CYS B 1 154 ? 0.89800 -0.29500 45.86100 1.000 13.46198 180 CYS B N 1
ATOM 2813 C CA . CYS B 1 154 ? 1.13900 0.74900 46.85600 1.000 17.94761 180 CYS B CA 1
ATOM 2814 C C . CYS B 1 154 ? -0.24000 1.20100 47.34000 1.000 20.97246 180 CYS B C 1
ATOM 2815 O O . CYS B 1 154 ? -0.87100 2.06300 46.72800 1.000 19.50294 180 CYS B O 1
ATOM 2818 N N . ASN B 1 155 ? -0.70700 0.59500 48.43400 1.000 15.97131 181 ASN B N 1
ATOM 2819 C CA . ASN B 1 155 ? -2.09300 0.81200 48.82100 1.000 14.27812 181 ASN B CA 1
ATOM 2820 C C . ASN B 1 155 ? -2.28800 0.47500 50.29100 1.000 13.72260 181 ASN B C 1
ATOM 2821 O O . ASN B 1 155 ? -1.65200 -0.43900 50.82200 1.000 13.94556 181 ASN B O 1
ATOM 2826 N N . ASP B 1 156 ? -3.18900 1.22100 50.92400 1.000 14.93951 182 ASP B N 1
ATOM 2827 C CA . ASP B 1 156 ? -3.60300 0.96400 52.30100 1.000 13.27253 182 ASP B CA 1
ATOM 2828 C C . ASP B 1 156 ? -4.36100 -0.35400 52.40800 1.000 14.73601 182 ASP B C 1
ATOM 2829 O O . ASP B 1 156 ? -4.89800 -0.87000 51.42600 1.000 14.98709 182 ASP B O 1
ATOM 2834 N N . ILE B 1 157 ? -4.46400 -0.85500 53.63900 1.000 13.81216 183 ILE B N 1
ATOM 2835 C CA . ILE B 1 157 ? -5.15200 -2.10300 53.94300 1.000 13.22400 183 ILE B CA 1
ATOM 2836 C C . ILE B 1 157 ? -6.48200 -1.78600 54.61900 1.000 12.87729 183 ILE B C 1
ATOM 2837 O O . ILE B 1 157 ? -6.54300 -0.96400 55.54200 1.000 14.12919 183 ILE B O 1
ATOM 2842 N N . GLY B 1 158 ? -7.55400 -2.41000 54.12900 1.000 13.66277 184 GLY B N 1
ATOM 2843 C CA . GLY B 1 158 ? -8.86300 -2.31400 54.73300 1.000 14.87477 184 GLY B CA 1
ATOM 2844 C C . GLY B 1 158 ? -9.34600 -3.68200 55.18400 1.000 14.11733 184 GLY B C 1
ATOM 2845 O O . GLY B 1 158 ? -8.64400 -4.69000 55.05800 1.000 14.89036 184 GLY B O 1
ATOM 2846 N N . ARG B 1 159 ? -10.56900 -3.70500 55.70800 1.000 15.28766 185 ARG B N 1
ATOM 2847 C CA . ARG B 1 159 ? -11.18400 -4.95700 56.12400 1.000 13.81903 185 ARG B CA 1
ATOM 2848 C C . ARG B 1 159 ? -12.39900 -5.26700 55.25800 1.000 15.82492 185 ARG B C 1
ATOM 2849 O O . ARG B 1 159 ? -13.12100 -4.35600 54.83300 1.000 17.79921 185 ARG B O 1
ATOM 2857 N N . TYR B 1 160 ? -12.59100 -6.55600 54.96500 1.000 14.97759 186 TYR B N 1
ATOM 2858 C CA . TYR B 1 160 ? -13.59200 -6.99900 54.00100 1.000 14.86541 186 TYR B CA 1
ATOM 2859 C C . TYR B 1 160 ? -14.10000 -8.37200 54.40800 1.000 17.83370 186 TYR B C 1
ATOM 2860 O O . TYR B 1 160 ? -13.30700 -9.24900 54.74800 1.000 19.81836 186 TYR B O 1
ATOM 2869 N N . GLY B 1 161 ? -15.42000 -8.54900 54.36000 1.000 22.08316 187 GLY B N 1
ATOM 2870 C CA . GLY B 1 161 ? -16.00600 -9.84900 54.66200 1.000 24.47761 187 GLY B CA 1
ATOM 2871 C C . GLY B 1 161 ? -15.80800 -10.82500 53.51300 1.000 26.89231 187 GLY B C 1
ATOM 2872 O O . GLY B 1 161 ? -15.89700 -10.46800 52.33900 1.000 27.08252 187 GLY B O 1
ATOM 2873 N N . HIS B 1 162 ? -15.52100 -12.07600 53.87000 1.000 24.46189 188 HIS B N 1
ATOM 2874 C CA . HIS B 1 162 ? -15.36200 -13.15500 52.90000 1.000 24.12762 188 HIS B CA 1
ATOM 2875 C C . HIS B 1 162 ? -15.67800 -14.46000 53.60200 1.000 24.78964 188 HIS B C 1
ATOM 2876 O O . HIS B 1 162 ? -15.06700 -14.76400 54.63000 1.000 24.36371 188 HIS B O 1
ATOM 2883 N N . ASP B 1 163 ? -16.61200 -15.22800 53.03900 1.000 28.26518 189 ASP B N 1
ATOM 2884 C CA . ASP B 1 163 ? -16.94100 -16.56100 53.55000 1.000 26.45779 189 ASP B CA 1
ATOM 2885 C C . ASP B 1 163 ? -17.27300 -16.52300 55.03900 1.000 26.03182 189 ASP B C 1
ATOM 2886 O O . ASP B 1 163 ? -16.89800 -17.41800 55.79800 1.000 27.96431 189 ASP B O 1
ATOM 2891 N N . GLY B 1 164 ? -17.96600 -15.46800 55.46600 1.000 25.31068 190 GLY B N 1
ATOM 2892 C CA . GLY B 1 164 ? -18.36500 -15.34700 56.85200 1.000 29.81733 190 GLY B CA 1
ATOM 2893 C C . GLY B 1 164 ? -17.28300 -14.89400 57.80900 1.000 26.27272 190 GLY B C 1
ATOM 2894 O O . GLY B 1 164 ? -17.53200 -14.84200 59.01900 1.000 31.10703 190 GLY B O 1
ATOM 2895 N N . GLN B 1 165 ? -16.09400 -14.57800 57.32000 1.000 21.05634 191 GLN B N 1
ATOM 2896 C CA . GLN B 1 165 ? -15.02000 -14.06100 58.15400 1.000 19.12653 191 GLN B CA 1
ATOM 2897 C C . GLN B 1 165 ? -14.67100 -12.63800 57.74300 1.000 17.64991 191 GLN B C 1
ATOM 2898 O O . GLN B 1 165 ? -14.97200 -12.20400 56.62700 1.000 20.02258 191 GLN B O 1
ATOM 2904 N N . ILE B 1 166 ? -14.04400 -11.90700 58.66000 1.000 15.37216 192 ILE B N 1
ATOM 2905 C CA . ILE B 1 166 ? -13.51400 -10.57700 58.37200 1.000 15.12638 192 ILE B CA 1
ATOM 2906 C C . ILE B 1 166 ? -12.03500 -10.72600 58.04400 1.000 13.42769 192 ILE B C 1
ATOM 2907 O O . ILE B 1 166 ? -11.23400 -11.09900 58.90600 1.000 14.32564 192 ILE B O 1
ATOM 2912 N N . ARG B 1 167 ? -11.67600 -10.43800 56.79500 1.000 13.94805 193 ARG B N 1
ATOM 2913 C CA . ARG B 1 167 ? -10.31200 -10.50800 56.29300 1.000 13.26774 193 ARG B CA 1
ATOM 2914 C C . ARG B 1 167 ? -9.75100 -9.10700 56.07300 1.000 15.25755 193 ARG B C 1
ATOM 2915 O O . ARG B 1 167 ? -10.47400 -8.10900 56.11800 1.000 16.13164 193 ARG B O 1
ATOM 2923 N N . LEU B 1 168 ? -8.43700 -9.03700 55.87700 1.000 13.31439 194 LEU B N 1
ATOM 2924 C CA . LEU B 1 168 ? -7.76300 -7.80500 55.48100 1.000 12.64331 194 LEU B CA 1
ATOM 2925 C C . LEU B 1 168 ? -7.32700 -7.91300 54.02700 1.000 11.97362 194 LEU B C 1
ATOM 2926 O O . LEU B 1 168 ? -6.89600 -8.98200 53.57600 1.000 13.77847 194 LEU B O 1
ATOM 2931 N N . ALA B 1 169 ? -7.42600 -6.80000 53.30400 1.000 12.65838 195 ALA B N 1
ATOM 2932 C CA . ALA B 1 169 ? -7.01100 -6.75800 51.90600 1.000 11.67900 195 ALA B CA 1
ATOM 2933 C C . ALA B 1 169 ? -6.61700 -5.33600 51.57100 1.000 13.97841 195 ALA B C 1
ATOM 2934 O O . ALA B 1 169 ? -6.98300 -4.39000 52.27700 1.000 14.86094 195 ALA B O 1
ATOM 2936 N N . LEU B 1 170 ? -5.87200 -5.17500 50.47700 1.000 13.18621 196 LEU B N 1
ATOM 2937 C CA . LEU B 1 170 ? -5.64600 -3.82600 49.98800 1.000 13.81202 196 LEU B CA 1
ATOM 2938 C C . LEU B 1 170 ? -7.00100 -3.23800 49.62000 1.000 14.24425 196 LEU B C 1
ATOM 2939 O O . LEU B 1 170 ? -7.87700 -3.95200 49.12200 1.000 16.57105 196 LEU B O 1
ATOM 2944 N N . GLY B 1 171 ? -7.21000 -1.95800 49.91300 1.000 17.03153 197 GLY B N 1
ATOM 2945 C CA . GLY B 1 171 ? -8.48700 -1.37200 49.52500 1.000 21.77651 197 GLY B CA 1
ATOM 2946 C C . GLY B 1 171 ? -8.47800 0.13900 49.59700 1.000 20.31633 197 GLY B C 1
ATOM 2947 O O . GLY B 1 171 ? -7.54700 0.75300 50.12200 1.000 20.66388 197 GLY B O 1
ATOM 2948 N N . GLU B 1 172 ? -9.54500 0.74100 49.05100 1.000 24.18152 198 GLU B N 1
ATOM 2949 C CA . GLU B 1 172 ? -9.58600 2.20100 49.01000 1.000 27.41408 198 GLU B CA 1
ATOM 2950 C C . GLU B 1 172 ? -9.86200 2.82600 50.37000 1.000 25.44000 198 GLU B C 1
ATOM 2951 O O . GLU B 1 172 ? -9.46900 3.97300 50.59400 1.000 31.52003 198 GLU B O 1
ATOM 2957 N N . ASN B 1 173 ? -10.51400 2.11100 51.28100 1.000 23.22728 199 ASN B N 1
ATOM 2958 C CA . ASN B 1 173 ? -10.86200 2.65600 52.59200 1.000 21.70940 199 ASN B CA 1
ATOM 2959 C C . ASN B 1 173 ? -10.08100 1.89900 53.66100 1.000 17.09159 199 ASN B C 1
ATOM 2960 O O . ASN B 1 173 ? -10.41000 0.75000 53.97200 1.000 20.01771 199 ASN B O 1
ATOM 2965 N N . ALA B 1 174 ? -9.05800 2.54500 54.21400 1.000 17.21661 200 ALA B N 1
ATOM 2966 C CA . ALA B 1 174 ? -8.22500 1.91400 55.23200 1.000 16.21043 200 ALA B CA 1
ATOM 2967 C C . ALA B 1 174 ? -9.01000 1.66700 56.51200 1.000 15.37219 200 ALA B C 1
ATOM 2968 O O . ALA B 1 174 ? -9.89400 2.44000 56.88600 1.000 18.42286 200 ALA B O 1
ATOM 2970 N N . TRP B 1 175 ? -8.65400 0.58400 57.20100 1.000 14.38601 201 TRP B N 1
ATOM 2971 C CA . TRP B 1 175 ? -9.23800 0.35300 58.51500 1.000 13.64898 201 TRP B CA 1
ATOM 2972 C C . TRP B 1 175 ? -8.24200 0.74000 59.59800 1.000 14.95102 201 TRP B C 1
ATOM 2973 O O . TRP B 1 175 ? -7.06700 0.34300 59.52300 1.000 14.26701 201 TRP B O 1
ATOM 2984 N N . PRO B 1 176 ? -8.65800 1.51100 60.60800 1.000 13.02447 202 PRO B N 1
ATOM 2985 C CA . PRO B 1 176 ? -7.72700 1.97000 61.64600 1.000 12.68320 202 PRO B CA 1
ATOM 2986 C C . PRO B 1 176 ? -7.56900 1.00100 62.80500 1.000 15.49292 202 PRO B C 1
ATOM 2987 O O . PRO B 1 176 ? -8.51700 0.35600 63.25600 1.000 14.90494 202 PRO B O 1
ATOM 2991 N N . PHE B 1 177 ? -6.34800 0.95000 63.32100 1.000 13.88809 203 PHE B N 1
ATOM 2992 C CA . PHE B 1 177 ? -5.99500 0.08100 64.43500 1.000 12.54632 203 PHE B CA 1
ATOM 2993 C C . PHE B 1 177 ? -5.21900 0.85400 65.48600 1.000 14.24301 203 PHE B C 1
ATOM 2994 O O . PHE B 1 177 ? -4.61800 1.89300 65.21000 1.000 15.84128 203 PHE B O 1
ATOM 3002 N N . VAL B 1 178 ? -5.22100 0.31000 66.70100 1.000 14.50712 204 VAL B N 1
ATOM 3003 C CA . VAL B 1 178 ? -4.31700 0.74700 67.76000 1.000 15.26072 204 VAL B CA 1
ATOM 3004 C C . VAL B 1 178 ? -3.54600 -0.47400 68.24100 1.000 15.12615 204 VAL B C 1
ATOM 3005 O O . VAL B 1 178 ? -3.90600 -1.61900 67.94700 1.000 14.63699 204 VAL B O 1
ATOM 3009 N N . PHE B 1 179 ? -2.47400 -0.22100 68.98800 1.000 13.93744 205 PHE B N 1
ATOM 3010 C CA . PHE B 1 179 ? -1.56900 -1.27400 69.44100 1.000 13.01540 205 PHE B CA 1
ATOM 3011 C C . PHE B 1 179 ? -1.60100 -1.34300 70.95600 1.000 16.26362 205 PHE B C 1
ATOM 3012 O O . PHE B 1 179 ? -1.36900 -0.33500 71.63000 1.000 17.75769 205 PHE B O 1
ATOM 3020 N N . LYS B 1 180 ? -1.89800 -2.52400 71.48500 1.000 13.61201 206 LYS B N 1
ATOM 3021 C CA . LYS B 1 180 ? -1.99400 -2.72500 72.92300 1.000 13.40895 206 LYS B CA 1
ATOM 3022 C C . LYS B 1 180 ? -0.91400 -3.69600 73.36500 1.000 17.03708 206 LYS B C 1
ATOM 3023 O O . LYS B 1 180 ? -0.79800 -4.78900 72.81200 1.000 15.67590 206 LYS B O 1
ATOM 3029 N N . LYS B 1 181 ? -0.14500 -3.31500 74.38500 1.000 14.49293 207 LYS B N 1
ATOM 3030 C CA . LYS B 1 181 ? 0.85100 -4.21800 74.94800 1.000 14.21664 207 LYS B CA 1
ATOM 3031 C C . LYS B 1 181 ? 0.23600 -5.56200 75.31700 1.000 18.65761 207 LYS B C 1
ATOM 3032 O O . LYS B 1 181 ? -0.78000 -5.62100 76.02000 1.000 17.98508 207 LYS B O 1
ATOM 3038 N N . ALA B 1 182 ? 0.87200 -6.64300 74.86700 1.000 16.70690 208 ALA B N 1
ATOM 3039 C CA . ALA B 1 182 ? 0.55300 -7.94900 75.41000 1.000 17.64398 208 ALA B CA 1
ATOM 3040 C C . ALA B 1 182 ? 1.22000 -8.08800 76.77800 1.000 20.46618 208 ALA B C 1
ATOM 3041 O O . ALA B 1 182 ? 2.05600 -7.26800 77.17200 1.000 21.00021 208 ALA B O 1
ATOM 3043 N N . SER B 1 183 ? 0.83800 -9.13400 77.51200 1.000 26.36418 209 SER B N 1
ATOM 3044 C CA . SER B 1 183 ? 1.34200 -9.29500 78.87600 1.000 27.20383 209 SER B CA 1
ATOM 3045 C C . SER B 1 183 ? 2.86600 -9.35400 78.92900 1.000 26.12827 209 SER B C 1
ATOM 3046 O O . SER B 1 183 ? 3.47300 -8.86200 79.89100 1.000 27.18869 209 SER B O 1
ATOM 3049 N N . SER B 1 184 ? 3.50200 -9.94700 77.91500 1.000 24.67543 210 SER B N 1
ATOM 3050 C CA . SER B 1 184 ? 4.96100 -10.02800 77.89400 1.000 25.94426 210 SER B CA 1
ATOM 3051 C C . SER B 1 184 ? 5.60800 -8.65600 77.74600 1.000 25.05557 210 SER B C 1
ATOM 3052 O O . SER B 1 184 ? 6.72600 -8.44300 78.23000 1.000 25.94194 210 SER B O 1
ATOM 3055 N N . THR B 1 185 ? 4.93700 -7.72400 77.06900 1.000 18.69700 211 THR B N 1
ATOM 3056 C CA . THR B 1 185 ? 5.46600 -6.37300 76.91700 1.000 19.73098 211 THR B CA 1
ATOM 3057 C C . THR B 1 185 ? 5.19300 -5.51200 78.14200 1.000 22.61567 211 THR B C 1
ATOM 3058 O O . THR B 1 185 ? 5.99600 -4.62700 78.45700 1.000 23.91499 211 THR B O 1
ATOM 3062 N N . ILE B 1 186 ? 4.07000 -5.74500 78.82800 1.000 21.08245 212 ILE B N 1
ATOM 3063 C CA . ILE B 1 186 ? 3.78400 -5.01100 80.05800 1.000 20.91746 212 ILE B CA 1
ATOM 3064 C C . ILE B 1 186 ? 4.90300 -5.21500 81.07200 1.000 29.20243 212 ILE B C 1
ATOM 3065 O O . ILE B 1 186 ? 5.23400 -4.30100 81.84400 1.000 25.47980 212 ILE B O 1
ATOM 3070 N N . LYS B 1 187 ? 5.52700 -6.39400 81.06900 1.000 27.26078 213 LYS B N 1
ATOM 3071 C CA . LYS B 1 187 ? 6.65100 -6.64100 81.96800 1.000 30.09729 213 LYS B CA 1
ATOM 3072 C C . LYS B 1 187 ? 7.84000 -5.73200 81.68200 1.000 31.23460 213 LYS B C 1
ATOM 3073 O O . LYS B 1 187 ? 8.69200 -5.54700 82.56100 1.000 32.66700 213 LYS B O 1
ATOM 3079 N N . GLN B 1 188 ? 7.91600 -5.15400 80.48100 1.000 24.88754 214 GLN B N 1
ATOM 3080 C CA . GLN B 1 188 ? 9.10700 -4.41900 80.08400 1.000 22.61744 214 GLN B CA 1
ATOM 3081 C C . GLN B 1 188 ? 9.15200 -3.00900 80.64600 1.000 27.26768 214 GLN B C 1
ATOM 3082 O O . GLN B 1 188 ? 10.20900 -2.37400 80.56500 1.000 23.83354 214 GLN B O 1
ATOM 3088 N N . VAL B 1 189 ? 8.04300 -2.51300 81.19900 1.000 25.27026 215 VAL B N 1
ATOM 3089 C CA . VAL B 1 189 ? 7.94700 -1.15600 81.72400 1.000 24.41203 215 VAL B CA 1
ATOM 3090 C C . VAL B 1 189 ? 7.74700 -1.15200 83.23500 1.000 28.56089 215 VAL B C 1
ATOM 3091 O O . VAL B 1 189 ? 7.43800 -0.10500 83.81400 1.000 35.49458 215 VAL B O 1
ATOM 3095 N N . VAL B 1 190 ? 7.93000 -2.30000 83.88500 1.000 26.73039 216 VAL B N 1
ATOM 3096 C CA . VAL B 1 190 ? 7.76800 -2.46400 85.32800 1.000 35.73497 216 VAL B CA 1
ATOM 3097 C C . VAL B 1 190 ? 9.03900 -3.09100 85.88800 1.000 39.05119 216 VAL B C 1
ATOM 3098 O O . VAL B 1 190 ? 9.64100 -3.96200 85.24900 1.000 30.34962 216 VAL B O 1
ATOM 3102 N N . ASN B 1 191 ? 9.44600 -2.66100 87.08000 1.000 30.17429 217 ASN B N 1
ATOM 3103 C CA . ASN B 1 191 ? 10.59100 -3.29100 87.73800 1.000 36.27068 217 ASN B CA 1
ATOM 3104 C C . ASN B 1 191 ? 10.14400 -4.44400 88.62800 1.000 44.02924 217 ASN B C 1
ATOM 3105 O O . ASN B 1 191 ? 10.50100 -5.59500 88.38200 1.000 47.91853 217 ASN B O 1
#

Foldseek 3Di:
DAAFAAFPVRHGAWAPFWWQWFFLDADQSATTKEWAADPVGPPPTAIFTHRHNVPSYFIKGKQFQPNPGGTHHAPGWIKIATDHPDDDPDPQGRIWFFDDQDVVPRWGFIGGSADHYPLDPVRLRRIWGWHQDPPGAIWIWRDDPSYVPDDDDTATKDWDDDPHTITITGDHDTTHIHIGRDDPDDPDDD/DAAFAAFPVRHFDFAPFWWQWFFLDADQLATTKEWAADPVDRPPTAIFTHRHNVPSYFIKGKQFQPNPDGGAHAPGKIKIFTDDPDDDPDPQGRIWFFDDQDPVPRWGFTGDSADHYPLDPVRLRGIWGWHQDPPRAIWIWRDDPSDVPDDDDTATKDWDDDPNTITITGDDDTTHIGIGGDPRVVVVVDD

B-factor: mean 24.97, std 12.28, range [10.43, 101.69]

Nearest PDB structures (foldseek):
  8wq6-assembly2_B  TM=9.996E-01  e=1.040E-33  Durio zibethinus
  8wk1-assembly1_D  TM=1.002E+00  e=2.230E-33  Durio zibethinus
  8whc-assembly1_D  TM=9.754E-01  e=1.957E-31  Durio zibethinus
  8we5-assembly1_B  TM=9.876E-01  e=6.629E-31  Durio zibethinus
  8win-assembly2_B  TM=9.934E-01  e=2.214E-29  Durio zibethinus

Organism: Durio zibethinus (NCBI:txid66656)

Sequence (381 aa):
KNEPVLDTDGDELRAGEQYYVVSAIWGAGGGGLALGRLTDQQKCPEIVVQRRRSDLDYGTPVVFYNLDTKDDIVRRRSTDLLNIQFVPIRDRLCLTSTVWKKIDDYDTSTGKWWVTTDGVIGNPSPQTLQSWFKIEKSGNLGYKFNFCPSVCESCVTLCNDIGRYGHDGQIRLALGENAWPFVFKKASSTIKQVVKNEPVLDTDGDELRAGEQYYVVSAIWGAGGGGLALGRLTDQKCPEIVVQRRSDLDYGTPVVVFYNLDTTKDDIVRRSTTDLNIQFVVPPIIRRDRLCLTSTVWKKIDDYDTSTGKWWVTTDGVIGNPSPQTLQSWFKIEKSGNLGYKFNFCPSVCESCVTLCNDIGRYGHDGQIRLALGENAWPFVFKKASSTIKQVVN